Protein AF-0000000074162575 (afdb_homodimer)

Secondary structure (DSSP, 8-state):
----S-GGGHHHHTSHHHHTTHHHHTT-EEEEE--SHHHHHHHHHHHHHT-SEEEEE--PBP-GGGTTT-TTS-GGGTTSBHHHHHHHHHHHH-TTSEEEEE-S---TTTHHHHT-S--SEEEE--SSHHHHHHHHHHHHHTT--EEEEEEEBTEEEEEEE-TT-TTS--HHHHHHHS-HHHHH--HHHH-B-HHHHHHHHHHHHHHHHHHHHHTT-TTHHHHTTBTEEEEEETTTTEEEEEE----TT-TTTTS---THHHHHHHHH-/----S-GGGHHHHTSHHHHTTHHHHTT-EEEEE--SHHHHHHHHHHHHHT-SEEEEE--PBP-GGGTTT-TTS-GGGTTSBHHHHHHHHHHHH-TTSEEEEE-S---TTTHHHHT-S--SEEEE---SHHHHHHHHHHHHHTT--EEEEEEEBTEEEEEEE-TT-TTS--HHHHHHHS-HHHHH--HHHH-B-HHHHHHHHHHHHHHHHHHHHHTT-TTHHHHTTBTEEEEEETTTTEEEEEE----TT-TTTTS---THHHHHHHHH-

Radius of gyration: 22.54 Å; Cα contacts (8 Å, |Δi|>4): 1268; chains: 2; bounding box: 61×67×54 Å

Organism: Giardia intestinalis (strain ATCC 50803 / WB clone C6) (NCBI:txid184922)

Nearest PDB structures (foldseek):
  3h9g-assembly2_C  TM=8.075E-01  e=8.681E-20  Escherichia coli
  3h5r-assembly1_D  TM=8.176E-01  e=1.067E-18  Escherichia coli
  3h9q-assembly2_D  TM=8.072E-01  e=1.381E-18  Escherichia coli
  3h5a-assembly1_D  TM=8.239E-01  e=8.364E-18  Escherichia coli
  6cwz-assembly1_D  TM=9.276E-01  e=5.350E-13  Homo sapiens

Solvent-accessible surface area (backbone atoms only — not comparable to full-atom values): 26658 Å² total; per-residue (Å²): 132,85,76,66,81,64,62,39,47,47,39,43,48,52,28,77,92,34,44,88,35,48,65,37,33,48,66,28,27,36,36,32,42,32,51,41,32,30,25,20,37,18,51,50,42,38,40,30,63,37,31,29,31,41,37,30,30,18,60,51,54,35,46,66,58,44,37,27,35,19,66,48,47,39,61,86,44,49,68,34,43,26,19,57,43,39,44,58,49,42,43,45,42,29,73,80,35,43,74,43,69,36,80,37,67,87,40,87,82,43,39,62,68,75,58,55,71,81,56,62,29,36,36,42,36,50,73,44,60,70,55,48,50,50,53,47,51,54,27,44,76,66,57,23,31,33,34,41,27,37,49,39,34,41,33,22,39,38,33,31,31,51,49,83,48,72,87,47,24,48,65,68,32,45,58,71,71,43,60,51,69,70,57,63,60,31,32,87,78,52,2,38,37,32,34,19,18,30,31,24,6,13,52,41,31,35,49,48,51,48,46,43,52,27,68,89,40,89,57,34,58,78,50,38,41,49,33,28,39,38,37,33,34,52,64,71,70,47,72,51,73,44,78,50,60,58,46,87,81,29,45,72,80,55,71,54,60,58,78,75,53,53,59,52,54,58,70,69,85,133,85,74,66,80,64,61,40,47,46,40,43,47,52,28,76,93,32,43,85,34,47,65,38,34,48,66,28,27,35,37,32,40,33,52,40,32,30,26,20,38,18,51,49,42,38,40,29,64,36,31,29,30,41,36,31,29,17,60,50,54,36,45,68,58,43,38,27,34,20,65,50,47,37,60,88,46,48,69,35,43,25,19,57,44,39,44,59,48,44,45,44,42,27,74,80,33,43,74,44,71,36,81,38,67,87,40,86,82,44,39,64,68,74,58,55,71,82,54,62,30,35,37,42,35,51,71,42,60,70,54,48,50,50,53,47,50,53,26,44,78,67,56,23,31,33,34,43,28,37,49,38,34,42,34,21,38,38,34,30,31,52,49,82,47,72,86,48,24,47,67,67,30,46,59,73,70,45,60,50,70,69,59,62,61,29,35,89,79,50,3,37,37,32,33,20,18,31,33,25,6,14,53,43,30,35,48,48,50,49,44,46,52,27,68,88,41,89,56,34,58,76,50,39,40,48,31,28,40,38,38,33,32,52,64,73,69,45,72,51,74,44,76,48,59,58,47,87,80,28,43,72,81,54,70,54,60,61,77,76,53,54,59,53,52,58,70,70,82

Foldseek 3Di:
DPDPDDVLCVVVCVDPLCVVQLVLQQAAEEEEEDQAQLQQLQLQVSLSSRRAEYEYEFQDFDDPVRVQANVCADDVRGRPTSLVSNVVSSCVNHVNHHYHYHNDHDAPVCVCVSCPDDHQEYEYEDFALVSVVRVQLSCLVVQHKYWYWYFAAQKIKIAIEGNVPLQFATVLLVCVVDDPVVNGGGCVPRNGDNVSSNVRSNVSNVLSVLCSRQVPPPCNCVVGRGQKMWMARRVVGDIDIDGTGHDCPRLRSVVVPPVVCVVVVVVVD/DPDPDDVLCVVVCVDPLCVVQLVLQQAAEEEEEDQAQLQQLQLQVSLSSRHAEYEYEFQDFADPVRVQANVCADDVRGRPTSLVSNCVSSCVNHVNHHYHYHNDHDAPVCVCVSCPDDHQEYEYEDFALVSVVRVQLSCLVVQHKYWYWYFAAQKIKIAIEGNVPLQFATVLLVLVVDDPVVNGGGCVPRNGDNVSSNVRSNVSNVLSVLCSRQVPPPCNCVVGRGQKMWMARRVVGDIDIDGTGHDCPRLRSVVVPPVVCVVVSVVVD

pLDDT: mean 91.71, std 13.34, range [30.39, 99.0]

InterPro domains:
  IPR000594 THIF-type NAD/FAD binding fold [PF00899] (9-250)
  IPR035985 Ubiquitin-activating enzyme-like [SSF69572] (6-257)
  IPR045886 ThiF/MoeB/HesA family [PTHR10953] (8-182)

Sequence (538 aa):
MTEGPDPRYARHRALHEISSNDARIHASTVCVVGAGGVASSCLLYLAAAGVRKLIIVDNDKVDVTNLQRQVIHNEERVGINKAESAETVLRALNSNVKIVVRKEKFTRETAPKILEGRVDCIVDTTDTPEARFLVAEVAYRRSIPLVHAAAVRFTVTLTTVIPWLKKYPCLRCLYRAIPSRELRQVSDRDGIFGPAAGTAGTLAASECLKVCLYRDDKKLPDLALCGRLMIIHCFEMVSRTIPYTKKADCALCCEIYDSRNDHKLLKSLMTEGPDPRYARHRALHEISSNDARIHASTVCVVGAGGVASSCLLYLAAAGVRKLIIVDNDKVDVTNLQRQVIHNEERVGINKAESAETVLRALNSNVKIVVRKEKFTRETAPKILEGRVDCIVDTTDTPEARFLVAEVAYRRSIPLVHAAAVRFTVTLTTVIPWLKKYPCLRCLYRAIPSRELRQVSDRDGIFGPAAGTAGTLAASECLKVCLYRDDKKLPDLALCGRLMIIHCFEMVSRTIPYTKKADCALCCEIYDSRNDHKLLKSL

Structure (mmCIF, N/CA/C/O backbone):
data_AF-0000000074162575-model_v1
#
loop_
_entity.id
_entity.type
_entity.pdbx_description
1 polymer 'Molybdopterin biosynthesis MoeB protein'
#
loop_
_atom_site.group_PDB
_atom_site.id
_atom_site.type_symbol
_atom_site.label_atom_id
_atom_site.label_alt_id
_atom_site.label_comp_id
_atom_site.label_asym_id
_atom_site.label_entity_id
_atom_site.label_seq_id
_atom_site.pdbx_PDB_ins_code
_atom_site.Cartn_x
_atom_site.Cartn_y
_atom_site.Cartn_z
_atom_site.occupancy
_atom_site.B_iso_or_equiv
_atom_site.auth_seq_id
_atom_site.auth_comp_id
_atom_site.auth_asym_id
_atom_site.auth_atom_id
_atom_site.pdbx_PDB_model_num
ATOM 1 N N . MET A 1 1 ? -30.578 -21.719 10.219 1 30.39 1 MET A N 1
ATOM 2 C CA . MET A 1 1 ? -30.469 -20.266 10.211 1 30.39 1 MET A CA 1
ATOM 3 C C . MET A 1 1 ? -29.484 -19.797 9.141 1 30.39 1 MET A C 1
ATOM 5 O O . MET A 1 1 ? -28.312 -20.188 9.156 1 30.39 1 MET A O 1
ATOM 9 N N . THR A 1 2 ? -29.781 -19.641 7.875 1 41.97 2 THR A N 1
ATOM 10 C CA . THR A 1 2 ? -29.266 -19.484 6.52 1 41.97 2 THR A CA 1
ATOM 11 C C . THR A 1 2 ? -28.281 -18.312 6.457 1 41.97 2 THR A C 1
ATOM 13 O O . THR A 1 2 ? -28.688 -17.156 6.602 1 41.97 2 THR A O 1
ATOM 16 N N . GLU A 1 3 ? -27.094 -18.125 7.227 1 51.81 3 GLU A N 1
ATOM 17 C CA . GLU A 1 3 ? -26.234 -17.047 7.719 1 51.81 3 GLU A CA 1
ATOM 18 C C . GLU A 1 3 ? -25.906 -16.047 6.609 1 51.81 3 GLU A C 1
ATOM 20 O O . GLU A 1 3 ? -25.594 -16.453 5.484 1 51.81 3 GLU A O 1
ATOM 25 N N . GLY A 1 4 ? -26.703 -14.953 6.461 1 64.75 4 GLY A N 1
ATOM 26 C CA . GLY A 1 4 ? -26.5 -13.883 5.504 1 64.75 4 GLY A CA 1
ATOM 27 C C . GLY A 1 4 ? -25.047 -13.656 5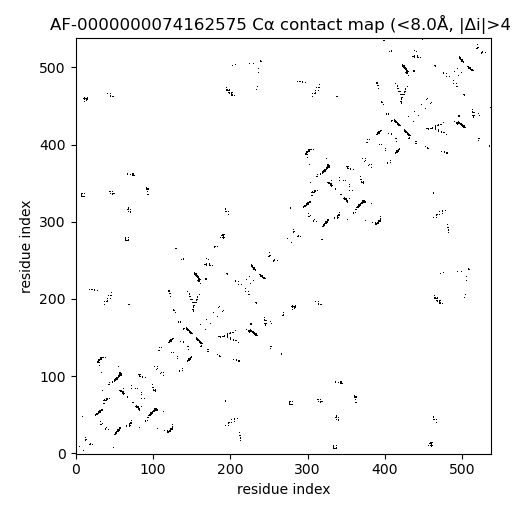.16 1 64.75 4 GLY A C 1
ATOM 28 O O . GLY A 1 4 ? -24.156 -14.281 5.746 1 64.75 4 GLY A O 1
ATOM 29 N N . PRO A 1 5 ? -24.875 -12.969 4.043 1 81.25 5 PRO A N 1
ATOM 30 C CA . PRO A 1 5 ? -23.5 -12.719 3.629 1 81.25 5 PRO A CA 1
ATOM 31 C C . PRO A 1 5 ? -22.641 -12.102 4.738 1 81.25 5 PRO A C 1
ATOM 33 O O . PRO A 1 5 ? -23.156 -11.336 5.555 1 81.25 5 PRO A O 1
ATOM 36 N N . ASP A 1 6 ? -21.562 -12.594 5.004 1 89.62 6 ASP A N 1
ATOM 37 C CA . ASP A 1 6 ? -20.625 -12.117 6.02 1 89.62 6 ASP A CA 1
ATOM 38 C C . ASP A 1 6 ? -20.469 -10.594 5.949 1 89.62 6 ASP A C 1
ATOM 40 O O . ASP A 1 6 ? -20 -10.062 4.934 1 89.62 6 ASP A O 1
ATOM 44 N N . PRO A 1 7 ? -20.891 -9.875 6.957 1 92.62 7 PRO A N 1
ATOM 45 C CA . PRO A 1 7 ? -20.828 -8.414 6.949 1 92.62 7 PRO A CA 1
ATOM 46 C C . PRO A 1 7 ? -19.406 -7.887 6.785 1 92.62 7 PRO A C 1
ATOM 48 O O . PRO A 1 7 ? -19.203 -6.727 6.406 1 92.62 7 PRO A O 1
ATOM 51 N N . ARG A 1 8 ? -18.469 -8.703 6.984 1 94.94 8 ARG A N 1
ATOM 52 C CA . ARG A 1 8 ? -17.062 -8.328 6.863 1 94.94 8 ARG A CA 1
ATOM 53 C C . ARG A 1 8 ? -16.734 -7.82 5.461 1 94.94 8 ARG A C 1
ATOM 55 O O . ARG A 1 8 ? -15.898 -6.938 5.289 1 94.94 8 ARG A O 1
ATOM 62 N N . TYR A 1 9 ? -17.469 -8.344 4.531 1 95.5 9 TYR A N 1
ATOM 63 C CA . TYR A 1 9 ? -17.094 -8.078 3.146 1 95.5 9 TYR A CA 1
ATOM 64 C C . TYR A 1 9 ? -18.125 -7.195 2.461 1 95.5 9 TYR A C 1
ATOM 66 O O . TYR A 1 9 ? -18.219 -7.168 1.231 1 95.5 9 TYR A O 1
ATOM 74 N N . ALA A 1 10 ? -18.906 -6.473 3.279 1 92.88 10 ALA A N 1
ATOM 75 C CA . ALA A 1 10 ? -20 -5.656 2.766 1 92.88 10 ALA A CA 1
ATOM 76 C C . ALA A 1 10 ? -19.484 -4.578 1.815 1 92.88 10 ALA A C 1
ATOM 78 O O . ALA A 1 10 ? -20.109 -4.297 0.789 1 92.88 10 ALA A O 1
ATOM 79 N N . ARG A 1 11 ? -18.344 -3.998 2.121 1 93.12 11 ARG A N 1
ATOM 80 C CA . ARG A 1 11 ? -17.828 -2.908 1.306 1 93.12 11 ARG A CA 1
ATOM 81 C C . ARG A 1 11 ? -17.297 -3.426 -0.026 1 93.12 11 ARG A C 1
ATOM 83 O O . ARG A 1 11 ? -17.359 -2.73 -1.041 1 93.12 11 ARG A O 1
ATOM 90 N N . HIS A 1 12 ? -16.719 -4.629 -0.058 1 93.25 12 HIS A N 1
ATOM 91 C CA . HIS A 1 12 ? -16.344 -5.266 -1.315 1 93.25 12 HIS A CA 1
ATOM 92 C C . HIS A 1 12 ? -17.578 -5.609 -2.145 1 93.25 12 HIS A C 1
ATOM 94 O O . HIS A 1 12 ? -17.594 -5.402 -3.359 1 93.25 12 HIS A O 1
ATOM 100 N N . ARG A 1 13 ? -18.578 -6.055 -1.498 1 92.88 13 ARG A N 1
ATOM 101 C CA . ARG A 1 13 ? -19.797 -6.469 -2.188 1 92.88 13 ARG A CA 1
ATOM 102 C C . ARG A 1 13 ? -20.531 -5.266 -2.775 1 92.88 13 ARG A C 1
ATOM 104 O O . ARG A 1 13 ? -21.328 -5.41 -3.709 1 92.88 13 ARG A O 1
ATOM 111 N N . ALA A 1 14 ? -20.266 -4.098 -2.197 1 93.44 14 ALA A N 1
ATOM 112 C CA . ALA A 1 14 ? -20.875 -2.875 -2.713 1 93.44 14 ALA A CA 1
ATOM 113 C C . ALA A 1 14 ? -20.266 -2.48 -4.055 1 93.44 14 ALA A C 1
ATOM 115 O O . ALA A 1 14 ? -20.812 -1.636 -4.766 1 93.44 14 ALA A O 1
ATOM 116 N N . LEU A 1 15 ? -19.172 -3.102 -4.434 1 95.25 15 LEU A N 1
ATOM 117 C CA . LEU A 1 15 ? -18.5 -2.842 -5.703 1 95.25 15 LEU A CA 1
ATOM 118 C C . LEU A 1 15 ? -19.031 -3.77 -6.793 1 95.25 15 LEU A C 1
ATOM 120 O O . LEU A 1 15 ? -18.938 -4.992 -6.668 1 95.25 15 LEU A O 1
ATOM 124 N N . HIS A 1 16 ? -19.438 -3.217 -7.832 1 92.81 16 HIS A N 1
ATOM 125 C CA . HIS A 1 16 ? -20.078 -3.973 -8.906 1 92.81 16 HIS A CA 1
ATOM 126 C C . HIS A 1 16 ? -19.141 -5.031 -9.469 1 92.81 16 HIS A C 1
ATOM 128 O O . HIS A 1 16 ? -19.562 -6.148 -9.773 1 92.81 16 HIS A O 1
ATOM 134 N N . GLU A 1 17 ? -17.875 -4.746 -9.609 1 92.06 17 GLU A N 1
ATOM 135 C CA . GLU A 1 17 ? -16.891 -5.641 -10.195 1 92.06 17 GLU A CA 1
ATOM 136 C C . GLU A 1 17 ? -16.641 -6.855 -9.305 1 92.06 17 GLU A C 1
ATOM 138 O O . GLU A 1 17 ? -16.109 -7.867 -9.758 1 92.06 17 GLU A O 1
ATOM 143 N N . ILE A 1 18 ? -17.094 -6.781 -8.008 1 93.88 18 ILE A N 1
ATOM 144 C CA . ILE A 1 18 ? -16.797 -7.828 -7.039 1 93.88 18 ILE A CA 1
ATOM 145 C C . ILE A 1 18 ? -18.078 -8.547 -6.633 1 93.88 18 ILE A C 1
ATOM 147 O O . ILE A 1 18 ? -18.062 -9.758 -6.395 1 93.88 18 ILE A O 1
ATOM 151 N N . SER A 1 19 ? -19.188 -7.859 -6.586 1 89.44 19 SER A N 1
ATOM 152 C CA . SER A 1 19 ? -20.438 -8.32 -5.996 1 89.44 19 SER A CA 1
ATOM 153 C C . SER A 1 19 ? -20.906 -9.633 -6.633 1 89.44 19 SER A C 1
ATOM 155 O O . SER A 1 19 ? -21.312 -10.555 -5.934 1 89.44 19 SER A O 1
ATOM 157 N N . SER A 1 20 ? -20.812 -9.727 -7.895 1 85.81 20 SER A N 1
ATOM 158 C CA . SER A 1 20 ? -21.359 -10.906 -8.57 1 85.81 20 SER A CA 1
ATOM 159 C C . SER A 1 20 ? -20.391 -12.078 -8.484 1 85.81 20 SER A C 1
ATOM 161 O O . SER A 1 20 ? -20.781 -13.227 -8.719 1 85.81 20 SER A O 1
ATOM 163 N N . ASN A 1 21 ? -19.156 -11.875 -8.047 1 87.56 21 ASN A N 1
ATOM 164 C CA . ASN A 1 21 ? -18.141 -12.914 -8.117 1 87.56 21 ASN A CA 1
ATOM 165 C C . ASN A 1 21 ? -17.375 -13.047 -6.801 1 87.56 21 ASN A C 1
ATOM 167 O O . ASN A 1 21 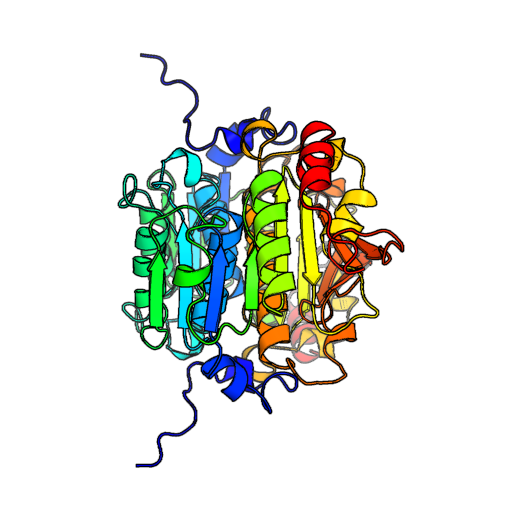? -16.297 -13.648 -6.758 1 87.56 21 ASN A O 1
ATOM 171 N N . ASP A 1 22 ? -17.906 -12.477 -5.75 1 90.19 22 ASP A N 1
ATOM 172 C CA . ASP A 1 22 ? -17.141 -12.43 -4.508 1 90.19 22 ASP A CA 1
ATOM 173 C C . ASP A 1 22 ? -16.875 -13.836 -3.971 1 90.19 22 ASP A C 1
ATOM 175 O O . ASP A 1 22 ? -15.875 -14.062 -3.297 1 90.19 22 ASP A O 1
ATOM 179 N N . ALA A 1 23 ? -17.734 -14.766 -4.277 1 93.31 23 ALA A N 1
ATOM 180 C CA . ALA A 1 23 ? -17.547 -16.156 -3.867 1 93.31 23 ALA A CA 1
ATOM 181 C C . ALA A 1 23 ? -16.25 -16.734 -4.426 1 93.31 23 ALA A C 1
ATOM 183 O O . ALA A 1 23 ? -15.633 -17.594 -3.805 1 93.31 23 ALA A O 1
ATOM 184 N N . ARG A 1 24 ? -15.828 -16.219 -5.559 1 95.56 24 ARG A N 1
ATOM 185 C CA . ARG A 1 24 ? -14.609 -16.703 -6.188 1 95.56 24 ARG A CA 1
ATOM 186 C C . ARG A 1 24 ? -13.383 -16.328 -5.359 1 95.56 24 ARG A C 1
ATOM 188 O O . ARG A 1 24 ? -12.414 -17.094 -5.293 1 95.56 24 ARG A O 1
ATOM 195 N N . ILE A 1 25 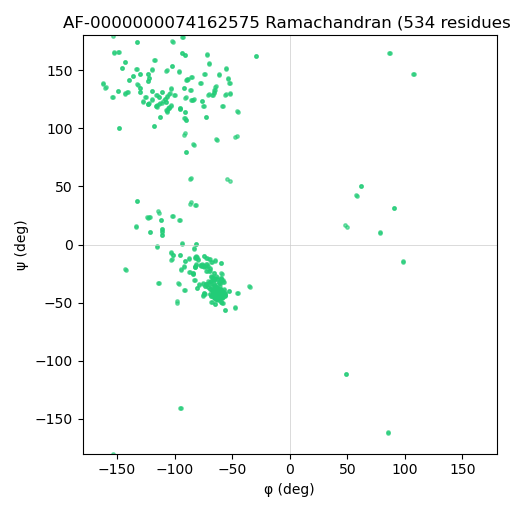? -13.414 -15.172 -4.742 1 96.94 25 ILE A N 1
ATOM 196 C CA . ILE A 1 25 ? -12.344 -14.781 -3.832 1 96.94 25 ILE A CA 1
ATOM 197 C C . ILE A 1 25 ? -12.281 -15.758 -2.656 1 96.94 25 ILE A C 1
ATOM 199 O O . ILE A 1 25 ? -11.219 -16.266 -2.318 1 96.94 25 ILE A O 1
ATOM 203 N N . HIS A 1 26 ? -13.445 -16.125 -2.166 1 97.31 26 HIS A N 1
ATOM 204 C CA . HIS A 1 26 ? -13.555 -16.906 -0.941 1 97.31 26 HIS A CA 1
ATOM 205 C C . HIS A 1 26 ? -13.32 -18.391 -1.215 1 97.31 26 HIS A C 1
ATOM 207 O O . HIS A 1 26 ? -13.32 -19.203 -0.289 1 97.31 26 HIS A O 1
ATOM 213 N N . ALA A 1 27 ? -13.055 -18.703 -2.439 1 97.5 27 ALA A N 1
ATOM 214 C CA . ALA A 1 27 ? -12.758 -20.078 -2.82 1 97.5 27 ALA A CA 1
ATOM 215 C C . ALA A 1 27 ? -11.328 -20.219 -3.334 1 97.5 27 ALA A C 1
ATOM 217 O O . ALA A 1 27 ? -10.867 -21.312 -3.631 1 97.5 27 ALA A O 1
ATOM 218 N N . SER A 1 28 ? -10.617 -19.125 -3.396 1 98.31 28 SER A N 1
ATOM 219 C CA . SER A 1 28 ? -9.336 -19.094 -4.098 1 98.31 28 SER A CA 1
ATOM 220 C C . SER A 1 28 ? -8.188 -19.484 -3.176 1 98.31 28 SER A C 1
ATOM 222 O O . SER A 1 28 ? -8.195 -19.141 -1.992 1 98.31 28 SER A O 1
ATOM 224 N N . THR A 1 29 ? -7.234 -20.219 -3.752 1 98.81 29 THR A N 1
ATOM 225 C CA . THR A 1 29 ? -5.949 -20.516 -3.133 1 98.81 29 THR A CA 1
ATOM 226 C C . THR A 1 29 ? -4.828 -19.734 -3.801 1 98.81 29 THR A C 1
ATOM 228 O O . THR A 1 29 ? -4.625 -19.828 -5.012 1 98.81 29 THR A O 1
ATOM 231 N N . VAL A 1 30 ? -4.117 -18.953 -3.025 1 98.94 30 VAL A N 1
ATOM 232 C CA . VAL A 1 30 ? -3.043 -18.109 -3.541 1 98.94 30 VAL A CA 1
ATOM 233 C C . VAL A 1 30 ? -1.722 -18.5 -2.875 1 98.94 30 VAL A C 1
ATOM 235 O O . VAL A 1 30 ? -1.666 -18.688 -1.658 1 98.94 30 VAL A O 1
ATOM 238 N N . CYS A 1 31 ? -0.699 -18.672 -3.666 1 98.94 31 CYS A N 1
ATOM 239 C CA . CYS A 1 31 ? 0.652 -18.875 -3.16 1 98.94 31 CYS A CA 1
ATOM 240 C C . CYS A 1 31 ? 1.49 -17.609 -3.289 1 98.94 31 CYS A C 1
ATOM 242 O O . CYS A 1 31 ? 1.671 -17.094 -4.395 1 98.94 31 CYS A O 1
ATOM 244 N N . VAL A 1 32 ? 1.963 -17.109 -2.166 1 98.94 32 VAL A N 1
ATOM 245 C CA . VAL A 1 32 ? 2.855 -15.961 -2.174 1 98.94 32 VAL A CA 1
ATOM 246 C C . VAL A 1 32 ? 4.289 -16.406 -1.895 1 98.94 32 VAL A C 1
ATOM 248 O O . VAL A 1 32 ? 4.578 -16.953 -0.823 1 98.94 32 VAL A O 1
ATOM 251 N N . VAL A 1 33 ? 5.172 -16.188 -2.879 1 98.94 33 VAL A N 1
ATOM 252 C CA . VAL A 1 33 ? 6.582 -16.547 -2.725 1 98.94 33 VAL A CA 1
ATOM 253 C C . VAL A 1 33 ? 7.355 -15.352 -2.172 1 98.94 33 VAL A C 1
ATOM 255 O O . VAL A 1 33 ? 7.602 -14.375 -2.887 1 98.94 33 VAL A O 1
ATOM 258 N N . GLY A 1 34 ? 7.742 -15.492 -0.948 1 98.5 34 GLY A N 1
ATOM 259 C CA . GLY A 1 34 ? 8.328 -14.406 -0.183 1 98.5 34 GLY A CA 1
ATOM 260 C C . GLY A 1 34 ? 7.402 -13.859 0.886 1 98.5 34 GLY A C 1
ATOM 261 O O . GLY A 1 34 ? 6.184 -13.844 0.709 1 98.5 34 GLY A O 1
ATOM 262 N N . ALA A 1 35 ? 7.984 -13.43 1.976 1 98.75 35 ALA A N 1
ATOM 263 C CA . ALA A 1 35 ? 7.281 -12.734 3.051 1 98.75 35 ALA A CA 1
ATOM 264 C C . ALA A 1 35 ? 8.047 -11.484 3.484 1 98.75 35 ALA A C 1
ATOM 266 O O . ALA A 1 35 ? 8.133 -11.188 4.68 1 98.75 35 ALA A O 1
ATOM 267 N N . GLY A 1 36 ? 8.633 -10.82 2.467 1 98.19 36 GLY A N 1
ATOM 268 C CA . GLY A 1 36 ? 9.43 -9.625 2.705 1 98.19 36 GLY A CA 1
ATOM 269 C C . GLY A 1 36 ? 8.641 -8.344 2.537 1 98.19 36 GLY A C 1
ATOM 270 O O . GLY A 1 36 ? 7.496 -8.242 2.996 1 98.19 36 GLY A O 1
ATOM 271 N N . GLY A 1 37 ? 9.289 -7.316 1.943 1 98.31 37 GLY A N 1
ATOM 272 C CA . GLY A 1 37 ? 8.719 -5.98 1.853 1 98.31 37 GLY A CA 1
ATOM 273 C C . GLY A 1 37 ? 7.473 -5.926 0.99 1 98.31 37 GLY A C 1
ATOM 274 O O . GLY A 1 37 ? 6.426 -5.449 1.433 1 98.31 37 GLY A O 1
ATOM 275 N N . VAL A 1 38 ? 7.551 -6.438 -0.169 1 98.69 38 VAL A N 1
ATOM 276 C CA . VAL A 1 38 ? 6.418 -6.422 -1.09 1 98.69 38 VAL A CA 1
ATOM 277 C C . VAL A 1 38 ? 5.324 -7.359 -0.58 1 98.69 38 VAL A C 1
ATOM 279 O O . VAL A 1 38 ? 4.145 -6.996 -0.567 1 98.69 38 VAL A O 1
ATOM 282 N N . ALA A 1 39 ? 5.688 -8.461 -0.034 1 98.88 39 ALA A N 1
ATOM 283 C CA . ALA A 1 39 ? 4.746 -9.469 0.44 1 98.88 39 ALA A CA 1
ATOM 284 C C . ALA A 1 39 ? 3.967 -8.961 1.651 1 98.88 39 ALA A C 1
ATOM 286 O O . ALA A 1 39 ? 2.828 -9.375 1.883 1 98.88 39 ALA A O 1
ATOM 287 N N . SER A 1 40 ? 4.582 -8.047 2.414 1 98.88 40 SER A N 1
ATOM 288 C CA . SER A 1 40 ? 3.963 -7.578 3.648 1 98.88 40 SER A CA 1
ATOM 289 C C . SER A 1 40 ? 2.568 -7.016 3.391 1 98.88 40 SER A C 1
ATOM 291 O O . SER A 1 40 ? 1.584 -7.504 3.947 1 98.88 40 SER A O 1
ATOM 293 N N . SER A 1 41 ? 2.477 -6.066 2.529 1 98.94 41 SER A N 1
ATOM 294 C CA . SER A 1 41 ? 1.172 -5.473 2.25 1 98.94 41 SER A CA 1
ATOM 295 C C . SER A 1 41 ? 0.32 -6.395 1.384 1 98.94 41 SER A C 1
ATOM 297 O O . SER A 1 41 ? -0.897 -6.477 1.564 1 98.94 41 SER A O 1
ATOM 299 N N . CYS A 1 42 ? 0.906 -7.141 0.49 1 98.94 42 CYS A N 1
ATOM 300 C CA . CYS A 1 42 ? 0.161 -8.062 -0.356 1 98.94 42 CYS A CA 1
ATOM 301 C C . CYS A 1 42 ? -0.608 -9.078 0.488 1 98.94 42 CYS A C 1
ATOM 303 O O . CYS A 1 42 ? -1.822 -9.219 0.337 1 98.94 42 CYS A O 1
ATOM 305 N N . LEU A 1 43 ? 0.095 -9.688 1.415 1 99 43 LEU A N 1
ATOM 306 C CA . LEU A 1 43 ? -0.491 -10.727 2.262 1 99 43 LEU A CA 1
ATOM 307 C C . LEU A 1 43 ? -1.607 -10.148 3.127 1 99 43 LEU A C 1
ATOM 309 O O . LEU A 1 43 ? -2.662 -10.766 3.279 1 99 43 LEU A O 1
ATOM 313 N N . LEU A 1 44 ? -1.376 -8.984 3.666 1 98.94 44 LEU A N 1
ATOM 314 C CA . LEU A 1 44 ? -2.375 -8.352 4.523 1 98.94 44 LEU A CA 1
ATOM 315 C C . LEU A 1 44 ? -3.676 -8.125 3.762 1 98.94 44 LEU A C 1
ATOM 317 O O . LEU A 1 44 ? -4.754 -8.469 4.25 1 98.94 44 LEU A O 1
ATOM 321 N N . TYR A 1 45 ? -3.588 -7.668 2.557 1 98.94 45 TYR A N 1
ATOM 322 C CA . TYR A 1 45 ? -4.797 -7.27 1.844 1 98.94 45 TYR A CA 1
ATOM 323 C C . TYR A 1 45 ? -5.461 -8.469 1.186 1 98.94 45 TYR A C 1
ATOM 325 O O . TYR A 1 45 ? -6.676 -8.477 0.97 1 98.94 45 TYR A O 1
ATOM 333 N N . LEU A 1 46 ? -4.715 -9.547 0.864 1 98.94 46 LEU A N 1
ATOM 334 C CA . LEU A 1 46 ? -5.328 -10.789 0.405 1 98.94 46 LEU A CA 1
ATOM 335 C C . LEU A 1 46 ? -6.105 -11.453 1.533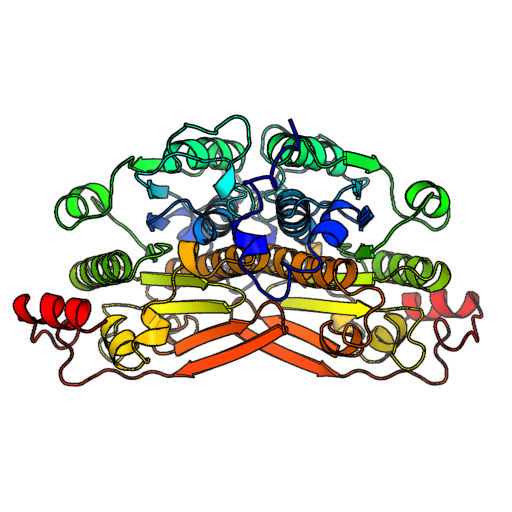 1 98.94 46 LEU A C 1
ATOM 337 O O . LEU A 1 46 ? -7.234 -11.914 1.33 1 98.94 46 LEU A O 1
ATOM 341 N N . ALA A 1 47 ? -5.477 -11.477 2.713 1 98.94 47 ALA A N 1
ATOM 342 C CA . ALA A 1 47 ? -6.168 -12.039 3.869 1 98.94 47 ALA A CA 1
ATOM 343 C C . ALA A 1 47 ? -7.414 -11.227 4.219 1 98.94 47 ALA A C 1
ATOM 345 O O . ALA A 1 47 ? -8.477 -11.797 4.484 1 98.94 47 ALA A O 1
ATOM 346 N N . ALA A 1 48 ? -7.258 -9.914 4.215 1 98.81 48 ALA A N 1
ATOM 347 C CA . ALA A 1 48 ? -8.375 -9.031 4.535 1 98.81 48 ALA A CA 1
ATOM 348 C C . ALA A 1 48 ? -9.531 -9.227 3.555 1 98.81 48 ALA A C 1
ATOM 350 O O . ALA A 1 48 ? -10.695 -9.109 3.932 1 98.81 48 ALA A O 1
ATOM 351 N N . ALA A 1 49 ? -9.164 -9.539 2.275 1 98.38 49 ALA A N 1
ATOM 352 C CA . ALA A 1 49 ? -10.164 -9.727 1.229 1 98.38 49 ALA A CA 1
ATOM 353 C C . ALA A 1 49 ? -10.875 -11.07 1.378 1 98.38 49 ALA A C 1
ATOM 355 O O . ALA A 1 49 ? -11.922 -11.297 0.765 1 98.38 49 ALA A O 1
ATOM 356 N N . GLY A 1 50 ? -10.281 -11.953 2.137 1 98.31 50 GLY A N 1
ATOM 357 C CA . GLY A 1 50 ? -10.961 -13.195 2.475 1 98.31 50 GLY A CA 1
ATOM 358 C C . GLY A 1 50 ? -10.68 -14.32 1.487 1 98.31 50 GLY A C 1
ATOM 359 O O . GLY A 1 50 ? -11.562 -15.125 1.192 1 98.31 50 GLY A O 1
ATOM 360 N N . VAL A 1 51 ? -9.5 -14.344 0.88 1 98.44 51 VAL A N 1
ATOM 361 C CA . VAL A 1 51 ? -9.141 -15.523 0.096 1 98.44 51 VAL A CA 1
ATOM 362 C C . VAL A 1 51 ? -9.25 -16.766 0.963 1 98.44 51 VAL A C 1
ATOM 364 O O . VAL A 1 51 ? -9.094 -16.703 2.184 1 98.44 51 VAL A O 1
ATOM 367 N N . ARG A 1 52 ? -9.539 -17.875 0.356 1 98 52 ARG A N 1
ATOM 368 C CA . ARG A 1 52 ? -9.773 -19.094 1.115 1 98 52 ARG A CA 1
ATOM 369 C C . ARG A 1 52 ? -8.492 -19.578 1.789 1 98 52 ARG A C 1
ATOM 371 O O . ARG A 1 52 ? -8.508 -19.938 2.967 1 98 52 ARG A O 1
ATOM 378 N N . LYS A 1 53 ? -7.434 -19.641 1.005 1 98.75 53 LYS A N 1
ATOM 379 C CA . LYS A 1 53 ? -6.18 -20.234 1.447 1 98.75 53 LYS A CA 1
ATOM 380 C C . LYS A 1 53 ? -4.98 -19.453 0.935 1 98.75 53 LYS A C 1
ATOM 382 O O . LYS A 1 53 ? -4.934 -19.062 -0.238 1 98.75 53 LYS A O 1
ATOM 387 N N . LEU A 1 54 ? -4.062 -19.156 1.866 1 98.88 54 LEU A N 1
ATOM 388 C CA . LEU A 1 54 ? -2.791 -18.531 1.534 1 98.88 54 LEU A CA 1
ATOM 389 C C . LEU A 1 54 ? -1.625 -19.469 1.845 1 98.88 54 LEU A C 1
ATOM 391 O O . LEU A 1 54 ? -1.469 -19.906 2.982 1 98.88 54 LEU A O 1
ATOM 395 N N . ILE A 1 55 ? -0.861 -19.797 0.833 1 98.94 55 ILE A N 1
ATOM 396 C CA . ILE A 1 55 ? 0.412 -20.484 1.006 1 98.94 55 ILE A CA 1
ATOM 397 C C . ILE A 1 55 ? 1.552 -19.469 1.021 1 98.94 55 ILE A C 1
ATOM 399 O O . ILE A 1 55 ? 1.763 -18.75 0.041 1 98.94 55 ILE A O 1
ATOM 403 N N . ILE A 1 56 ? 2.242 -19.391 2.135 1 98.94 56 ILE A N 1
ATOM 404 C CA . ILE A 1 56 ? 3.322 -18.422 2.291 1 98.94 56 ILE A CA 1
ATOM 405 C C . ILE A 1 56 ? 4.664 -19.156 2.322 1 98.94 56 ILE A C 1
ATOM 407 O O . ILE A 1 56 ? 4.902 -20 3.189 1 98.94 56 ILE A O 1
ATOM 411 N N . VAL A 1 57 ? 5.57 -18.766 1.386 1 98.94 57 VAL A N 1
ATOM 412 C CA . VAL A 1 57 ? 6.859 -19.438 1.255 1 98.94 57 VAL A CA 1
ATOM 413 C C . VAL A 1 57 ? 7.984 -18.453 1.57 1 98.94 57 VAL A C 1
ATOM 415 O O . VAL A 1 57 ? 8.141 -17.438 0.888 1 98.94 57 VAL A O 1
ATOM 418 N N . ASP A 1 58 ? 8.742 -18.719 2.537 1 98.75 58 ASP A N 1
ATOM 419 C CA . ASP A 1 58 ? 9.922 -17.938 2.871 1 98.75 58 ASP A CA 1
ATOM 420 C C . ASP A 1 58 ? 10.883 -18.734 3.752 1 98.75 58 ASP A C 1
ATOM 422 O O . ASP A 1 58 ? 10.453 -19.375 4.719 1 98.75 58 ASP A O 1
ATOM 426 N N . ASN A 1 59 ? 12.148 -18.688 3.436 1 98.12 59 ASN A N 1
ATOM 427 C CA . ASN A 1 59 ? 13.117 -19.484 4.191 1 98.12 59 ASN A CA 1
ATOM 428 C C . ASN A 1 59 ? 13.898 -18.609 5.172 1 98.12 59 ASN A C 1
ATOM 430 O O . ASN A 1 59 ? 14.641 -19.125 6.008 1 98.12 59 ASN A O 1
ATOM 434 N N . ASP A 1 60 ? 13.75 -17.281 5.16 1 98 60 ASP A N 1
ATOM 435 C CA . ASP A 1 60 ? 14.547 -16.359 5.977 1 98 60 ASP A CA 1
ATOM 436 C C . ASP A 1 60 ? 13.867 -16.109 7.32 1 98 60 ASP A C 1
ATOM 438 O O . ASP A 1 60 ? 12.672 -16.344 7.477 1 98 60 ASP A O 1
ATOM 442 N N . LYS A 1 61 ? 14.672 -15.602 8.203 1 98.69 61 LYS A N 1
ATOM 443 C CA . LYS A 1 61 ? 14.172 -15.141 9.492 1 98.69 61 LYS A CA 1
ATOM 444 C C . LYS A 1 61 ? 14.047 -13.617 9.523 1 98.69 61 LYS A C 1
ATOM 446 O O . LYS A 1 61 ? 14.773 -12.922 8.82 1 98.69 61 LYS A O 1
ATOM 451 N N . VAL A 1 62 ? 13.164 -13.133 10.344 1 98.69 62 VAL A N 1
ATOM 452 C CA . VAL A 1 62 ? 12.984 -11.695 10.508 1 98.69 62 VAL A CA 1
ATOM 453 C C . VAL A 1 62 ? 14.242 -11.086 11.133 1 98.69 62 VAL A C 1
ATOM 455 O O . VAL A 1 62 ? 14.789 -11.625 12.094 1 98.69 62 VAL A O 1
ATOM 458 N N . ASP A 1 63 ? 14.695 -10.062 10.539 1 98.06 63 ASP A N 1
ATOM 459 C CA . ASP A 1 63 ? 15.805 -9.258 11.031 1 98.06 63 ASP A CA 1
ATOM 460 C C . ASP A 1 63 ? 15.375 -7.82 11.289 1 98.06 63 ASP A C 1
ATOM 462 O O . ASP A 1 63 ? 14.477 -7.305 10.617 1 98.06 63 ASP A O 1
ATOM 466 N N . VAL A 1 64 ? 15.992 -7.176 12.227 1 97 64 VAL A N 1
ATOM 467 C CA . VAL A 1 64 ? 15.617 -5.809 12.578 1 97 64 VAL A CA 1
ATOM 468 C C . VAL A 1 64 ? 15.742 -4.906 11.344 1 97 64 VAL A C 1
ATOM 470 O O . VAL A 1 64 ? 14.961 -3.969 11.18 1 97 64 VAL A O 1
ATOM 473 N N . THR A 1 65 ? 16.703 -5.246 10.438 1 95.69 65 THR A N 1
ATOM 474 C CA . THR A 1 65 ? 16.938 -4.445 9.242 1 95.69 65 THR A CA 1
ATOM 475 C C . THR A 1 65 ? 15.758 -4.578 8.266 1 95.69 65 THR A C 1
ATOM 477 O O . THR A 1 65 ? 15.641 -3.793 7.324 1 95.69 65 THR A O 1
ATOM 480 N N . ASN A 1 66 ? 14.867 -5.586 8.555 1 97.06 66 ASN A N 1
ATOM 481 C CA . ASN A 1 66 ? 13.711 -5.805 7.695 1 97.06 66 ASN A CA 1
ATOM 482 C C . ASN A 1 66 ? 12.57 -4.855 8.047 1 97.06 66 ASN A C 1
ATOM 484 O O . ASN A 1 66 ? 11.719 -4.562 7.203 1 97.06 66 ASN A O 1
ATOM 488 N N . LEU A 1 67 ? 12.602 -4.289 9.258 1 98.31 67 LEU A N 1
ATOM 489 C CA . LEU A 1 67 ? 11.398 -3.73 9.859 1 98.31 67 LEU A CA 1
ATOM 490 C C . LEU A 1 67 ? 11.148 -2.311 9.359 1 98.31 67 LEU A C 1
ATOM 492 O O . LEU A 1 67 ? 10.094 -1.731 9.625 1 98.31 67 LEU A O 1
ATOM 496 N N . GLN A 1 68 ? 12.086 -1.793 8.539 1 97.31 68 GLN A N 1
ATOM 497 C CA . GLN A 1 68 ? 11.883 -0.49 7.914 1 97.31 68 GLN A CA 1
ATOM 498 C C . GLN A 1 68 ? 10.859 -0.574 6.785 1 97.31 68 GLN A C 1
ATOM 500 O O . GLN A 1 68 ? 10.273 0.438 6.391 1 97.31 68 GLN A O 1
ATOM 505 N N . ARG A 1 69 ? 10.625 -1.788 6.273 1 98.06 69 ARG A N 1
ATOM 506 C CA . ARG A 1 69 ? 9.719 -1.889 5.141 1 98.06 69 ARG A CA 1
ATOM 507 C C . ARG A 1 69 ? 8.859 -3.145 5.238 1 98.06 69 ARG A C 1
ATOM 509 O O . ARG A 1 69 ? 7.836 -3.262 4.555 1 98.06 69 ARG A O 1
ATOM 516 N N . GLN A 1 70 ? 9.227 -4.168 5.957 1 98.75 70 GLN A N 1
ATOM 517 C CA . GLN A 1 70 ? 8.461 -5.402 6.09 1 98.75 70 GLN A CA 1
ATOM 518 C C . GLN A 1 70 ? 7.492 -5.324 7.266 1 98.75 70 GLN A C 1
ATOM 520 O O . GLN A 1 70 ? 7.676 -6.008 8.273 1 98.75 70 GLN A O 1
ATOM 525 N N . VAL A 1 71 ? 6.363 -4.664 7.078 1 98.81 71 VAL A N 1
ATOM 526 C CA . VAL A 1 71 ? 5.52 -4.164 8.156 1 98.81 71 VAL A CA 1
ATOM 527 C C . VAL A 1 71 ? 4.633 -5.289 8.688 1 98.81 71 VAL A C 1
ATOM 529 O O . VAL A 1 71 ? 3.934 -5.121 9.688 1 98.81 71 VAL A O 1
ATOM 532 N N . ILE A 1 72 ? 4.598 -6.414 8.008 1 98.88 72 ILE A N 1
ATOM 533 C CA . ILE A 1 72 ? 3.824 -7.551 8.492 1 98.88 72 ILE A CA 1
ATOM 534 C C . ILE A 1 72 ? 4.523 -8.172 9.703 1 98.88 72 ILE A C 1
ATOM 536 O O . ILE A 1 72 ? 3.918 -8.938 10.453 1 98.88 72 ILE A O 1
ATOM 540 N N . HIS A 1 73 ? 5.812 -7.84 9.898 1 98.88 73 HIS A N 1
ATOM 541 C CA . HIS A 1 73 ? 6.598 -8.312 11.031 1 98.88 73 HIS A CA 1
ATOM 542 C C . HIS A 1 73 ? 6.73 -7.23 12.102 1 98.88 73 HIS A C 1
ATOM 544 O O . HIS A 1 73 ? 6.211 -6.125 11.938 1 98.88 73 HIS A O 1
ATOM 550 N N . ASN A 1 74 ? 7.344 -7.602 13.211 1 98.56 74 ASN A N 1
ATOM 551 C CA . ASN A 1 74 ? 7.566 -6.617 14.266 1 98.56 74 ASN A CA 1
ATOM 552 C C . ASN A 1 74 ? 8.773 -6.98 15.125 1 98.56 74 ASN A C 1
ATOM 554 O O . ASN A 1 74 ? 9.453 -7.973 14.859 1 98.56 74 ASN A O 1
ATOM 558 N N . GLU A 1 75 ? 9.078 -6.188 16.078 1 98.69 75 GLU A N 1
ATOM 559 C CA . GLU A 1 75 ? 10.289 -6.312 16.891 1 98.69 75 GLU A CA 1
ATOM 560 C C . GLU A 1 75 ? 10.266 -7.59 17.734 1 98.69 75 GLU A C 1
ATOM 562 O O . GLU A 1 75 ? 11.297 -8.227 17.922 1 98.69 75 GLU A O 1
ATOM 567 N N . GLU A 1 76 ? 9.125 -8.055 18.109 1 98.38 76 GLU A N 1
ATOM 568 C CA . GLU A 1 76 ? 8.992 -9.219 19 1 98.38 76 GLU A CA 1
ATOM 569 C C . GLU A 1 76 ? 9.25 -10.516 18.234 1 98.38 76 GLU A C 1
ATOM 571 O O . GLU A 1 76 ? 9.5 -11.555 18.844 1 98.38 76 GLU A O 1
ATOM 576 N N . ARG A 1 77 ? 9.172 -10.469 16.953 1 98.5 77 ARG A N 1
ATOM 577 C CA . ARG A 1 77 ? 9.289 -11.695 16.172 1 98.5 77 ARG A CA 1
ATOM 578 C C . ARG A 1 77 ? 10.586 -11.719 15.375 1 98.5 77 ARG A C 1
ATOM 580 O O . ARG A 1 77 ? 10.734 -12.516 14.445 1 98.5 77 ARG A O 1
ATOM 587 N N . VAL A 1 78 ? 11.469 -10.805 15.742 1 98.56 78 VAL A N 1
ATOM 588 C CA . VAL A 1 78 ? 12.82 -10.914 15.211 1 98.56 78 VAL A CA 1
ATOM 589 C C . VAL A 1 78 ? 13.406 -12.281 15.547 1 98.56 78 VAL A C 1
ATOM 591 O O . VAL A 1 78 ? 13.297 -12.742 16.688 1 98.56 78 VAL A O 1
ATOM 594 N N . GLY A 1 79 ? 13.938 -12.984 14.539 1 98.69 79 GLY A N 1
ATOM 595 C CA . GLY A 1 79 ? 14.5 -14.312 14.727 1 98.69 79 GLY A CA 1
ATOM 596 C C . GLY A 1 79 ? 13.539 -15.422 14.344 1 98.69 79 GLY A C 1
ATOM 597 O O . GLY A 1 79 ? 13.953 -16.578 14.172 1 98.69 79 GLY A O 1
ATOM 598 N N . ILE A 1 80 ? 12.312 -15.109 14.188 1 98.75 80 ILE A N 1
ATOM 599 C CA . ILE A 1 80 ? 11.297 -16.062 13.766 1 98.75 80 ILE A CA 1
ATOM 600 C C . ILE A 1 80 ? 11.273 -16.156 12.242 1 98.75 80 ILE A C 1
ATOM 602 O O . ILE A 1 80 ? 11.516 -15.156 11.555 1 98.75 80 ILE A O 1
ATOM 606 N N . ASN A 1 81 ? 11.031 -17.312 11.711 1 98.88 81 ASN A N 1
ATOM 607 C CA . ASN A 1 81 ? 10.875 -17.438 10.266 1 98.88 81 ASN A CA 1
ATOM 608 C C . ASN A 1 81 ? 9.844 -16.453 9.727 1 98.88 81 ASN A C 1
ATOM 610 O O . ASN A 1 81 ? 8.789 -16.266 10.336 1 98.88 81 ASN A O 1
ATOM 614 N N . LYS A 1 82 ? 10.133 -15.867 8.617 1 98.88 82 LYS A N 1
ATOM 615 C CA . LYS A 1 82 ? 9.281 -14.812 8.078 1 98.88 82 LYS A CA 1
ATOM 616 C C . LYS A 1 82 ? 7.895 -15.344 7.73 1 98.88 82 LYS A C 1
ATOM 618 O O . LYS A 1 82 ? 6.891 -14.656 7.938 1 98.88 82 LYS A O 1
ATOM 623 N N . ALA A 1 83 ? 7.805 -16.516 7.176 1 98.88 83 ALA A N 1
ATOM 624 C CA . ALA A 1 83 ? 6.5 -17.078 6.832 1 98.88 83 ALA A CA 1
ATOM 625 C C . ALA A 1 83 ? 5.668 -17.344 8.086 1 98.88 83 ALA A C 1
ATOM 627 O O . ALA A 1 83 ? 4.465 -17.078 8.102 1 98.88 83 ALA A O 1
ATOM 628 N N . GLU A 1 84 ? 6.289 -17.812 9.086 1 98.88 84 GLU A N 1
ATOM 629 C CA . GLU A 1 84 ? 5.621 -18.047 10.359 1 98.88 84 GLU A CA 1
ATOM 630 C C . GLU A 1 84 ? 5.176 -16.75 11.008 1 98.88 84 GLU A C 1
ATOM 632 O O . GLU A 1 84 ? 4.07 -16.656 11.539 1 98.88 84 GLU A O 1
ATOM 637 N N . SER A 1 85 ? 6.102 -15.812 10.977 1 98.88 85 SER A N 1
ATOM 638 C CA . SER A 1 85 ? 5.773 -14.484 11.5 1 98.88 85 SER A CA 1
ATOM 639 C C . SER A 1 85 ? 4.551 -13.906 10.797 1 98.88 85 SER A C 1
ATOM 641 O O . SER A 1 85 ? 3.658 -13.352 11.445 1 98.88 85 SER A O 1
ATOM 643 N N . ALA A 1 86 ? 4.477 -14.031 9.484 1 98.88 86 ALA A N 1
ATOM 644 C CA . ALA A 1 86 ? 3.352 -13.531 8.703 1 98.88 86 ALA A CA 1
ATOM 645 C C . ALA A 1 86 ? 2.059 -14.25 9.078 1 98.88 86 ALA A C 1
ATOM 647 O O . ALA A 1 86 ? 0.997 -13.625 9.164 1 98.88 86 ALA A O 1
ATOM 648 N N . GLU A 1 87 ? 2.164 -15.523 9.305 1 98.88 87 GLU A N 1
ATOM 649 C CA . GLU A 1 87 ? 0.991 -16.312 9.695 1 98.88 87 GLU A CA 1
ATOM 650 C C . GLU A 1 87 ? 0.346 -15.742 10.953 1 98.88 87 GLU A C 1
ATOM 652 O O . GLU A 1 87 ? -0.879 -15.633 11.039 1 98.88 87 GLU A O 1
ATOM 657 N N . THR A 1 88 ? 1.169 -15.398 11.93 1 98.56 88 THR A N 1
ATOM 658 C CA . THR A 1 88 ? 0.678 -14.891 13.211 1 98.56 88 THR A CA 1
ATOM 659 C C . THR A 1 88 ? -0.217 -13.672 13 1 98.56 88 THR A C 1
ATOM 661 O O . THR A 1 88 ? -1.313 -13.602 13.555 1 98.56 88 THR A O 1
ATOM 664 N N . VAL A 1 89 ? 0.179 -12.805 12.164 1 98.5 89 VAL A N 1
ATOM 665 C CA . VAL A 1 89 ? -0.527 -11.555 11.906 1 98.5 89 VAL A CA 1
ATOM 666 C C . VAL A 1 89 ? -1.788 -11.828 11.094 1 98.5 89 VAL A C 1
ATOM 668 O O . VAL A 1 89 ? -2.854 -11.273 11.383 1 98.5 89 VAL A O 1
ATOM 671 N N . LEU A 1 90 ? -1.671 -12.664 10.125 1 98.88 90 LEU A N 1
ATOM 672 C CA . LEU A 1 90 ? -2.771 -12.906 9.195 1 98.88 90 LEU A CA 1
ATOM 673 C C . LEU A 1 90 ? -3.898 -13.672 9.883 1 98.88 90 LEU A C 1
ATOM 675 O O . LEU A 1 90 ? -5.078 -13.414 9.617 1 98.88 90 LEU A O 1
ATOM 679 N N . ARG A 1 91 ? -3.564 -14.586 10.766 1 98.69 91 ARG A N 1
ATOM 680 C CA . ARG A 1 91 ? -4.578 -15.32 11.508 1 98.69 91 ARG A CA 1
ATOM 681 C C . ARG A 1 91 ? -5.363 -14.398 12.43 1 98.69 91 ARG A C 1
ATOM 683 O O . ARG A 1 91 ? -6.566 -14.578 12.625 1 98.69 91 ARG A O 1
ATOM 690 N N . ALA A 1 92 ? -4.664 -13.438 12.984 1 98.56 92 ALA A N 1
ATOM 691 C CA . ALA A 1 92 ? -5.32 -12.461 13.852 1 98.56 92 ALA A CA 1
ATOM 692 C C . ALA A 1 92 ? -6.219 -11.531 13.047 1 98.56 92 ALA A C 1
ATOM 694 O O . ALA A 1 92 ? -7.254 -11.07 13.539 1 98.56 92 ALA A O 1
ATOM 695 N N . LEU A 1 93 ? -5.848 -11.25 11.828 1 98.69 93 LEU A N 1
ATOM 696 C CA . LEU A 1 93 ? -6.582 -10.336 10.969 1 98.69 93 LEU A CA 1
ATOM 697 C C . LEU A 1 93 ? -7.855 -10.992 10.438 1 98.69 93 LEU A C 1
ATOM 699 O O . LEU A 1 93 ? -8.922 -10.375 10.445 1 98.69 93 LEU A O 1
ATOM 703 N N . ASN A 1 94 ? -7.766 -12.234 10.008 1 98.75 94 ASN A N 1
ATOM 704 C CA . ASN A 1 94 ? -8.891 -12.977 9.445 1 98.75 94 ASN A CA 1
ATOM 705 C C . ASN A 1 94 ? -8.781 -14.469 9.734 1 98.75 94 ASN A C 1
ATOM 707 O O . ASN A 1 94 ? -8.117 -15.203 9 1 98.75 94 ASN A O 1
ATOM 711 N N . SER A 1 95 ? -9.469 -14.914 10.68 1 98.38 95 SER A N 1
ATOM 712 C CA . SER A 1 95 ? -9.359 -16.297 11.156 1 98.38 95 SER A CA 1
ATOM 713 C C . SER A 1 95 ? -10.016 -17.266 10.188 1 98.38 95 SER A C 1
ATOM 715 O O . SER A 1 95 ? -9.82 -18.484 10.289 1 98.38 95 SER A O 1
ATOM 717 N N . ASN A 1 96 ? -10.742 -16.719 9.203 1 97.38 96 ASN A N 1
ATOM 718 C CA . ASN A 1 96 ? -11.398 -17.562 8.211 1 97.38 96 ASN A CA 1
ATOM 719 C C . ASN A 1 96 ? -10.43 -18 7.117 1 97.38 96 ASN A C 1
ATOM 721 O O . ASN A 1 96 ? -10.711 -18.922 6.355 1 97.38 96 ASN A O 1
ATOM 725 N N . VAL A 1 97 ? -9.312 -17.328 6.977 1 98.69 97 VAL A N 1
ATOM 726 C CA . VAL A 1 97 ? -8.344 -17.641 5.934 1 98.69 97 VAL A CA 1
ATOM 727 C C . VAL A 1 97 ? -7.418 -18.766 6.402 1 98.69 97 VAL A C 1
ATOM 729 O O . VAL A 1 97 ? -6.828 -18.672 7.48 1 98.69 97 VAL A O 1
ATOM 732 N N . LYS A 1 98 ? -7.352 -19.812 5.629 1 98.75 98 LYS A N 1
ATOM 733 C CA . LYS A 1 98 ? -6.398 -20.875 5.926 1 98.75 98 LYS A CA 1
ATOM 734 C C . LYS A 1 98 ? -4.98 -20.469 5.523 1 98.75 98 LYS A C 1
ATOM 736 O O . LYS A 1 98 ? -4.734 -20.125 4.363 1 98.75 98 LYS A O 1
ATOM 741 N N . ILE A 1 99 ? -4.078 -20.516 6.477 1 98.88 99 ILE A N 1
ATOM 742 C CA . ILE A 1 99 ? -2.691 -20.156 6.215 1 98.88 99 ILE A CA 1
ATOM 743 C C . ILE A 1 99 ? -1.812 -21.406 6.223 1 98.88 99 ILE A C 1
ATOM 745 O O . ILE A 1 99 ? -1.843 -22.188 7.176 1 98.88 99 ILE A O 1
ATOM 749 N N . VAL A 1 100 ? -1.094 -21.625 5.188 1 98.81 100 VAL A N 1
ATOM 750 C CA . VAL A 1 100 ? -0.112 -22.703 5.094 1 98.81 100 VAL A CA 1
ATOM 751 C C . VAL A 1 100 ? 1.294 -22.109 5.004 1 98.81 100 VAL A C 1
ATOM 753 O O . VAL A 1 100 ? 1.611 -21.391 4.055 1 98.81 100 VAL A O 1
ATOM 756 N N . VAL A 1 101 ? 2.107 -22.469 5.945 1 98.81 101 VAL A N 1
ATOM 757 C CA . VAL A 1 101 ? 3.459 -21.922 6.027 1 98.81 101 VAL A CA 1
ATOM 758 C C . VAL A 1 101 ? 4.457 -22.922 5.445 1 98.81 101 VAL A C 1
ATOM 760 O O . VAL A 1 101 ? 4.438 -24.094 5.797 1 98.81 101 VAL A O 1
ATOM 763 N N . ARG A 1 102 ? 5.258 -22.453 4.566 1 98.81 102 ARG A N 1
ATOM 764 C CA . ARG A 1 102 ? 6.375 -23.219 4.02 1 98.81 102 ARG A CA 1
ATOM 765 C C . ARG A 1 102 ? 7.707 -22.547 4.344 1 98.81 102 ARG A C 1
ATOM 767 O O . ARG A 1 102 ? 8.141 -21.641 3.621 1 98.81 102 ARG A O 1
ATOM 774 N N . LYS A 1 103 ? 8.422 -23.078 5.355 1 98.62 103 LYS A N 1
ATOM 775 C CA . LYS A 1 103 ? 9.688 -22.516 5.809 1 98.62 103 LYS A CA 1
ATOM 776 C C . LYS A 1 103 ? 10.859 -23.047 4.988 1 98.62 103 LYS A C 1
ATOM 778 O O . LYS A 1 103 ? 11.805 -23.609 5.543 1 98.62 103 LYS A O 1
ATOM 783 N N . GLU A 1 104 ? 10.789 -22.859 3.752 1 97.88 104 GLU A N 1
ATOM 784 C CA . GLU A 1 104 ? 11.781 -23.359 2.805 1 97.88 104 GLU A CA 1
ATOM 785 C C . GLU A 1 104 ? 11.914 -22.438 1.598 1 97.88 104 GLU A C 1
ATOM 787 O O . GLU A 1 104 ? 11.086 -21.547 1.403 1 97.88 104 GLU A O 1
ATOM 792 N N . LYS A 1 105 ? 12.953 -22.641 0.876 1 97.12 105 LYS A N 1
ATOM 793 C CA . LYS A 1 105 ? 13.164 -21.906 -0.364 1 97.12 105 LYS A CA 1
ATOM 794 C C . LYS A 1 105 ? 12.297 -22.469 -1.49 1 97.12 105 LYS A C 1
ATOM 796 O O . LYS A 1 105 ? 12.102 -23.672 -1.586 1 97.12 105 LYS A O 1
ATOM 801 N N . PHE A 1 106 ? 11.742 -21.625 -2.277 1 98 106 PHE A N 1
ATOM 802 C CA . PHE A 1 106 ? 11.055 -22.062 -3.486 1 98 106 PHE A CA 1
ATOM 803 C C . PHE A 1 106 ? 12.062 -22.516 -4.543 1 98 106 PHE A C 1
ATOM 805 O O . PHE A 1 106 ? 12.852 -21.719 -5.039 1 98 106 PHE A O 1
ATOM 812 N N . THR A 1 107 ? 12.141 -23.75 -4.832 1 96.75 107 THR A N 1
ATOM 813 C CA . THR A 1 107 ? 13.047 -24.344 -5.816 1 96.75 107 THR A CA 1
ATOM 814 C C . THR A 1 107 ? 12.297 -25.312 -6.719 1 96.75 107 THR A C 1
ATOM 816 O O . THR A 1 107 ? 11.117 -25.609 -6.496 1 96.75 107 THR A O 1
ATOM 819 N N . ARG A 1 108 ? 13.062 -25.766 -7.688 1 95.31 108 ARG A N 1
ATOM 820 C CA . ARG A 1 108 ? 12.477 -26.781 -8.562 1 95.31 108 ARG A CA 1
ATOM 821 C C . ARG A 1 108 ? 12.102 -28.031 -7.785 1 95.31 108 ARG A C 1
ATOM 823 O O . ARG A 1 108 ? 11.109 -28.703 -8.102 1 95.31 108 ARG A O 1
ATOM 830 N N . GLU A 1 109 ? 12.836 -28.328 -6.773 1 96.44 109 GLU A N 1
ATOM 831 C CA . GLU A 1 109 ? 12.633 -29.531 -5.973 1 96.44 109 GLU A CA 1
ATOM 832 C C . GLU A 1 109 ? 11.477 -29.359 -5 1 96.44 109 GLU A C 1
ATOM 834 O O . GLU A 1 109 ? 10.703 -30.297 -4.762 1 96.44 109 GLU A O 1
ATOM 839 N N . THR A 1 110 ? 11.273 -28.172 -4.469 1 97.88 110 THR A N 1
ATOM 840 C CA . THR A 1 110 ? 10.273 -27.969 -3.426 1 97.88 110 THR A CA 1
ATOM 841 C C . THR A 1 110 ? 8.945 -27.516 -4.031 1 97.88 110 THR A C 1
ATOM 843 O O . THR A 1 110 ? 7.887 -27.688 -3.416 1 97.88 110 THR A O 1
ATOM 846 N N . ALA A 1 111 ? 8.922 -26.969 -5.211 1 97.94 111 ALA A N 1
ATOM 847 C CA . ALA A 1 111 ? 7.762 -26.344 -5.848 1 97.94 111 ALA A CA 1
ATOM 848 C C . ALA A 1 111 ? 6.602 -27.328 -5.965 1 97.94 111 ALA A C 1
ATOM 850 O O . ALA A 1 111 ? 5.457 -27 -5.664 1 97.94 111 ALA A O 1
ATOM 851 N N . PRO A 1 112 ? 6.879 -28.641 -6.363 1 97.12 112 PRO A N 1
ATOM 852 C CA . PRO A 1 112 ? 5.766 -29.578 -6.508 1 97.12 112 PRO A CA 1
ATOM 853 C C . PRO A 1 112 ? 4.996 -29.797 -5.207 1 97.12 112 PRO A C 1
ATOM 855 O O . PRO A 1 112 ? 3.766 -29.859 -5.215 1 97.12 112 PRO A O 1
ATOM 858 N N . LYS A 1 113 ? 5.695 -29.844 -4.137 1 97.81 113 LYS A N 1
ATOM 859 C CA . LYS A 1 113 ? 5.043 -30.031 -2.844 1 97.81 113 LYS A CA 1
ATOM 860 C C . LYS A 1 113 ? 4.332 -28.75 -2.4 1 97.81 113 LYS A C 1
ATOM 862 O O . LYS A 1 113 ? 3.213 -28.797 -1.887 1 97.81 113 LYS A O 1
ATOM 867 N N . ILE A 1 114 ? 4.969 -27.609 -2.592 1 98.38 114 ILE A N 1
ATOM 868 C CA . ILE A 1 114 ? 4.438 -26.312 -2.193 1 98.38 114 ILE A CA 1
ATOM 869 C C . ILE A 1 114 ? 3.127 -26.047 -2.932 1 98.38 114 ILE A C 1
ATOM 871 O O . ILE A 1 114 ? 2.174 -25.516 -2.35 1 98.38 114 ILE A O 1
ATOM 875 N N . LEU A 1 115 ? 3.121 -26.438 -4.203 1 98.44 115 LEU A N 1
ATOM 876 C CA . LEU A 1 115 ? 1.993 -26.109 -5.074 1 98.44 115 LEU A CA 1
ATOM 877 C C . LEU A 1 115 ? 1.087 -27.328 -5.254 1 98.44 115 LEU A C 1
ATOM 879 O O . LEU A 1 115 ? 0.407 -27.453 -6.273 1 98.44 115 LEU A O 1
ATOM 883 N N . GLU A 1 116 ? 1.161 -28.188 -4.27 1 96.5 116 GLU A N 1
ATOM 884 C CA . GLU A 1 116 ? 0.288 -29.359 -4.332 1 96.5 116 GLU A CA 1
ATOM 885 C C . GLU A 1 116 ? -1.182 -28.953 -4.258 1 96.5 116 GLU A C 1
ATOM 887 O O . GLU A 1 116 ? -1.56 -28.125 -3.438 1 96.5 116 GLU A O 1
ATOM 892 N N . GLY A 1 117 ? -2.008 -29.531 -5.082 1 95.19 117 GLY A N 1
ATOM 893 C CA . GLY A 1 117 ? -3.418 -29.172 -5.145 1 95.19 117 GLY A CA 1
ATOM 894 C C . GLY A 1 117 ? -3.697 -27.984 -6.043 1 95.19 117 GLY A C 1
ATOM 895 O O . GLY A 1 117 ? -2.889 -27.656 -6.914 1 95.19 117 GLY A O 1
ATOM 896 N N . ARG A 1 118 ? -4.809 -27.422 -5.871 1 95.5 118 ARG A N 1
ATOM 897 C CA . ARG A 1 118 ? -5.219 -26.312 -6.715 1 95.5 118 ARG A CA 1
ATOM 898 C C . ARG A 1 118 ? -4.625 -25 -6.215 1 95.5 118 ARG A C 1
ATOM 900 O O . ARG A 1 118 ? -4.734 -24.672 -5.031 1 95.5 118 ARG A O 1
ATOM 907 N N . VAL A 1 119 ? -3.957 -24.328 -7.035 1 98.5 119 VAL A N 1
ATOM 908 C CA . VAL A 1 119 ? -3.465 -22.969 -6.809 1 98.5 119 VAL A CA 1
ATOM 909 C C . VAL A 1 119 ? -3.984 -22.047 -7.906 1 98.5 119 VAL A C 1
ATOM 911 O O . VAL A 1 119 ? -3.719 -22.266 -9.086 1 98.5 119 VAL A O 1
ATOM 914 N N . ASP A 1 120 ? -4.703 -21.031 -7.469 1 98.44 120 ASP A N 1
ATOM 915 C CA . ASP A 1 120 ? -5.391 -20.172 -8.43 1 98.44 120 ASP A CA 1
ATOM 916 C C . ASP A 1 120 ? -4.473 -19.047 -8.922 1 98.44 120 ASP A C 1
ATOM 918 O O . ASP A 1 120 ? -4.676 -18.516 -10.016 1 98.44 120 ASP A O 1
ATOM 922 N N . CYS A 1 121 ? -3.484 -18.719 -8.148 1 98.81 121 CYS A N 1
ATOM 923 C CA . CYS A 1 121 ? -2.559 -17.641 -8.492 1 98.81 121 CYS A CA 1
ATOM 924 C C . CYS A 1 121 ? -1.277 -17.734 -7.676 1 98.81 121 CYS A C 1
ATOM 926 O O . CYS A 1 121 ? -1.316 -18.078 -6.492 1 98.81 121 CYS A O 1
ATOM 928 N N . ILE A 1 122 ? -0.169 -17.5 -8.297 1 98.94 122 ILE A N 1
ATOM 929 C CA . ILE A 1 122 ? 1.104 -17.312 -7.613 1 98.94 122 ILE A CA 1
ATOM 930 C C . ILE A 1 122 ? 1.472 -15.82 -7.633 1 98.94 122 ILE A C 1
ATOM 932 O O . ILE A 1 122 ? 1.373 -15.164 -8.672 1 98.94 122 ILE A O 1
ATOM 936 N N . VAL A 1 123 ? 1.812 -15.273 -6.484 1 98.94 123 VAL A N 1
ATOM 937 C CA . VAL A 1 123 ? 2.371 -13.922 -6.398 1 98.94 123 VAL A CA 1
ATOM 938 C C . VAL A 1 123 ? 3.865 -14.008 -6.09 1 98.94 123 VAL A C 1
ATOM 940 O O . VAL A 1 123 ? 4.262 -14.477 -5.023 1 98.94 123 VAL A O 1
ATOM 943 N N . ASP A 1 124 ? 4.645 -13.555 -7.055 1 98.81 124 ASP A N 1
ATOM 944 C CA . ASP A 1 124 ? 6.098 -13.531 -6.91 1 98.81 124 ASP A CA 1
ATOM 945 C C . ASP A 1 124 ? 6.574 -12.203 -6.328 1 98.81 124 ASP A C 1
ATOM 947 O O . ASP A 1 124 ? 6.461 -11.164 -6.977 1 98.81 124 ASP A O 1
ATOM 951 N N . THR A 1 125 ? 7.121 -12.258 -5.125 1 98.44 125 THR A N 1
ATOM 952 C CA . THR A 1 125 ? 7.645 -11.062 -4.473 1 98.44 125 THR A CA 1
ATOM 953 C C . THR A 1 125 ? 9.125 -11.234 -4.133 1 98.44 125 THR A C 1
ATOM 955 O O . THR A 1 125 ? 9.633 -10.609 -3.201 1 98.44 125 THR A O 1
ATOM 958 N N . THR A 1 126 ? 9.781 -12.102 -4.84 1 95.75 126 THR A N 1
ATOM 959 C CA . THR A 1 126 ? 11.188 -12.391 -4.586 1 95.75 126 THR A CA 1
ATOM 960 C C . THR A 1 126 ? 12.07 -11.227 -5.027 1 95.75 126 THR A C 1
ATOM 962 O O . THR A 1 126 ? 11.617 -10.336 -5.758 1 95.75 126 THR A O 1
ATOM 965 N N . ASP A 1 127 ? 13.297 -11.172 -4.578 1 89.62 127 ASP A N 1
ATOM 966 C CA . ASP A 1 127 ? 14.086 -9.969 -4.805 1 89.62 127 ASP A CA 1
ATOM 967 C C . ASP A 1 127 ? 15.359 -10.281 -5.59 1 89.62 127 ASP A C 1
ATOM 969 O O . ASP A 1 127 ? 16.281 -9.469 -5.625 1 89.62 127 ASP A O 1
ATOM 973 N N . THR A 1 128 ? 15.453 -11.562 -6.156 1 87.62 128 THR A N 1
ATOM 974 C CA . THR A 1 128 ? 16.594 -11.891 -7 1 87.62 128 THR A CA 1
ATOM 975 C C . THR A 1 128 ? 16.141 -12.359 -8.375 1 87.62 128 THR A C 1
ATOM 977 O O . THR A 1 128 ? 15.102 -13.008 -8.5 1 87.62 128 THR A O 1
ATOM 980 N N . PRO A 1 129 ? 16.938 -12.039 -9.305 1 87.31 129 PRO A N 1
ATOM 981 C CA . PRO A 1 129 ? 16.578 -12.453 -10.664 1 87.31 129 PRO A CA 1
ATOM 982 C C . PRO A 1 129 ? 16.422 -13.961 -10.797 1 87.31 129 PRO A C 1
ATOM 984 O O . PRO A 1 129 ? 15.516 -14.438 -11.492 1 87.31 129 PRO A O 1
ATOM 987 N N . GLU A 1 130 ? 17.297 -14.711 -10.172 1 87.88 130 GLU A N 1
ATOM 988 C CA . GLU A 1 130 ? 17.25 -16.172 -10.25 1 87.88 130 GLU A CA 1
ATOM 989 C C . GLU A 1 130 ? 15.93 -16.719 -9.703 1 87.88 130 GLU A C 1
ATOM 991 O O . GLU A 1 130 ? 15.32 -17.594 -10.312 1 87.88 130 GLU A O 1
ATOM 996 N N . ALA A 1 131 ? 15.516 -16.203 -8.586 1 92.5 131 ALA A N 1
ATOM 997 C CA . ALA A 1 131 ? 14.258 -16.641 -7.977 1 92.5 131 ALA A CA 1
ATOM 998 C C . ALA A 1 131 ? 13.062 -16.25 -8.844 1 92.5 131 ALA A C 1
ATOM 1000 O O . ALA A 1 131 ? 12.133 -17.047 -9.023 1 92.5 131 ALA A O 1
ATOM 1001 N N . ARG A 1 132 ? 13.102 -15.078 -9.406 1 93.56 132 ARG A N 1
ATOM 1002 C CA . ARG A 1 132 ? 12.016 -14.586 -10.25 1 93.56 132 ARG A CA 1
ATOM 1003 C C . ARG A 1 132 ? 11.836 -15.477 -11.477 1 93.56 132 ARG A C 1
ATOM 1005 O O . ARG A 1 132 ? 10.703 -15.82 -11.828 1 93.56 132 ARG A O 1
ATOM 1012 N N . PHE A 1 133 ? 12.93 -15.844 -12.031 1 91 133 PHE A N 1
ATOM 1013 C CA . PHE A 1 133 ? 12.883 -16.688 -13.219 1 91 133 PHE A CA 1
ATOM 1014 C C . PHE A 1 133 ? 12.336 -18.078 -12.875 1 91 133 PHE A C 1
ATOM 1016 O O . PHE A 1 133 ? 11.547 -18.641 -13.633 1 91 133 PHE A O 1
ATOM 1023 N N . LEU A 1 134 ? 12.805 -18.547 -11.828 1 94.75 134 LEU A N 1
ATOM 1024 C CA . LEU A 1 134 ? 12.375 -19.875 -11.398 1 94.75 134 LEU A CA 1
ATOM 1025 C C . LEU A 1 134 ? 10.875 -19.906 -11.133 1 94.75 134 LEU A C 1
ATOM 1027 O O . LEU A 1 134 ? 10.172 -20.812 -11.578 1 94.75 134 LEU A O 1
ATOM 1031 N N . VAL A 1 135 ? 10.375 -18.922 -10.398 1 97.69 135 VAL A N 1
ATOM 1032 C CA . VAL A 1 135 ? 8.953 -18.859 -10.078 1 97.69 135 VAL A CA 1
ATOM 1033 C C . 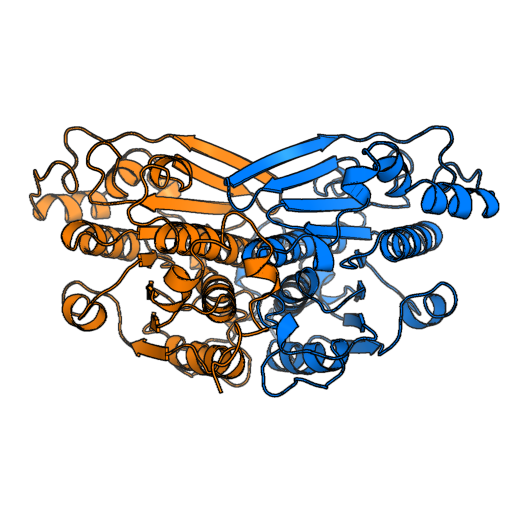VAL A 1 135 ? 8.133 -18.734 -11.359 1 97.69 135 VAL A C 1
ATOM 1035 O O . VAL A 1 135 ? 7.102 -19.391 -11.508 1 97.69 135 VAL A O 1
ATOM 1038 N N . ALA A 1 136 ? 8.648 -17.938 -12.258 1 96.5 136 ALA A N 1
ATOM 1039 C CA . ALA A 1 136 ? 7.961 -17.719 -13.531 1 96.5 136 ALA A CA 1
ATOM 1040 C C . ALA A 1 136 ? 7.883 -19.016 -14.336 1 96.5 136 ALA A C 1
ATOM 1042 O O . ALA A 1 136 ? 6.844 -19.328 -14.914 1 96.5 136 ALA A O 1
ATOM 1043 N N . GLU A 1 137 ? 8.961 -19.703 -14.359 1 95.44 137 GLU A N 1
ATOM 1044 C CA . GLU A 1 137 ? 9.016 -20.953 -15.102 1 95.44 137 GLU A CA 1
ATOM 1045 C C . GLU A 1 137 ? 8.055 -21.984 -14.523 1 95.44 137 GLU A C 1
ATOM 1047 O O . GLU A 1 137 ? 7.297 -22.609 -15.258 1 95.44 137 GLU A O 1
ATOM 1052 N N . VAL A 1 138 ? 8.086 -22.125 -13.234 1 97.19 138 VAL A N 1
ATOM 1053 C CA . VAL A 1 138 ? 7.234 -23.094 -12.562 1 97.19 138 VAL A CA 1
ATOM 1054 C C . VAL A 1 138 ? 5.766 -22.734 -12.773 1 97.19 138 VAL A C 1
ATOM 1056 O O . VAL A 1 138 ? 4.945 -23.594 -13.102 1 97.19 138 VAL A O 1
ATOM 1059 N N . ALA A 1 139 ? 5.426 -21.469 -12.609 1 98 139 ALA A N 1
ATOM 1060 C CA . ALA A 1 139 ? 4.055 -21 -12.805 1 98 139 ALA A CA 1
ATOM 1061 C C . ALA A 1 139 ? 3.566 -21.297 -14.219 1 98 139 ALA A C 1
ATOM 1063 O O . ALA A 1 139 ? 2.455 -21.797 -14.406 1 98 139 ALA A O 1
ATOM 1064 N N . TYR A 1 140 ? 4.391 -21 -15.172 1 96.12 140 TYR A N 1
ATOM 1065 C CA . TYR A 1 140 ? 4.016 -21.203 -16.562 1 96.12 140 TYR A CA 1
ATOM 1066 C C . TYR A 1 140 ? 3.805 -22.672 -16.875 1 96.12 140 TYR A C 1
ATOM 1068 O O . TYR A 1 140 ? 2.793 -23.047 -17.469 1 96.12 140 TYR A O 1
ATOM 1076 N N . ARG A 1 141 ? 4.715 -23.516 -16.453 1 94.12 141 ARG A N 1
ATOM 1077 C CA . ARG A 1 141 ? 4.664 -24.938 -16.75 1 94.12 141 ARG A CA 1
ATOM 1078 C C . ARG A 1 141 ? 3.467 -25.594 -16.062 1 94.12 141 ARG A C 1
ATOM 1080 O O . ARG A 1 141 ? 2.881 -26.547 -16.609 1 94.12 141 ARG A O 1
ATOM 1087 N N . ARG A 1 142 ? 3.072 -25.062 -14.961 1 96.31 142 ARG A N 1
ATOM 1088 C CA . ARG A 1 142 ? 1.946 -25.625 -14.227 1 96.31 142 ARG A CA 1
ATOM 1089 C C . ARG A 1 142 ? 0.64 -24.938 -14.609 1 96.31 142 ARG A C 1
ATOM 1091 O O . ARG A 1 142 ? -0.416 -25.25 -14.055 1 96.31 142 ARG A O 1
ATOM 1098 N N . SER A 1 143 ? 0.724 -24.031 -15.5 1 96.38 143 SER A N 1
ATOM 1099 C CA . SER A 1 143 ? -0.429 -23.281 -15.984 1 96.38 143 SER A CA 1
ATOM 1100 C C . SER A 1 143 ? -1.136 -22.562 -14.844 1 96.38 143 SER A C 1
ATOM 1102 O O . SER A 1 143 ? -2.357 -22.641 -14.711 1 96.38 143 SER A O 1
ATOM 1104 N N . ILE A 1 144 ? -0.356 -21.969 -13.953 1 98.06 144 ILE A N 1
ATOM 1105 C CA . ILE A 1 144 ? -0.873 -21.141 -12.867 1 98.06 144 ILE A CA 1
ATOM 1106 C C . ILE A 1 144 ? -0.598 -19.672 -13.156 1 98.06 144 ILE A C 1
ATOM 1108 O O . ILE A 1 144 ? 0.535 -19.297 -13.461 1 98.06 144 ILE A O 1
ATOM 1112 N N . PRO A 1 145 ? -1.627 -18.812 -13.109 1 98.5 145 PRO A N 1
ATOM 1113 C CA . PRO A 1 145 ? -1.383 -17.375 -13.273 1 98.5 145 PRO A CA 1
ATOM 1114 C C . PRO A 1 145 ? -0.33 -16.844 -12.305 1 98.5 145 PRO A C 1
ATOM 1116 O O . PRO A 1 145 ? -0.282 -17.25 -11.148 1 98.5 145 PRO A O 1
ATOM 1119 N N . LEU A 1 146 ? 0.495 -15.875 -12.836 1 98.75 146 LEU A N 1
ATOM 1120 C CA . LEU A 1 146 ? 1.576 -15.289 -12.055 1 98.75 146 LEU A CA 1
ATOM 1121 C C . LEU A 1 146 ? 1.431 -13.773 -11.977 1 98.75 146 LEU A C 1
ATOM 1123 O O . LEU A 1 146 ? 1.353 -13.102 -13.008 1 98.75 146 LEU A O 1
ATOM 1127 N N . VAL A 1 147 ? 1.318 -13.242 -10.766 1 98.88 147 VAL A N 1
ATOM 1128 C CA . VAL A 1 147 ? 1.511 -11.82 -10.516 1 98.88 147 VAL A CA 1
ATOM 1129 C C . VAL A 1 147 ? 2.945 -11.562 -10.062 1 98.88 147 VAL A C 1
ATOM 1131 O O . VAL A 1 147 ? 3.387 -12.094 -9.039 1 98.88 147 VAL A O 1
ATOM 1134 N N . HIS A 1 148 ? 3.646 -10.82 -10.828 1 98.56 148 HIS A N 1
ATOM 1135 C CA . HIS A 1 148 ? 5.023 -10.461 -10.508 1 98.56 148 HIS A CA 1
ATOM 1136 C C . HIS A 1 148 ? 5.117 -9.016 -10.039 1 98.56 148 HIS A C 1
ATOM 1138 O O . HIS A 1 148 ? 4.781 -8.094 -10.789 1 98.56 148 HIS A O 1
ATOM 1144 N N . ALA A 1 149 ? 5.543 -8.82 -8.805 1 98.38 149 ALA A N 1
ATOM 1145 C CA . ALA A 1 149 ? 5.676 -7.496 -8.211 1 98.38 149 ALA A CA 1
ATOM 1146 C C . ALA A 1 149 ? 7.055 -7.316 -7.574 1 98.38 149 ALA A C 1
ATOM 1148 O O . ALA A 1 149 ? 7.543 -8.203 -6.875 1 98.38 149 ALA A O 1
ATOM 1149 N N . ALA A 1 150 ? 7.629 -6.203 -7.836 1 96.69 150 ALA A N 1
ATOM 1150 C CA . ALA A 1 150 ? 8.945 -5.887 -7.277 1 96.69 150 ALA A CA 1
ATOM 1151 C C . ALA A 1 150 ? 9.047 -4.402 -6.926 1 96.69 150 ALA A C 1
ATOM 1153 O O . ALA A 1 150 ? 8.266 -3.586 -7.422 1 96.69 150 ALA A O 1
ATOM 1154 N N . ALA A 1 151 ? 9.938 -4.125 -6.027 1 96.75 151 ALA A N 1
ATOM 1155 C CA . ALA A 1 151 ? 10.273 -2.752 -5.66 1 96.75 151 ALA A CA 1
ATOM 1156 C C . ALA A 1 151 ? 11.766 -2.613 -5.371 1 96.75 151 ALA A C 1
ATOM 1158 O O . ALA A 1 151 ? 12.352 -3.434 -4.66 1 96.75 151 ALA A O 1
ATOM 1159 N N . VAL A 1 152 ? 12.367 -1.674 -5.949 1 95.31 152 VAL A N 1
ATOM 1160 C CA . VAL A 1 152 ? 13.758 -1.307 -5.699 1 95.31 152 VAL A CA 1
ATOM 1161 C C . VAL A 1 152 ? 13.898 0.214 -5.688 1 95.31 152 VAL A C 1
ATOM 1163 O O . VAL A 1 152 ? 13.273 0.907 -6.492 1 95.31 152 VAL A O 1
ATOM 1166 N N . ARG A 1 153 ? 14.734 0.712 -4.785 1 96.56 153 ARG A N 1
ATOM 1167 C CA . ARG A 1 153 ? 14.82 2.154 -4.574 1 96.56 153 ARG A CA 1
ATOM 1168 C C . ARG A 1 153 ? 13.43 2.762 -4.41 1 96.56 153 ARG A C 1
ATOM 1170 O O . ARG A 1 153 ? 12.664 2.352 -3.531 1 96.56 153 ARG A O 1
ATOM 1177 N N . PHE A 1 154 ? 13.039 3.541 -5.406 1 97.31 154 PHE A N 1
ATOM 1178 C CA . PHE A 1 154 ? 11.734 4.184 -5.305 1 97.31 154 PHE A CA 1
ATOM 1179 C C . PHE A 1 154 ? 10.766 3.602 -6.324 1 97.31 154 PHE A C 1
ATOM 1181 O O . PHE A 1 154 ? 9.625 4.051 -6.43 1 97.31 154 PHE A O 1
ATOM 1188 N N . THR A 1 155 ? 11.133 2.545 -7.02 1 96.94 155 THR A N 1
ATOM 1189 C CA . THR A 1 155 ? 10.398 2.123 -8.211 1 96.94 155 THR A CA 1
ATOM 1190 C C . THR A 1 155 ? 9.672 0.809 -7.957 1 96.94 155 THR A C 1
ATOM 1192 O O . THR A 1 155 ? 10.258 -0.146 -7.445 1 96.94 155 THR A O 1
ATOM 1195 N N . VAL A 1 156 ? 8.445 0.827 -8.32 1 97.62 156 VAL A N 1
ATOM 1196 C CA . VAL A 1 156 ? 7.594 -0.357 -8.297 1 97.62 156 VAL A CA 1
ATOM 1197 C C . VAL A 1 156 ? 7.434 -0.904 -9.719 1 97.62 156 VAL A C 1
ATOM 1199 O O . VAL A 1 156 ? 7.242 -0.141 -10.664 1 97.62 156 VAL A O 1
ATOM 1202 N N . THR A 1 157 ? 7.566 -2.197 -9.906 1 96.88 157 THR A N 1
ATOM 1203 C CA . THR A 1 157 ? 7.215 -2.861 -11.156 1 96.88 157 THR A CA 1
ATOM 1204 C C . THR A 1 157 ? 6.188 -3.963 -10.906 1 96.88 157 THR A C 1
ATOM 1206 O O . THR A 1 157 ? 6.25 -4.664 -9.898 1 96.88 157 THR A O 1
ATOM 1209 N N . LEU A 1 158 ? 5.242 -4.102 -11.789 1 98.12 158 LEU A N 1
ATOM 1210 C CA . LEU A 1 158 ? 4.125 -5.023 -11.633 1 98.12 158 LEU A CA 1
ATOM 1211 C C . LEU A 1 158 ? 3.648 -5.535 -12.992 1 98.12 158 LEU A C 1
ATOM 1213 O O . LEU A 1 158 ? 3.506 -4.758 -13.938 1 98.12 158 LEU A O 1
ATOM 1217 N N . THR A 1 159 ? 3.469 -6.84 -13.117 1 98 159 THR A N 1
ATOM 1218 C CA . THR A 1 159 ? 2.863 -7.434 -14.297 1 98 159 THR A CA 1
ATOM 1219 C C . THR A 1 159 ? 2.168 -8.75 -13.953 1 98 159 THR A C 1
ATOM 1221 O O . THR A 1 159 ? 2.309 -9.25 -12.836 1 98 159 THR A O 1
ATOM 1224 N N . THR A 1 160 ? 1.334 -9.203 -14.875 1 98.5 160 THR A N 1
ATOM 1225 C CA . THR A 1 160 ? 0.595 -10.445 -14.695 1 98.5 160 THR A CA 1
ATOM 1226 C C . THR A 1 160 ? 0.751 -11.344 -15.922 1 98.5 160 THR A C 1
ATOM 1228 O O . THR A 1 160 ? 0.633 -10.883 -17.062 1 98.5 160 THR A O 1
ATOM 1231 N N . VAL A 1 161 ? 1.076 -12.562 -15.68 1 97.88 161 VAL A N 1
ATOM 1232 C CA . VAL A 1 161 ? 1.202 -13.562 -16.734 1 97.88 161 VAL A CA 1
ATOM 1233 C C . VAL A 1 161 ? 0.115 -14.625 -16.578 1 97.88 161 VAL A C 1
ATOM 1235 O O . VAL A 1 161 ? -0.037 -15.211 -15.508 1 97.88 161 VAL A O 1
ATOM 1238 N N . ILE A 1 162 ? -0.61 -14.852 -17.609 1 97.06 162 ILE A N 1
ATOM 1239 C CA . ILE A 1 162 ? -1.607 -15.914 -17.672 1 97.06 162 ILE A CA 1
ATOM 1240 C C . ILE A 1 162 ? -1.165 -16.969 -18.672 1 97.06 162 ILE A C 1
ATOM 1242 O O . ILE A 1 162 ? -1.328 -16.797 -19.891 1 97.06 162 ILE A O 1
ATOM 1246 N N . PRO A 1 163 ? -0.788 -18.141 -18.203 1 95.31 163 PRO A N 1
ATOM 1247 C CA . PRO A 1 163 ? -0.056 -19.094 -19.031 1 95.31 163 PRO A CA 1
ATOM 1248 C C . PRO A 1 163 ? -0.914 -19.672 -20.156 1 95.31 163 PRO A C 1
ATOM 1250 O O . PRO A 1 163 ? -0.391 -20.031 -21.219 1 95.31 163 PRO A O 1
ATOM 1253 N N . TRP A 1 164 ? -2.203 -19.812 -19.922 1 93.56 164 TRP A N 1
ATOM 1254 C CA . TRP A 1 164 ? -3.021 -20.453 -20.953 1 93.56 164 TRP A CA 1
ATOM 1255 C C . TRP A 1 164 ? -3.406 -19.453 -22.047 1 93.56 164 TRP A C 1
ATOM 1257 O O . TRP A 1 164 ? -3.982 -19.844 -23.062 1 93.56 164 TRP A O 1
ATOM 1267 N N . LEU A 1 165 ? -3.176 -18.188 -21.812 1 92.88 165 LEU A N 1
ATOM 1268 C CA . LEU A 1 165 ? -3.373 -17.203 -22.859 1 92.88 165 LEU A CA 1
ATOM 1269 C C . LEU A 1 165 ? -2.141 -17.109 -23.75 1 92.88 165 LEU A C 1
ATOM 1271 O O . LEU A 1 165 ? -1.355 -16.156 -23.641 1 92.88 165 LEU A O 1
ATOM 1275 N N . LYS A 1 166 ? -2.055 -17.891 -24.688 1 90.06 166 LYS A N 1
ATOM 1276 C CA . LYS A 1 166 ? -0.852 -18.141 -25.469 1 90.06 166 LYS A CA 1
ATOM 1277 C C . LYS A 1 166 ? -0.485 -16.922 -26.328 1 90.06 166 LYS A C 1
ATOM 1279 O O . LYS A 1 166 ? 0.665 -16.781 -26.75 1 90.06 166 LYS A O 1
ATOM 1284 N N . LYS A 1 167 ? -1.358 -16.078 -26.594 1 91.25 167 LYS A N 1
ATOM 1285 C CA . LYS A 1 167 ? -1.097 -14.875 -27.391 1 91.25 167 LYS A CA 1
ATOM 1286 C C . LYS A 1 167 ? -0.271 -13.859 -26.609 1 91.25 167 LYS A C 1
ATOM 1288 O O . LYS A 1 167 ? 0.425 -13.031 -27.203 1 91.25 167 LYS A O 1
ATOM 1293 N N . TYR A 1 168 ? -0.305 -13.945 -25.312 1 94.69 168 TYR A N 1
ATOM 1294 C CA . TYR A 1 168 ? 0.375 -12.969 -24.469 1 94.69 168 TYR A CA 1
ATOM 1295 C C . TYR A 1 168 ? 1.75 -13.477 -24.047 1 94.69 168 TYR A C 1
ATOM 1297 O O . TYR A 1 168 ? 1.969 -14.688 -23.953 1 94.69 168 TYR A O 1
ATOM 1305 N N . PRO A 1 169 ? 2.68 -12.539 -23.859 1 95.88 169 PRO A N 1
ATOM 1306 C CA . PRO A 1 169 ? 4.047 -12.914 -23.484 1 95.88 169 PRO A CA 1
ATOM 1307 C C . PRO A 1 169 ? 4.141 -13.445 -22.062 1 95.88 169 PRO A C 1
ATOM 1309 O O . PRO A 1 169 ? 3.273 -13.148 -21.219 1 95.88 169 PRO A O 1
ATOM 1312 N N . CYS A 1 170 ? 5.191 -14.234 -21.828 1 96 170 CYS A N 1
ATOM 1313 C CA . CYS A 1 170 ? 5.512 -14.688 -20.484 1 96 170 CYS A CA 1
ATOM 1314 C C . CYS A 1 170 ? 6.527 -13.758 -19.828 1 96 170 CYS A C 1
ATOM 1316 O O . CYS A 1 170 ? 6.93 -12.758 -20.422 1 96 170 CYS A O 1
ATOM 1318 N N . LEU A 1 171 ? 6.895 -14.016 -18.594 1 95 171 LEU A N 1
ATOM 1319 C CA . LEU A 1 171 ? 7.824 -13.148 -17.875 1 95 171 LEU A CA 1
ATOM 1320 C C . LEU A 1 171 ? 9.203 -13.172 -18.531 1 95 171 LEU A C 1
ATOM 1322 O O . LEU A 1 171 ? 9.914 -12.164 -18.516 1 95 171 LEU A O 1
ATOM 1326 N N . ARG A 1 172 ? 9.633 -14.312 -19.062 1 92.31 172 ARG A N 1
ATOM 1327 C CA . ARG A 1 172 ? 10.914 -14.414 -19.75 1 92.31 172 ARG A CA 1
ATOM 1328 C C . ARG A 1 172 ? 10.961 -13.477 -20.953 1 92.31 172 ARG A C 1
ATOM 1330 O O . ARG A 1 172 ? 12.016 -12.906 -21.25 1 92.31 172 ARG A O 1
ATOM 1337 N N . CYS A 1 173 ? 9.852 -13.367 -21.672 1 94.12 173 CYS A N 1
ATOM 1338 C CA . CYS A 1 173 ? 9.766 -12.422 -22.781 1 94.12 173 CYS A CA 1
ATOM 1339 C C . CYS A 1 173 ? 10.055 -11.008 -22.312 1 94.12 173 CYS A C 1
ATOM 1341 O O . CYS A 1 173 ? 10.719 -10.242 -23 1 94.12 173 CYS A O 1
ATOM 1343 N N . LEU A 1 174 ? 9.555 -10.633 -21.078 1 92.81 174 LEU A N 1
ATOM 1344 C CA . LEU A 1 174 ? 9.789 -9.312 -20.5 1 92.81 174 LEU A CA 1
ATOM 1345 C C . LEU A 1 174 ? 11.273 -9.102 -20.203 1 92.81 174 LEU A C 1
ATOM 1347 O O . LEU A 1 174 ? 11.828 -8.047 -20.531 1 92.81 174 LEU A O 1
ATOM 1351 N N . TYR A 1 175 ? 11.867 -10.094 -19.609 1 87.12 175 TYR A N 1
ATOM 1352 C CA . TYR A 1 175 ? 13.258 -9.969 -19.172 1 87.12 175 TYR A CA 1
ATOM 1353 C C . TYR A 1 175 ? 14.195 -9.852 -20.375 1 87.12 175 TYR A C 1
ATOM 1355 O O . TYR A 1 175 ? 15.281 -9.273 -20.266 1 87.12 175 TYR A O 1
ATOM 1363 N N . ARG A 1 176 ? 13.812 -10.375 -21.391 1 84.06 176 ARG A N 1
ATOM 1364 C CA . ARG A 1 176 ? 14.609 -10.25 -22.609 1 84.06 176 ARG A CA 1
ATOM 1365 C C . ARG A 1 176 ? 14.422 -8.875 -23.25 1 84.06 176 ARG A C 1
ATOM 1367 O O . ARG A 1 176 ? 15.219 -8.453 -24.078 1 84.06 176 ARG A O 1
ATOM 1374 N N . ALA A 1 177 ? 13.383 -8.266 -22.844 1 80.69 177 ALA A N 1
ATOM 1375 C CA . ALA A 1 177 ? 13.031 -6.98 -23.453 1 80.69 177 ALA A CA 1
ATOM 1376 C C . ALA A 1 177 ? 13.648 -5.824 -22.672 1 80.69 177 ALA A C 1
ATOM 1378 O O . ALA A 1 177 ? 13.766 -4.711 -23.172 1 80.69 177 ALA A O 1
ATOM 1379 N N . ILE A 1 178 ? 14.055 -6.09 -21.406 1 78.44 178 ILE A N 1
ATOM 1380 C CA . ILE A 1 178 ? 14.539 -5.008 -20.547 1 78.44 178 ILE A CA 1
ATOM 1381 C C . ILE A 1 178 ? 16.047 -5.113 -20.375 1 78.44 178 ILE A C 1
ATOM 1383 O O . ILE A 1 178 ? 16.609 -6.215 -20.375 1 78.44 178 ILE A O 1
ATOM 1387 N N . PRO A 1 179 ? 16.656 -4.004 -20.203 1 72 179 PRO A N 1
ATOM 1388 C CA . PRO A 1 179 ? 18.109 -4.02 -20.016 1 72 179 PRO A CA 1
ATOM 1389 C C . PRO A 1 179 ? 18.531 -4.801 -18.781 1 72 179 PRO A C 1
ATOM 1391 O O . PRO A 1 179 ? 17.859 -4.758 -17.75 1 72 179 PRO A O 1
ATOM 1394 N N . SER A 1 180 ? 19.656 -5.414 -18.875 1 69.38 180 SER A N 1
ATOM 1395 C CA . SER A 1 180 ? 20.172 -6.273 -17.828 1 69.38 180 SER A CA 1
ATOM 1396 C C . SER A 1 180 ? 20.422 -5.488 -16.547 1 69.38 180 SER A C 1
ATOM 1398 O O . SER A 1 180 ? 20.234 -6.016 -15.445 1 69.38 180 SER A O 1
ATOM 1400 N N . ARG A 1 181 ? 20.797 -4.312 -16.688 1 68.44 181 ARG A N 1
ATOM 1401 C CA . ARG A 1 181 ? 21.094 -3.479 -15.531 1 68.44 181 ARG A CA 1
ATOM 1402 C C . ARG A 1 181 ? 19.859 -3.307 -14.656 1 68.44 181 ARG A C 1
ATOM 1404 O O . ARG A 1 181 ? 19.953 -3.324 -13.422 1 68.44 181 ARG A O 1
ATOM 1411 N N . GLU A 1 182 ? 18.812 -3.148 -15.289 1 70.38 182 GLU A N 1
ATOM 1412 C CA . GLU A 1 182 ? 17.547 -2.988 -14.562 1 70.38 182 GLU A CA 1
ATOM 1413 C C . GLU A 1 182 ? 17.141 -4.285 -13.875 1 70.38 182 GLU A C 1
ATOM 1415 O O . GLU A 1 182 ? 16.641 -4.266 -12.75 1 70.38 182 GLU A O 1
ATOM 1420 N N . LEU A 1 183 ? 17.5 -5.266 -14.5 1 71.44 183 LEU A N 1
ATOM 1421 C CA . LEU A 1 183 ? 17.141 -6.586 -13.984 1 71.44 183 LEU A CA 1
ATOM 1422 C C . LEU A 1 183 ? 18 -6.938 -12.766 1 71.44 183 LEU A C 1
ATOM 1424 O O . LEU A 1 183 ? 17.578 -7.73 -11.922 1 71.44 183 LEU A O 1
ATOM 1428 N N . ARG A 1 184 ? 19.094 -6.234 -12.656 1 67.62 184 ARG A N 1
ATOM 1429 C CA . ARG A 1 184 ? 20.062 -6.621 -11.641 1 67.62 184 ARG A CA 1
ATOM 1430 C C . ARG A 1 184 ? 19.859 -5.805 -10.367 1 67.62 184 ARG A C 1
ATOM 1432 O O . ARG A 1 184 ? 20.5 -6.082 -9.344 1 67.62 184 ARG A O 1
ATOM 1439 N N . GLN A 1 185 ? 19.094 -4.902 -10.461 1 74.44 185 GLN A N 1
ATOM 1440 C CA . GLN A 1 185 ? 18.875 -4.102 -9.258 1 74.44 185 GLN A CA 1
ATOM 1441 C C . GLN A 1 185 ? 18.188 -4.914 -8.172 1 74.44 185 GLN A C 1
ATOM 1443 O O . GLN A 1 185 ? 17.203 -5.613 -8.438 1 74.44 185 GLN A O 1
ATOM 1448 N N . VAL A 1 186 ? 18.922 -4.789 -6.996 1 79.44 186 VAL A N 1
ATOM 1449 C CA . VAL A 1 186 ? 18.375 -5.52 -5.855 1 79.44 186 VAL A CA 1
ATOM 1450 C C . VAL A 1 186 ? 18.281 -4.594 -4.645 1 79.44 186 VAL A C 1
ATOM 1452 O O . VAL A 1 186 ? 19.141 -3.727 -4.445 1 79.44 186 VAL A O 1
ATOM 1455 N N . SER A 1 187 ? 17.359 -4.773 -3.863 1 80.31 187 SER A N 1
ATOM 1456 C CA . SER A 1 187 ? 17.062 -3.875 -2.758 1 80.31 187 SER A CA 1
ATOM 1457 C C . SER A 1 187 ? 18.172 -3.871 -1.72 1 80.31 187 SER A C 1
ATOM 1459 O O . SER A 1 187 ? 18.422 -2.857 -1.062 1 80.31 187 SER A O 1
ATOM 1461 N N . ASP A 1 188 ? 18.766 -4.961 -1.562 1 75.31 188 ASP A N 1
ATOM 1462 C CA . ASP A 1 188 ? 19.797 -5.07 -0.532 1 75.31 188 ASP A CA 1
ATOM 1463 C C . ASP A 1 188 ? 20.969 -4.133 -0.819 1 75.31 188 ASP A C 1
ATOM 1465 O O . ASP A 1 188 ? 21.453 -3.451 0.083 1 75.31 188 ASP A O 1
ATOM 1469 N N . ARG A 1 189 ? 21.234 -4.023 -2.027 1 76.44 189 ARG A N 1
ATOM 1470 C CA . ARG A 1 189 ? 22.391 -3.213 -2.416 1 76.44 189 ARG A CA 1
ATOM 1471 C C . ARG A 1 189 ? 21.953 -1.805 -2.816 1 76.44 189 ARG A C 1
ATOM 1473 O O . ARG A 1 189 ? 22.609 -0.824 -2.461 1 76.44 189 ARG A O 1
ATOM 1480 N N . ASP A 1 190 ? 20.812 -1.693 -3.389 1 87 190 ASP A N 1
ATOM 1481 C CA . ASP A 1 190 ? 20.422 -0.438 -4.023 1 87 190 ASP A CA 1
ATOM 1482 C C . ASP A 1 190 ? 19.469 0.358 -3.131 1 87 190 ASP A C 1
ATOM 1484 O O . ASP A 1 190 ? 19.203 1.528 -3.398 1 87 190 ASP A O 1
ATOM 1488 N N . GLY A 1 191 ? 19.016 -0.254 -2.072 1 92.94 191 GLY A N 1
ATOM 1489 C CA . GLY A 1 191 ? 18.078 0.398 -1.168 1 92.94 191 GLY A CA 1
ATOM 1490 C C . GLY A 1 191 ? 16.641 0.24 -1.59 1 92.94 191 GLY A C 1
ATOM 1491 O O . GLY A 1 191 ? 16.359 -0.166 -2.719 1 92.94 191 GLY A O 1
ATOM 1492 N N . ILE A 1 192 ? 15.797 0.525 -0.678 1 96.25 192 ILE A N 1
ATOM 1493 C CA . ILE A 1 192 ? 14.367 0.422 -0.967 1 96.25 192 ILE A CA 1
ATOM 1494 C C . ILE A 1 192 ? 13.594 1.376 -0.065 1 96.25 192 ILE A C 1
ATOM 1496 O O . ILE A 1 192 ? 13.828 1.434 1.144 1 96.25 192 ILE A O 1
ATOM 1500 N N . PHE A 1 193 ? 12.828 2.146 -0.729 1 98 193 PHE A N 1
ATOM 1501 C CA . PHE A 1 193 ? 11.898 3.051 -0.069 1 98 193 PHE A CA 1
ATOM 1502 C C . PHE A 1 193 ? 10.703 2.285 0.482 1 98 193 PHE A C 1
ATOM 1504 O O . PHE A 1 193 ? 10.016 1.573 -0.258 1 98 193 PHE A O 1
ATOM 1511 N N . GLY A 1 194 ? 10.422 2.285 1.824 1 98.5 194 GLY A N 1
ATOM 1512 C CA . GLY A 1 194 ? 9.367 1.518 2.467 1 98.5 194 GLY A CA 1
ATOM 1513 C C . GLY A 1 194 ? 8.023 1.632 1.759 1 98.5 194 GLY A C 1
ATOM 1514 O O . GLY A 1 194 ? 7.438 0.623 1.37 1 98.5 194 GLY A O 1
ATOM 1515 N N . PRO A 1 195 ? 7.562 2.854 1.554 1 98.81 195 PRO A N 1
ATOM 1516 C CA . PRO A 1 195 ? 6.281 3.059 0.877 1 98.81 195 PRO A CA 1
ATOM 1517 C C . PRO A 1 195 ? 6.238 2.428 -0.513 1 98.81 195 PRO A C 1
ATOM 1519 O O . PRO A 1 195 ? 5.176 2.002 -0.97 1 98.81 195 PRO A O 1
ATOM 1522 N N . ALA A 1 196 ? 7.375 2.389 -1.212 1 98.69 196 ALA A N 1
ATOM 1523 C CA . ALA A 1 196 ? 7.41 1.729 -2.516 1 98.69 196 ALA A CA 1
ATOM 1524 C C . ALA A 1 196 ? 7.145 0.233 -2.379 1 98.69 196 ALA A C 1
ATOM 1526 O O . ALA A 1 196 ? 6.355 -0.333 -3.139 1 98.69 196 ALA A O 1
ATOM 1527 N N . ALA A 1 197 ? 7.797 -0.389 -1.388 1 98.62 197 ALA A N 1
ATOM 1528 C CA . ALA A 1 197 ? 7.539 -1.803 -1.127 1 98.62 197 ALA A CA 1
ATOM 1529 C C . ALA A 1 197 ? 6.066 -2.039 -0.807 1 98.62 197 ALA A C 1
ATOM 1531 O O . ALA A 1 197 ? 5.449 -2.963 -1.343 1 98.62 197 ALA A O 1
ATOM 1532 N N . GLY A 1 198 ? 5.516 -1.181 0.048 1 98.88 198 GLY A N 1
ATOM 1533 C CA . GLY A 1 198 ? 4.109 -1.287 0.405 1 98.88 198 GLY A CA 1
ATOM 1534 C C . GLY A 1 198 ? 3.178 -1.14 -0.785 1 98.88 198 GLY A C 1
ATOM 1535 O O . GLY A 1 198 ? 2.215 -1.897 -0.923 1 98.88 198 GLY A O 1
ATOM 1536 N N . THR A 1 199 ? 3.475 -0.151 -1.63 1 98.94 199 THR A N 1
ATOM 1537 C CA . THR A 1 199 ? 2.656 0.105 -2.809 1 98.94 199 THR A CA 1
ATOM 1538 C C . THR A 1 199 ? 2.697 -1.083 -3.766 1 98.94 199 THR A C 1
ATOM 1540 O O . THR A 1 199 ? 1.664 -1.499 -4.293 1 98.94 199 THR A O 1
ATOM 1543 N N . ALA A 1 200 ? 3.889 -1.638 -3.973 1 98.81 200 ALA A N 1
ATOM 1544 C CA . ALA A 1 200 ? 4.012 -2.82 -4.82 1 98.81 200 ALA A CA 1
ATOM 1545 C C . ALA A 1 200 ? 3.119 -3.951 -4.316 1 98.81 200 ALA A C 1
ATOM 1547 O O . ALA A 1 200 ? 2.443 -4.617 -5.109 1 98.81 200 ALA A O 1
ATOM 1548 N N . GLY A 1 201 ? 3.094 -4.117 -3.018 1 98.94 201 GLY A N 1
ATOM 1549 C CA . GLY A 1 201 ? 2.32 -5.195 -2.426 1 98.94 201 GLY A CA 1
ATOM 1550 C C . GLY A 1 201 ? 0.821 -5 -2.559 1 98.94 201 GLY A C 1
ATOM 1551 O O . GLY A 1 201 ? 0.091 -5.941 -2.869 1 98.94 201 GLY A O 1
ATOM 1552 N N . THR A 1 202 ? 0.353 -3.775 -2.326 1 98.94 202 THR A N 1
ATOM 1553 C CA . THR A 1 202 ? -1.079 -3.518 -2.434 1 98.94 202 THR A CA 1
ATOM 1554 C C . THR A 1 202 ? -1.554 -3.691 -3.873 1 98.94 202 THR A C 1
ATOM 1556 O O . THR A 1 202 ? -2.621 -4.258 -4.117 1 98.94 202 THR A O 1
ATOM 1559 N N . LEU A 1 203 ? -0.732 -3.262 -4.793 1 98.88 203 LEU A N 1
ATOM 1560 C CA . LEU A 1 203 ? -1.104 -3.402 -6.195 1 98.88 203 LEU A CA 1
ATOM 1561 C C . LEU A 1 203 ? -1.013 -4.859 -6.641 1 98.88 203 LEU A C 1
ATOM 1563 O O . LEU A 1 203 ? -1.798 -5.305 -7.477 1 98.88 203 LEU A O 1
ATOM 1567 N N . ALA A 1 204 ? -0.046 -5.598 -6.09 1 98.94 204 ALA A N 1
ATOM 1568 C CA . ALA A 1 204 ? 0.019 -7.035 -6.355 1 98.94 204 ALA A CA 1
ATOM 1569 C C . ALA A 1 204 ? -1.249 -7.738 -5.879 1 98.94 204 ALA A C 1
ATOM 1571 O O . ALA A 1 204 ? -1.779 -8.609 -6.57 1 98.94 204 ALA A O 1
ATOM 1572 N N . ALA A 1 205 ? -1.716 -7.348 -4.688 1 98.94 205 ALA A N 1
ATOM 1573 C CA . ALA A 1 205 ? -2.965 -7.906 -4.176 1 98.94 205 ALA A CA 1
ATOM 1574 C C . ALA A 1 205 ? -4.125 -7.605 -5.117 1 98.94 205 ALA A C 1
ATOM 1576 O O . ALA A 1 205 ? -4.98 -8.461 -5.352 1 98.94 205 ALA A O 1
ATOM 1577 N N . SER A 1 206 ? -4.152 -6.414 -5.68 1 98.81 206 SER A N 1
ATOM 1578 C CA . SER A 1 206 ? -5.188 -6.043 -6.641 1 98.81 206 SER A CA 1
ATOM 1579 C C . SER A 1 206 ? -5.172 -6.965 -7.852 1 98.81 206 SER A C 1
ATOM 1581 O O . SER A 1 206 ? -6.215 -7.496 -8.242 1 98.81 206 SER A O 1
ATOM 1583 N N . GLU A 1 207 ? -4 -7.16 -8.414 1 98.75 207 GLU A N 1
ATOM 1584 C CA . GLU A 1 207 ? -3.873 -8.031 -9.57 1 98.75 207 GLU A CA 1
ATOM 1585 C C . GLU A 1 207 ? -4.309 -9.461 -9.242 1 98.75 207 GLU A C 1
ATOM 1587 O O . GLU A 1 207 ? -5.027 -10.094 -10.016 1 98.75 207 GLU A O 1
ATOM 1592 N N . CYS A 1 208 ? -3.857 -9.93 -8.109 1 98.88 208 CYS A N 1
ATOM 1593 C CA . CYS A 1 208 ? -4.188 -11.289 -7.688 1 98.88 208 CYS A CA 1
ATOM 1594 C C . CYS A 1 208 ? -5.691 -11.461 -7.539 1 98.88 208 CYS A C 1
ATOM 1596 O O . CYS A 1 208 ? -6.258 -12.453 -8 1 98.88 208 CYS A O 1
ATOM 1598 N N . LEU A 1 209 ? -6.336 -10.508 -6.918 1 98.56 209 LEU A N 1
ATOM 1599 C CA . LEU A 1 209 ? -7.777 -10.578 -6.715 1 98.56 209 LEU A CA 1
ATOM 1600 C C . LEU A 1 209 ? -8.516 -10.555 -8.055 1 98.56 209 LEU A C 1
ATOM 1602 O O . LEU A 1 209 ? -9.516 -11.25 -8.227 1 98.56 209 LEU A O 1
ATOM 1606 N N . LYS A 1 210 ? -8.023 -9.766 -9.023 1 97.81 210 LYS A N 1
ATOM 1607 C CA . LYS A 1 210 ? -8.617 -9.758 -10.359 1 97.81 210 LYS A CA 1
ATOM 1608 C C . LYS A 1 210 ? -8.516 -11.133 -11.016 1 97.81 210 LYS A C 1
ATOM 1610 O O . LYS A 1 210 ? -9.477 -11.602 -11.633 1 97.81 210 LYS A O 1
ATOM 1615 N N . VAL A 1 211 ? -7.359 -11.734 -10.844 1 98 211 VAL A N 1
ATOM 1616 C CA . VAL A 1 211 ? -7.148 -13.07 -11.398 1 98 211 VAL A CA 1
ATOM 1617 C C . VAL A 1 211 ? -8.133 -14.055 -10.781 1 98 211 VAL A C 1
ATOM 1619 O O . VAL A 1 211 ? -8.734 -14.867 -11.484 1 98 211 VAL A O 1
ATOM 1622 N N . CYS A 1 212 ? -8.359 -13.969 -9.469 1 97.38 212 CYS A N 1
ATOM 1623 C CA . CYS A 1 212 ? -9.281 -14.852 -8.766 1 97.38 212 CYS A CA 1
ATOM 1624 C C . CYS A 1 212 ? -10.719 -14.586 -9.203 1 97.38 212 CYS A C 1
ATOM 1626 O O . CYS A 1 212 ? -11.492 -15.531 -9.414 1 97.38 212 CYS A O 1
ATOM 1628 N N . LEU A 1 213 ? -11.031 -13.359 -9.398 1 96.62 213 LEU A N 1
ATOM 1629 C CA . LEU A 1 213 ? -12.398 -12.945 -9.703 1 96.62 213 LEU A CA 1
ATOM 1630 C C . LEU A 1 213 ? -12.781 -13.32 -11.133 1 96.62 213 LEU A C 1
ATOM 1632 O O . LEU A 1 213 ? -13.906 -13.75 -11.383 1 96.62 213 LEU A O 1
ATOM 1636 N N . TYR A 1 214 ? -11.773 -13.219 -12.023 1 94.75 214 TYR A N 1
ATOM 1637 C CA . TYR A 1 214 ? -12.109 -13.281 -13.438 1 94.75 214 TYR A CA 1
ATOM 1638 C C . TYR A 1 214 ? -11.344 -14.406 -14.133 1 94.75 214 TYR A C 1
ATOM 1640 O O . TYR A 1 214 ? -11.156 -14.383 -15.352 1 94.75 214 TYR A O 1
ATOM 1648 N N . ARG A 1 215 ? -10.922 -15.336 -13.461 1 90.69 215 ARG A N 1
ATOM 1649 C CA . ARG A 1 215 ? -10.016 -16.391 -13.922 1 90.69 215 ARG A CA 1
ATOM 1650 C C . ARG A 1 215 ? -10.438 -16.922 -15.281 1 90.69 215 ARG A C 1
ATOM 1652 O O . ARG A 1 215 ? -9.609 -17.078 -16.172 1 90.69 215 ARG A O 1
ATOM 1659 N N . ASP A 1 216 ? -11.68 -17.125 -15.508 1 87.44 216 ASP A N 1
ATOM 1660 C CA . ASP A 1 216 ? -12.156 -17.75 -16.734 1 87.44 216 ASP A CA 1
ATOM 1661 C C . ASP A 1 216 ? -12.914 -16.75 -17.609 1 87.44 216 ASP A C 1
ATOM 1663 O O . ASP A 1 216 ? -13.562 -17.141 -18.594 1 87.44 216 ASP A O 1
ATOM 1667 N N . ASP A 1 217 ? -12.781 -15.547 -17.219 1 91.25 217 ASP A N 1
ATOM 1668 C CA . ASP A 1 217 ? -13.508 -14.508 -17.938 1 91.25 217 ASP A CA 1
ATOM 1669 C C . ASP A 1 217 ? -12.68 -13.953 -19.094 1 91.25 217 ASP A C 1
ATOM 1671 O O . ASP A 1 217 ? -11.469 -13.773 -18.953 1 91.25 217 ASP A O 1
ATOM 1675 N N . LYS A 1 218 ? -13.328 -13.688 -20.172 1 91.25 218 LYS A N 1
ATOM 1676 C CA . LYS A 1 218 ? -12.672 -13.172 -21.359 1 91.25 218 LYS A CA 1
ATOM 1677 C C . LYS A 1 218 ? -12.094 -11.781 -21.125 1 91.25 218 LYS A C 1
ATOM 1679 O O . LYS A 1 218 ? -11.219 -11.328 -21.859 1 91.25 218 LYS A O 1
ATOM 1684 N N . LYS A 1 219 ? -12.5 -11.156 -20.047 1 91 219 LYS A N 1
ATOM 1685 C CA . LYS A 1 219 ? -12.086 -9.789 -19.75 1 91 219 LYS A CA 1
ATOM 1686 C C . LYS A 1 219 ? -10.766 -9.773 -18.984 1 91 219 LYS A C 1
ATOM 1688 O O . LYS A 1 219 ? -10.125 -8.727 -18.859 1 91 219 LYS A O 1
ATOM 1693 N N . LEU A 1 220 ? -10.32 -10.953 -18.484 1 92.19 220 LEU A N 1
ATOM 1694 C CA . LEU A 1 220 ? -9.188 -11.016 -17.562 1 92.19 220 LEU A CA 1
ATOM 1695 C C . LEU A 1 220 ? -7.938 -10.414 -18.203 1 92.19 220 LEU A C 1
ATOM 1697 O O . LEU A 1 220 ? -7.25 -9.602 -17.578 1 92.19 220 LEU A O 1
ATOM 1701 N N . PRO A 1 221 ? -7.676 -10.664 -19.547 1 88.5 221 PRO A N 1
ATOM 1702 C CA . PRO A 1 221 ? -6.438 -10.125 -20.109 1 88.5 221 PRO A CA 1
ATOM 1703 C C . PRO A 1 221 ? -6.422 -8.602 -20.172 1 88.5 221 PRO A C 1
ATOM 1705 O O . PRO A 1 221 ? -5.367 -7.98 -20 1 88.5 221 PRO A O 1
ATOM 1708 N N . ASP A 1 222 ? -7.605 -7.996 -20.297 1 88.88 222 ASP A N 1
ATOM 1709 C CA . ASP A 1 222 ? -7.707 -6.543 -20.359 1 88.88 222 ASP A CA 1
ATOM 1710 C C . ASP A 1 222 ? -7.688 -5.934 -18.953 1 88.88 222 ASP A C 1
ATOM 1712 O O . ASP A 1 222 ? -7.215 -4.812 -18.766 1 88.88 222 ASP A O 1
ATOM 1716 N N . LEU A 1 223 ? -8.195 -6.676 -18.031 1 91.88 223 LEU A N 1
ATOM 1717 C CA . LEU A 1 223 ? -8.289 -6.191 -16.672 1 91.88 223 LEU A CA 1
ATOM 1718 C C . LEU A 1 223 ? -6.949 -6.328 -15.945 1 91.88 223 LEU A C 1
ATOM 1720 O O . LEU A 1 223 ? -6.582 -5.473 -15.141 1 91.88 223 LEU A O 1
ATOM 1724 N N . ALA A 1 224 ? -6.277 -7.406 -16.25 1 95.94 224 ALA A N 1
ATOM 1725 C CA . ALA A 1 224 ? -4.973 -7.648 -15.641 1 95.94 224 ALA A CA 1
ATOM 1726 C C . ALA A 1 224 ? -3.848 -7.129 -16.531 1 95.94 224 ALA A C 1
ATOM 1728 O O . ALA A 1 224 ? -4.074 -6.809 -17.703 1 95.94 224 ALA A O 1
ATOM 1729 N N . LEU A 1 225 ? -2.715 -6.973 -16.109 1 97.69 225 LEU A N 1
ATOM 1730 C CA . LEU A 1 225 ? -1.583 -6.355 -16.797 1 97.69 225 LEU A CA 1
ATOM 1731 C C . LEU A 1 225 ? -0.913 -7.344 -17.75 1 97.69 225 LEU A C 1
ATOM 1733 O O . LEU A 1 225 ? 0.315 -7.375 -17.859 1 97.69 225 LEU A O 1
ATOM 1737 N N . CYS A 1 226 ? -1.701 -8.25 -18.375 1 96.5 226 CYS A N 1
ATOM 1738 C CA . CYS A 1 226 ? -1.139 -9.195 -19.344 1 96.5 226 CYS A CA 1
ATOM 1739 C C . CYS A 1 226 ? -0.457 -8.461 -20.484 1 96.5 226 CYS A C 1
ATOM 1741 O O . CYS A 1 226 ? -1.091 -7.668 -21.188 1 96.5 226 CYS A O 1
ATOM 1743 N N . GLY A 1 227 ? 0.836 -8.695 -20.641 1 96.38 227 GLY A N 1
ATOM 1744 C CA . GLY A 1 227 ? 1.592 -8.094 -21.719 1 96.38 227 GLY A CA 1
ATOM 1745 C C . GLY A 1 227 ? 1.954 -6.641 -21.453 1 96.38 227 GLY A C 1
ATOM 1746 O O . GLY A 1 227 ? 2.393 -5.93 -22.359 1 96.38 227 GLY A O 1
ATOM 1747 N N . ARG A 1 228 ? 1.766 -6.172 -20.281 1 96.94 228 ARG A N 1
ATOM 1748 C CA . ARG A 1 228 ? 2.076 -4.801 -19.891 1 96.94 228 ARG A CA 1
ATOM 1749 C C . ARG A 1 228 ? 2.846 -4.77 -18.578 1 96.94 228 ARG A C 1
ATOM 1751 O O . ARG A 1 228 ? 2.572 -5.562 -17.672 1 96.94 228 ARG A O 1
ATOM 1758 N N . LEU A 1 229 ? 3.807 -3.949 -18.516 1 97.06 229 LEU A N 1
ATOM 1759 C CA . LEU A 1 229 ? 4.57 -3.693 -17.297 1 97.06 229 LEU A CA 1
ATOM 1760 C C . LEU A 1 229 ? 4.23 -2.322 -16.719 1 97.06 229 LEU A C 1
ATOM 1762 O O . LEU A 1 229 ? 4.465 -1.297 -17.375 1 97.06 229 LEU A O 1
ATOM 1766 N N . MET A 1 230 ? 3.664 -2.332 -15.555 1 97.62 230 MET A N 1
ATOM 1767 C CA . MET A 1 230 ? 3.428 -1.074 -14.852 1 97.62 230 MET A CA 1
ATOM 1768 C C . MET A 1 230 ? 4.652 -0.664 -14.047 1 97.62 230 MET A C 1
ATOM 1770 O O . MET A 1 230 ? 5.25 -1.489 -13.352 1 97.62 230 MET A O 1
ATOM 1774 N N . ILE A 1 231 ? 5.035 0.561 -14.164 1 97.19 231 ILE A N 1
ATOM 1775 C CA . ILE A 1 231 ? 6.152 1.143 -13.422 1 97.19 231 ILE A CA 1
ATOM 1776 C C . ILE A 1 231 ? 5.68 2.387 -12.672 1 97.19 231 ILE A C 1
ATOM 1778 O O . ILE A 1 231 ? 5.047 3.27 -13.258 1 97.19 231 ILE A O 1
ATOM 1782 N N . ILE A 1 232 ? 5.934 2.434 -11.398 1 97.38 232 ILE A N 1
ATOM 1783 C CA . ILE A 1 232 ? 5.59 3.6 -10.594 1 97.38 232 ILE A CA 1
ATOM 1784 C C . ILE A 1 232 ? 6.816 4.07 -9.812 1 97.38 232 ILE A C 1
ATOM 1786 O O . ILE A 1 232 ? 7.469 3.277 -9.133 1 97.38 232 ILE A O 1
ATOM 1790 N N . HIS A 1 233 ? 7.184 5.293 -9.992 1 97.12 233 HIS A N 1
ATOM 1791 C CA . HIS A 1 233 ? 8.164 5.93 -9.125 1 97.12 233 HIS A CA 1
ATOM 1792 C C . HIS A 1 233 ? 7.492 6.609 -7.941 1 97.12 233 HIS A C 1
ATOM 1794 O O . HIS A 1 233 ? 6.98 7.723 -8.07 1 97.12 233 HIS A O 1
ATOM 1800 N N . CYS A 1 234 ? 7.602 6.066 -6.762 1 97.38 234 CYS A N 1
ATOM 1801 C CA . CYS A 1 234 ? 6.773 6.422 -5.613 1 97.38 234 CYS A CA 1
ATOM 1802 C C . CYS A 1 234 ? 7.27 7.707 -4.961 1 97.38 234 CYS A C 1
ATOM 1804 O O . CYS A 1 234 ? 6.57 8.297 -4.137 1 97.38 234 CYS A O 1
ATOM 1806 N N . PHE A 1 235 ? 8.477 8.164 -5.328 1 96.38 235 PHE A N 1
ATOM 1807 C CA . PHE A 1 235 ? 9 9.414 -4.793 1 96.38 235 PHE A CA 1
ATOM 1808 C C . PHE A 1 235 ? 8.633 10.586 -5.695 1 96.38 235 PHE A C 1
ATOM 1810 O O . PHE A 1 235 ? 8.203 11.641 -5.211 1 96.38 235 PHE A O 1
ATOM 1817 N N . GLU A 1 236 ? 8.672 10.391 -6.992 1 95 236 GLU A N 1
ATOM 1818 C CA . GLU A 1 236 ? 8.344 11.438 -7.961 1 95 236 GLU A CA 1
ATOM 1819 C C . GLU A 1 236 ? 6.859 11.398 -8.328 1 95 236 GLU A C 1
ATOM 1821 O O . GLU A 1 236 ? 6.344 12.344 -8.938 1 95 236 GLU A O 1
ATOM 1826 N N . MET A 1 237 ? 6.219 10.344 -7.984 1 96.12 237 MET A N 1
ATOM 1827 C CA . MET A 1 237 ? 4.785 10.164 -8.203 1 96.12 237 MET A CA 1
ATOM 1828 C C . MET A 1 237 ? 4.453 10.188 -9.688 1 96.12 237 MET A C 1
ATOM 1830 O O . MET A 1 237 ? 3.551 10.906 -10.117 1 96.12 237 MET A O 1
ATOM 1834 N N . VAL A 1 238 ? 5.195 9.406 -10.391 1 94.5 238 VAL A N 1
ATOM 1835 C CA . VAL A 1 238 ? 4.965 9.211 -11.82 1 94.5 238 VAL A CA 1
ATOM 1836 C C . VAL A 1 238 ? 4.73 7.727 -12.102 1 94.5 238 VAL A C 1
ATOM 1838 O O . VAL A 1 238 ? 5.305 6.863 -11.438 1 94.5 238 VAL A O 1
ATOM 1841 N N . SER A 1 239 ? 3.885 7.449 -12.984 1 95.5 239 SER A N 1
ATOM 1842 C CA . SER A 1 239 ? 3.574 6.078 -13.375 1 95.5 239 SER A CA 1
ATOM 1843 C C . SER A 1 239 ? 3.48 5.941 -14.891 1 95.5 239 SER A C 1
ATOM 1845 O O . SER A 1 239 ? 3.082 6.879 -15.578 1 95.5 239 SER A O 1
ATOM 1847 N N . ARG A 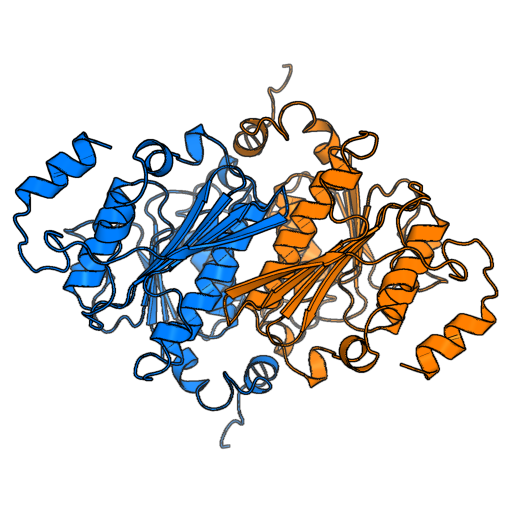1 240 ? 3.906 4.82 -15.344 1 94.44 240 ARG A N 1
ATOM 1848 C CA . ARG A 1 240 ? 3.756 4.477 -16.75 1 94.44 240 ARG A CA 1
ATOM 1849 C C . ARG A 1 240 ? 3.521 2.979 -16.922 1 94.44 240 ARG A C 1
ATOM 1851 O O . ARG A 1 240 ? 3.879 2.182 -16.062 1 94.44 240 ARG A O 1
ATOM 1858 N N . THR A 1 241 ? 2.861 2.68 -17.953 1 95.5 241 THR A N 1
ATOM 1859 C CA . THR A 1 241 ? 2.66 1.292 -18.359 1 95.5 241 THR A CA 1
ATOM 1860 C C . THR A 1 241 ? 3.246 1.038 -19.75 1 95.5 241 THR A C 1
ATOM 1862 O O . THR A 1 241 ? 2.887 1.716 -20.703 1 95.5 241 THR A O 1
ATOM 1865 N N . ILE A 1 242 ? 4.117 0.055 -19.812 1 95.56 242 ILE A N 1
ATOM 1866 C CA . ILE A 1 242 ? 4.824 -0.223 -21.062 1 95.56 242 ILE A CA 1
ATOM 1867 C C . ILE A 1 242 ? 4.43 -1.604 -21.578 1 95.56 242 ILE A C 1
ATOM 1869 O O . ILE A 1 242 ? 4.512 -2.594 -20.844 1 95.56 242 ILE A O 1
ATOM 1873 N N . PRO A 1 243 ? 4.047 -1.614 -22.812 1 95.81 243 PRO A N 1
ATOM 1874 C CA . PRO A 1 243 ? 3.777 -2.938 -23.375 1 95.81 243 PRO A CA 1
ATOM 1875 C C . PRO A 1 243 ? 5.055 -3.727 -23.672 1 95.81 243 PRO A C 1
ATOM 1877 O O . PRO A 1 243 ? 6.102 -3.135 -23.953 1 95.81 243 PRO A O 1
ATOM 1880 N N . TYR A 1 244 ? 5.02 -4.965 -23.531 1 94.88 244 TYR A N 1
ATOM 1881 C CA . TYR A 1 244 ? 6.055 -5.879 -24 1 94.88 244 TYR A CA 1
ATOM 1882 C C . TYR A 1 244 ? 5.445 -7.059 -24.734 1 94.88 244 TYR A C 1
ATOM 1884 O O . TYR A 1 244 ? 4.316 -7.461 -24.453 1 94.88 244 TYR A O 1
ATOM 1892 N N . THR A 1 245 ? 6.191 -7.617 -25.688 1 94.31 245 THR A N 1
ATOM 1893 C CA . THR A 1 245 ? 5.594 -8.57 -26.625 1 94.31 245 THR A CA 1
ATOM 1894 C C . THR A 1 245 ? 6.246 -9.938 -26.484 1 94.31 245 THR A C 1
ATOM 1896 O O . THR A 1 245 ? 7.359 -10.055 -25.969 1 94.31 245 THR A O 1
ATOM 1899 N N . LYS A 1 246 ? 5.453 -10.836 -26.953 1 94.56 246 LYS A N 1
ATOM 1900 C CA . LYS A 1 246 ? 5.941 -12.203 -27 1 94.56 246 LYS A CA 1
ATOM 1901 C C . LYS A 1 246 ? 7.113 -12.336 -27.969 1 94.56 246 LYS A C 1
ATOM 1903 O O . LYS A 1 246 ? 7.062 -11.82 -29.094 1 94.56 246 LYS A O 1
ATOM 1908 N N . LYS A 1 247 ? 8.141 -13.008 -27.469 1 91.94 247 LYS A N 1
ATOM 1909 C CA . LYS A 1 247 ? 9.297 -13.266 -28.328 1 91.94 247 LYS A CA 1
ATOM 1910 C C . LYS A 1 247 ? 9.156 -14.602 -29.047 1 91.94 247 LYS A C 1
ATOM 1912 O O . LYS A 1 247 ? 8.805 -15.617 -28.438 1 91.94 247 LYS A O 1
ATOM 1917 N N . ALA A 1 248 ? 9.438 -14.648 -30.312 1 89.12 248 ALA A N 1
ATOM 1918 C CA . ALA A 1 248 ? 9.227 -15.812 -31.156 1 89.12 248 ALA A CA 1
ATOM 1919 C C . ALA A 1 248 ? 10.125 -16.969 -30.75 1 89.12 248 ALA A C 1
ATOM 1921 O O . ALA A 1 248 ? 9.789 -18.141 -30.953 1 89.12 248 ALA A O 1
ATOM 1922 N N . ASP A 1 249 ? 11.188 -16.688 -30.141 1 88.5 249 ASP A N 1
ATOM 1923 C CA . ASP A 1 249 ? 12.156 -17.719 -29.781 1 88.5 249 ASP A CA 1
ATOM 1924 C C . ASP A 1 249 ? 12.242 -17.875 -28.266 1 88.5 249 ASP A C 1
ATOM 1926 O O . ASP A 1 249 ? 13.281 -18.266 -27.734 1 88.5 249 ASP A O 1
ATOM 1930 N N . CYS A 1 250 ? 11.156 -17.547 -27.641 1 91.44 250 CYS A N 1
ATOM 1931 C CA . CYS A 1 250 ? 11.195 -17.641 -26.172 1 91.44 250 CYS A CA 1
ATOM 1932 C C . CYS A 1 250 ? 11.234 -19.109 -25.734 1 91.44 250 CYS A C 1
ATOM 1934 O O . CYS A 1 250 ? 10.375 -19.906 -26.109 1 91.44 250 CYS A O 1
ATOM 1936 N N . ALA A 1 251 ? 12.141 -19.406 -24.906 1 86.62 251 ALA A N 1
ATOM 1937 C CA . ALA A 1 251 ? 12.375 -20.781 -24.469 1 86.62 251 ALA A CA 1
ATOM 1938 C C . ALA A 1 251 ? 11.258 -21.266 -23.547 1 86.62 251 ALA A C 1
ATOM 1940 O O . ALA A 1 251 ? 11.078 -22.469 -23.359 1 86.62 251 ALA A O 1
ATOM 1941 N N . LEU A 1 252 ? 10.492 -20.359 -22.984 1 90.12 252 LEU A N 1
ATOM 1942 C CA . LEU A 1 252 ? 9.477 -20.75 -22.016 1 90.12 252 LEU A CA 1
ATOM 1943 C C . LEU A 1 252 ? 8.102 -20.844 -22.688 1 90.12 252 LEU A C 1
ATOM 1945 O O . LEU A 1 252 ? 7.473 -21.906 -22.672 1 90.12 252 LEU A O 1
ATOM 1949 N N . CYS A 1 253 ? 7.738 -19.844 -23.422 1 89.75 253 CYS A N 1
ATOM 1950 C CA . CYS A 1 253 ? 6.348 -19.844 -23.844 1 89.75 253 CYS A CA 1
ATOM 1951 C C . CYS A 1 253 ? 6.227 -20.281 -25.297 1 89.75 253 CYS A C 1
ATOM 1953 O O . CYS A 1 253 ? 5.121 -20.516 -25.797 1 89.75 253 CYS A O 1
ATOM 1955 N N . CYS A 1 254 ? 7.359 -20.344 -26.078 1 82.94 254 CYS A N 1
ATOM 1956 C CA . CYS A 1 254 ? 7.312 -20.906 -27.422 1 82.94 254 CYS A CA 1
ATOM 1957 C C . CYS A 1 254 ? 7.719 -22.375 -27.406 1 82.94 254 CYS A C 1
ATOM 1959 O O . CYS A 1 254 ? 7.762 -23.031 -28.453 1 82.94 254 CYS A O 1
ATOM 1961 N N . GLU A 1 255 ? 7.648 -23.094 -26.266 1 66 255 GLU A N 1
ATOM 1962 C CA . GLU A 1 255 ? 7.852 -24.516 -26.062 1 66 255 GLU A CA 1
ATOM 1963 C C . GLU A 1 255 ? 9.141 -25 -26.734 1 66 255 GLU A C 1
ATOM 1965 O O . GLU A 1 255 ? 9.258 -26.156 -27.109 1 66 255 GLU A O 1
ATOM 1970 N N . ILE A 1 256 ? 10.016 -24.047 -27.078 1 56.31 256 ILE A N 1
ATOM 1971 C CA . ILE A 1 256 ? 11.305 -24.516 -27.578 1 56.31 256 ILE A CA 1
ATOM 1972 C C . ILE A 1 256 ? 12.25 -24.781 -26.406 1 56.31 256 ILE A C 1
ATOM 1974 O O . ILE A 1 256 ? 12.914 -23.859 -25.922 1 56.31 256 ILE A O 1
ATOM 1978 N N . TYR A 1 257 ? 11.781 -25.266 -25.344 1 50.25 257 TYR A N 1
ATOM 1979 C CA . TYR A 1 257 ? 12.469 -25.266 -24.047 1 50.25 257 TYR A CA 1
ATOM 1980 C C . TYR A 1 257 ? 13.75 -26.094 -24.125 1 50.25 257 TYR A C 1
ATOM 1982 O O . TYR A 1 257 ? 13.711 -27.281 -24.422 1 50.25 257 TYR A O 1
ATOM 1990 N N . ASP A 1 258 ? 14.922 -25.594 -24.469 1 49.19 258 ASP A N 1
ATOM 1991 C CA . ASP A 1 258 ? 16.188 -26.25 -24.109 1 49.19 258 ASP A CA 1
ATOM 1992 C C . ASP A 1 258 ? 16.719 -25.719 -22.781 1 49.19 258 ASP A C 1
ATOM 1994 O O . ASP A 1 258 ? 17.016 -24.531 -22.656 1 49.19 258 ASP A O 1
ATOM 1998 N N . SER A 1 259 ? 16.5 -26.281 -21.594 1 46.56 259 SER A N 1
ATOM 1999 C CA . SER A 1 259 ? 16.922 -25.938 -20.234 1 46.56 259 SER A CA 1
ATOM 2000 C C . SER A 1 259 ? 18.328 -25.328 -20.234 1 46.56 259 SER A C 1
ATOM 2002 O O . SER A 1 259 ? 18.703 -24.641 -19.281 1 46.56 259 SER A O 1
ATOM 2004 N N . ARG A 1 260 ? 19.234 -25.703 -21 1 49.38 260 ARG A N 1
ATOM 2005 C CA . ARG A 1 260 ? 20.641 -25.328 -21.078 1 49.38 260 ARG A CA 1
ATOM 2006 C C . ARG A 1 260 ? 20.797 -23.828 -21.312 1 49.38 260 ARG A C 1
ATOM 2008 O O . ARG A 1 260 ? 21.797 -23.219 -20.891 1 49.38 260 ARG A O 1
ATOM 2015 N N . ASN A 1 261 ? 19.812 -23.188 -21.891 1 47.91 261 ASN A N 1
ATOM 2016 C CA . ASN A 1 261 ? 19.891 -21.797 -22.297 1 47.91 261 ASN A CA 1
ATOM 2017 C C . ASN A 1 261 ? 19.562 -20.859 -21.125 1 47.91 261 ASN A C 1
ATOM 2019 O O . ASN A 1 261 ? 19.812 -19.656 -21.203 1 47.91 261 ASN A O 1
ATOM 2023 N N . ASP A 1 262 ? 18.844 -21.25 -20.141 1 49.19 262 ASP A N 1
ATOM 2024 C CA . ASP A 1 262 ? 18.531 -20.438 -18.969 1 49.19 262 ASP A CA 1
ATOM 2025 C C . ASP A 1 262 ? 19.812 -20.047 -18.219 1 49.19 262 ASP A C 1
ATOM 2027 O O . ASP A 1 262 ? 19.938 -18.906 -17.75 1 49.19 262 ASP A O 1
ATOM 2031 N N . HIS A 1 263 ? 20.641 -21.016 -18.031 1 47.09 263 HIS A N 1
ATOM 2032 C CA . HIS A 1 263 ? 21.922 -20.719 -17.406 1 47.09 263 HIS A CA 1
ATOM 2033 C C . HIS A 1 263 ? 22.641 -19.594 -18.125 1 47.09 263 HIS A C 1
ATOM 2035 O O . HIS A 1 263 ? 23.281 -18.75 -17.5 1 47.09 263 HIS A O 1
ATOM 2041 N N . LYS A 1 264 ? 22.562 -19.609 -19.422 1 47.53 264 LYS A N 1
ATOM 2042 C CA . LYS A 1 264 ? 23.25 -18.578 -20.188 1 47.53 264 LYS A CA 1
ATOM 2043 C C . LYS A 1 264 ? 22.625 -17.219 -19.969 1 47.53 264 LYS A C 1
ATOM 2045 O O . LYS A 1 264 ? 23.328 -16.219 -19.828 1 47.53 264 LYS A O 1
ATOM 2050 N N . LEU A 1 265 ? 21.328 -17.156 -19.891 1 47 265 LEU A N 1
ATOM 2051 C CA . LEU A 1 265 ? 20.625 -15.914 -19.656 1 47 265 LEU A CA 1
ATOM 2052 C C . LEU A 1 265 ? 20.953 -15.352 -18.266 1 47 265 LEU A C 1
ATOM 2054 O O . LEU A 1 265 ? 21.188 -14.148 -18.125 1 47 265 LEU A O 1
ATOM 2058 N N . LEU A 1 266 ? 20.953 -16.203 -17.281 1 47.78 266 LEU A N 1
ATOM 2059 C CA . LEU A 1 266 ? 21.297 -15.773 -15.93 1 47.78 266 LEU A CA 1
ATOM 2060 C C . LEU A 1 266 ? 22.75 -15.312 -15.852 1 47.78 266 LEU A C 1
ATOM 2062 O O . LEU A 1 266 ? 23.062 -14.359 -15.133 1 47.78 266 LEU A O 1
ATOM 2066 N N . LYS A 1 267 ? 23.672 -16.094 -16.531 1 50.5 267 LYS A N 1
ATOM 2067 C CA . LYS A 1 267 ? 25.094 -15.719 -16.562 1 50.5 267 LYS A CA 1
ATOM 2068 C C . LYS A 1 267 ? 25.281 -14.391 -17.281 1 50.5 267 LYS A C 1
ATOM 2070 O O . LYS A 1 267 ? 26.219 -13.648 -17 1 50.5 267 LYS A O 1
ATOM 2075 N N . SER A 1 268 ? 24.422 -14.125 -18.188 1 43.66 268 SER A N 1
ATOM 2076 C CA . SER A 1 268 ? 24.516 -12.867 -18.938 1 43.66 268 SER A CA 1
ATOM 2077 C C . SER A 1 268 ? 23.891 -11.719 -18.156 1 43.66 268 SER A C 1
ATOM 2079 O O . SER A 1 268 ? 24.031 -10.555 -18.531 1 43.66 268 SER A O 1
ATOM 2081 N N . LEU A 1 269 ? 23.078 -11.906 -17.203 1 41.09 269 LEU A N 1
ATOM 2082 C CA . LEU A 1 269 ? 22.5 -10.875 -16.359 1 41.09 269 LEU A CA 1
ATOM 2083 C C . LEU A 1 269 ? 23.484 -10.43 -15.281 1 41.09 269 LEU A C 1
ATOM 2085 O O . LEU A 1 269 ? 24.141 -11.266 -14.656 1 41.09 269 LEU A O 1
ATOM 2089 N N . MET B 1 1 ? 30.453 4.973 23.938 1 30.39 1 MET B N 1
ATOM 2090 C CA . MET B 1 1 ? 30.391 4.078 22.781 1 30.39 1 MET B CA 1
ATOM 2091 C C . MET B 1 1 ? 29.422 4.613 21.734 1 30.39 1 MET B C 1
ATOM 2093 O O . MET B 1 1 ? 28.234 4.805 22.031 1 30.39 1 MET B O 1
ATOM 2097 N N . THR B 1 2 ? 29.703 5.535 20.828 1 42 2 THR B N 1
ATOM 2098 C CA . THR B 1 2 ? 29.219 6.496 19.844 1 42 2 THR B CA 1
ATOM 2099 C C . THR B 1 2 ? 28.25 5.828 18.859 1 42 2 THR B C 1
ATOM 2101 O O . THR B 1 2 ? 28.672 5.012 18.031 1 42 2 THR B O 1
ATOM 2104 N N . GLU B 1 3 ? 27.062 5.078 19.172 1 51.91 3 GLU B N 1
ATOM 2105 C CA . GLU B 1 3 ? 26.219 4.023 18.594 1 51.91 3 GLU B CA 1
ATOM 2106 C C . GLU B 1 3 ? 25.922 4.297 17.125 1 51.91 3 GLU B C 1
ATOM 2108 O O . GLU B 1 3 ? 25.609 5.43 16.75 1 51.91 3 GLU B O 1
ATOM 2113 N N . GLY B 1 4 ? 26.734 3.734 16.188 1 64.81 4 GLY B N 1
ATOM 2114 C CA . GLY B 1 4 ? 26.562 3.836 14.742 1 64.81 4 GLY B CA 1
ATOM 2115 C C . GLY B 1 4 ? 25.109 3.982 14.328 1 64.81 4 GLY B C 1
ATOM 2116 O O . GLY B 1 4 ? 24.203 3.906 15.172 1 64.81 4 GLY B O 1
ATOM 2117 N N . PRO B 1 5 ? 24.969 4.441 13.117 1 81.31 5 PRO B N 1
ATOM 2118 C CA . PRO B 1 5 ? 23.594 4.629 12.641 1 81.31 5 PRO B CA 1
ATOM 2119 C C . PRO B 1 5 ? 22.734 3.381 12.82 1 81.31 5 PRO B C 1
ATOM 2121 O O . PRO B 1 5 ? 23.234 2.258 12.719 1 81.31 5 PRO B O 1
ATOM 2124 N N . ASP B 1 6 ? 21.656 3.486 13.352 1 89.69 6 ASP B N 1
ATOM 2125 C CA . ASP B 1 6 ? 20.719 2.395 13.578 1 89.69 6 ASP B CA 1
ATOM 2126 C C . ASP B 1 6 ? 20.562 1.527 12.328 1 89.69 6 ASP B C 1
ATOM 2128 O O . ASP B 1 6 ? 20.125 2.008 11.281 1 89.69 6 ASP B O 1
ATOM 2132 N N . PRO B 1 7 ? 20.969 0.279 12.391 1 92.62 7 PRO B N 1
ATOM 2133 C CA . PRO B 1 7 ? 20.922 -0.611 11.227 1 92.62 7 PRO B CA 1
ATOM 2134 C C . PRO B 1 7 ? 19.5 -0.791 10.688 1 92.62 7 PRO B C 1
ATOM 2136 O O . PRO B 1 7 ? 19.328 -1.197 9.539 1 92.62 7 PRO B O 1
ATOM 2139 N N . ARG B 1 8 ? 18.562 -0.44 11.43 1 94.94 8 ARG B N 1
ATOM 2140 C CA . ARG B 1 8 ? 17.156 -0.566 11.039 1 94.94 8 ARG B CA 1
ATOM 2141 C C . ARG B 1 8 ? 16.875 0.237 9.773 1 94.94 8 ARG B C 1
ATOM 2143 O O . ARG B 1 8 ? 16.047 -0.159 8.953 1 94.94 8 ARG B O 1
ATOM 2150 N N . TYR B 1 9 ? 17.609 1.288 9.625 1 95.5 9 TYR B N 1
ATOM 2151 C CA . TYR B 1 9 ? 17.266 2.225 8.562 1 95.5 9 TYR B CA 1
ATOM 2152 C C . TYR B 1 9 ? 18.328 2.215 7.465 1 95.5 9 TYR B C 1
ATOM 2154 O O . TYR B 1 9 ? 18.438 3.172 6.695 1 95.5 9 TYR B O 1
ATOM 2162 N N . ALA B 1 10 ? 19.094 1.113 7.414 1 92.88 10 ALA B N 1
ATOM 2163 C CA . ALA B 1 10 ? 20.203 1.007 6.473 1 92.88 10 ALA B CA 1
ATOM 2164 C C . ALA B 1 10 ? 19.703 1.101 5.031 1 92.88 10 ALA B C 1
ATOM 2166 O O . ALA B 1 10 ? 20.344 1.735 4.191 1 92.88 10 ALA B O 1
ATOM 2167 N N . ARG B 1 11 ? 18.578 0.513 4.738 1 93.31 11 ARG B N 1
ATOM 2168 C CA . ARG B 1 11 ? 18.078 0.494 3.367 1 93.31 11 ARG B CA 1
ATOM 2169 C C . ARG B 1 11 ? 17.578 1.871 2.949 1 93.31 11 ARG B C 1
ATOM 2171 O O . ARG B 1 11 ? 17.672 2.246 1.778 1 93.31 11 ARG B O 1
ATOM 2178 N N . HIS B 1 12 ? 16.984 2.639 3.869 1 93.44 12 HIS B N 1
ATOM 2179 C CA . HIS B 1 12 ? 16.625 4.027 3.598 1 93.44 12 HIS B CA 1
ATOM 2180 C C . HIS B 1 12 ? 17.875 4.883 3.389 1 93.44 12 HIS B C 1
ATOM 2182 O O . HIS B 1 12 ? 17.906 5.719 2.482 1 93.44 12 HIS B O 1
ATOM 2188 N N . ARG B 1 13 ? 18.875 4.637 4.152 1 92.88 13 ARG B N 1
ATOM 2189 C CA . ARG B 1 13 ? 20.094 5.418 4.078 1 92.88 13 ARG B CA 1
ATOM 2190 C C . ARG B 1 13 ? 20.844 5.137 2.781 1 92.88 13 ARG B C 1
ATOM 2192 O O . ARG B 1 13 ? 21.656 5.953 2.338 1 92.88 13 ARG B O 1
ATOM 2199 N N . ALA B 1 14 ? 20.578 3.971 2.203 1 93.56 14 ALA B N 1
ATOM 2200 C CA . ALA B 1 14 ? 21.219 3.619 0.933 1 93.56 14 ALA B CA 1
ATOM 2201 C C . ALA B 1 14 ? 20.625 4.441 -0.215 1 93.56 14 ALA B C 1
ATOM 2203 O O . ALA B 1 14 ? 21.203 4.48 -1.308 1 93.56 14 ALA B O 1
ATOM 2204 N N . LEU B 1 15 ? 19.531 5.129 0.025 1 95.31 15 LEU B N 1
ATOM 2205 C CA . LEU B 1 15 ? 18.891 5.98 -0.973 1 95.31 15 LEU B CA 1
ATOM 2206 C C . LEU B 1 15 ? 19.438 7.406 -0.896 1 95.31 15 LEU B C 1
ATOM 2208 O O . LEU B 1 15 ? 19.328 8.055 0.144 1 95.31 15 LEU B O 1
ATOM 2212 N N . HIS B 1 16 ? 19.859 7.879 -1.959 1 92.94 16 HIS B N 1
ATOM 2213 C CA . HIS B 1 16 ? 20.516 9.188 -2.004 1 92.94 16 HIS B CA 1
ATOM 2214 C C . HIS B 1 16 ? 19.562 10.281 -1.534 1 92.94 16 HIS B C 1
ATOM 2216 O O . HIS B 1 16 ? 19.984 11.211 -0.835 1 92.94 16 HIS B O 1
ATOM 2222 N N . GLU B 1 17 ? 18.312 10.234 -1.872 1 92.25 17 GLU B N 1
ATOM 2223 C CA . GLU B 1 17 ? 17.328 11.25 -1.545 1 92.25 17 GLU B CA 1
ATOM 2224 C C . GLU B 1 17 ? 17.047 11.297 -0.044 1 92.25 17 GLU B C 1
ATOM 2226 O O . GLU B 1 17 ? 16.5 12.273 0.464 1 92.25 17 GLU B O 1
ATOM 2231 N N . ILE B 1 18 ? 17.484 10.219 0.703 1 94.06 18 ILE B N 1
ATOM 2232 C CA . ILE B 1 18 ? 17.141 10.094 2.117 1 94.06 18 ILE B CA 1
ATOM 2233 C C . ILE B 1 18 ? 18.422 10.203 2.959 1 94.06 18 ILE B C 1
ATOM 2235 O O . ILE B 1 18 ? 18.391 10.758 4.062 1 94.06 18 ILE B O 1
ATOM 2239 N N . SER B 1 19 ? 19.531 9.742 2.471 1 89.56 19 SER B N 1
ATOM 2240 C CA . SER B 1 1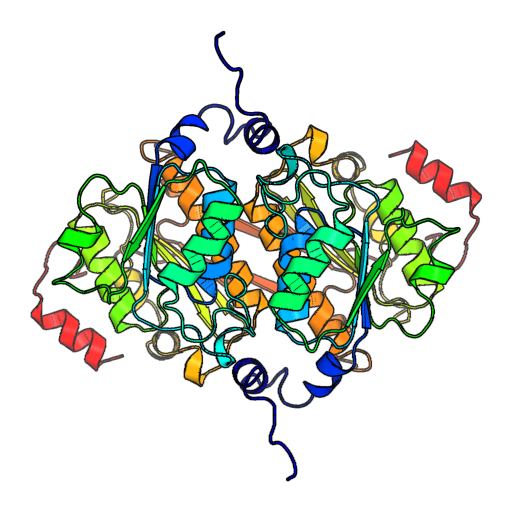9 ? 20.766 9.547 3.223 1 89.56 19 SER B CA 1
ATOM 2241 C C . SER B 1 19 ? 21.219 10.852 3.871 1 89.56 19 SER B C 1
ATOM 2243 O O . SER B 1 19 ? 21.609 10.859 5.039 1 89.56 19 SER B O 1
ATOM 2245 N N . SER B 1 20 ? 21.156 11.906 3.16 1 85.94 20 SER B N 1
ATOM 2246 C CA . SER B 1 20 ? 21.703 13.148 3.682 1 85.94 20 SER B CA 1
ATOM 2247 C C . SER B 1 20 ? 20.734 13.82 4.645 1 85.94 20 SER B C 1
ATOM 2249 O O . SER B 1 20 ? 21.125 14.703 5.418 1 85.94 20 SER B O 1
ATOM 2251 N N . ASN B 1 21 ? 19.484 13.352 4.734 1 87.62 21 ASN B N 1
ATOM 2252 C CA . ASN B 1 21 ? 18.469 14.062 5.496 1 87.62 21 ASN B CA 1
ATOM 2253 C C . ASN B 1 21 ? 17.672 13.109 6.395 1 87.62 21 ASN B C 1
ATOM 2255 O O . ASN B 1 21 ? 16.594 13.453 6.879 1 87.62 21 ASN B O 1
ATOM 2259 N N . ASP B 1 22 ? 18.188 11.922 6.598 1 90.31 22 ASP B N 1
ATOM 2260 C CA . ASP B 1 22 ? 17.406 10.922 7.305 1 90.31 22 ASP B CA 1
ATOM 2261 C C . ASP B 1 22 ? 17.125 11.359 8.742 1 90.31 22 ASP B C 1
ATOM 2263 O O . ASP B 1 22 ? 16.109 10.977 9.32 1 90.31 22 ASP B O 1
ATOM 2267 N N . ALA B 1 23 ? 17.984 12.164 9.305 1 93.31 23 ALA B N 1
ATOM 2268 C CA . ALA B 1 23 ? 17.781 12.695 10.648 1 93.31 23 ALA B CA 1
ATOM 2269 C C . ALA B 1 23 ? 16.484 13.5 10.734 1 93.31 23 ALA B C 1
ATOM 2271 O O . ALA B 1 23 ? 15.844 13.539 11.789 1 93.31 23 ALA B O 1
ATOM 2272 N N . ARG B 1 24 ? 16.094 14.086 9.633 1 95.56 24 ARG B N 1
ATOM 2273 C CA . ARG B 1 24 ? 14.875 14.891 9.609 1 95.56 24 ARG B CA 1
ATOM 2274 C C . ARG B 1 24 ? 13.633 14.016 9.797 1 95.56 24 ARG B C 1
ATOM 2276 O O . ARG B 1 24 ? 12.656 14.438 10.414 1 95.56 24 ARG B O 1
ATOM 2283 N N . ILE B 1 25 ? 13.672 12.82 9.258 1 97 25 ILE B N 1
ATOM 2284 C CA . ILE B 1 25 ? 12.586 11.875 9.492 1 97 25 ILE B CA 1
ATOM 2285 C C . ILE B 1 25 ? 12.5 11.539 10.984 1 97 25 ILE B C 1
ATOM 2287 O O . ILE B 1 25 ? 11.422 11.602 11.578 1 97 25 ILE B O 1
ATOM 2291 N N . HIS B 1 26 ? 13.648 11.367 11.594 1 97.31 26 HIS B N 1
ATOM 2292 C CA . HIS B 1 26 ? 13.727 10.883 12.961 1 97.31 26 HIS B CA 1
ATOM 2293 C C . HIS B 1 26 ? 13.484 12.008 13.961 1 97.31 26 HIS B C 1
ATOM 2295 O O . HIS B 1 26 ? 13.453 11.781 15.172 1 97.31 26 HIS B O 1
ATOM 2301 N N . ALA B 1 27 ? 13.242 13.172 13.453 1 97.44 27 ALA B N 1
ATOM 2302 C CA . ALA B 1 27 ? 12.938 14.32 14.297 1 97.44 27 ALA B CA 1
ATOM 2303 C C . ALA B 1 27 ? 11.516 14.82 14.062 1 97.44 27 ALA B C 1
ATOM 2305 O O . ALA B 1 27 ? 11.055 15.742 14.742 1 97.44 27 ALA B O 1
ATOM 2306 N N . SER B 1 28 ? 10.805 14.203 13.156 1 98.31 28 SER B N 1
ATOM 2307 C CA . SER B 1 28 ? 9.539 14.758 12.68 1 98.31 28 SER B CA 1
ATOM 2308 C C . SER B 1 28 ? 8.375 14.281 13.539 1 98.31 28 SER B C 1
ATOM 2310 O O . SER B 1 28 ? 8.359 13.133 13.992 1 98.31 28 SER B O 1
ATOM 2312 N N . THR B 1 29 ? 7.426 15.195 13.75 1 98.81 29 THR B N 1
ATOM 2313 C CA . THR B 1 29 ? 6.129 14.898 14.344 1 98.81 29 THR B CA 1
ATOM 2314 C C . THR B 1 29 ? 5.027 14.953 13.281 1 98.81 29 THR B C 1
ATOM 2316 O O . THR B 1 29 ? 4.844 15.977 12.625 1 98.81 29 THR B O 1
ATOM 2319 N N . VAL B 1 30 ? 4.316 13.867 13.133 1 98.94 30 VAL B N 1
ATOM 2320 C CA . VAL B 1 30 ? 3.258 13.766 12.133 1 98.94 30 VAL B CA 1
ATOM 2321 C C . VAL B 1 30 ? 1.923 13.484 12.82 1 98.94 30 VAL B C 1
ATOM 2323 O O . VAL B 1 30 ? 1.844 12.641 13.711 1 98.94 30 VAL B O 1
ATOM 2326 N N . CYS B 1 31 ? 0.915 14.227 12.453 1 98.94 31 CYS B N 1
ATOM 2327 C CA . CYS B 1 31 ? -0.447 13.969 12.906 1 98.94 31 CYS B CA 1
ATOM 2328 C C . CYS B 1 31 ? -1.271 13.305 11.812 1 98.94 31 CYS B C 1
ATOM 2330 O O . CYS B 1 31 ? -1.425 13.859 10.719 1 98.94 31 CYS B O 1
ATOM 2332 N N . VAL B 1 32 ? -1.752 12.109 12.102 1 98.94 32 VAL B N 1
ATOM 2333 C CA . VAL B 1 32 ? -2.635 11.422 11.164 1 98.94 32 VAL B CA 1
ATOM 2334 C C . VAL B 1 32 ? -4.074 11.484 11.672 1 98.94 32 VAL B C 1
ATOM 2336 O O . VAL B 1 32 ? -4.387 10.969 12.742 1 98.94 32 VAL B O 1
ATOM 2339 N N . VAL B 1 33 ? -4.941 12.148 10.875 1 98.94 33 VAL B N 1
ATOM 2340 C CA . VAL B 1 33 ? -6.355 12.25 11.219 1 98.94 33 VAL B CA 1
ATOM 2341 C C . VAL B 1 33 ? -7.133 11.094 10.602 1 98.94 33 VAL B C 1
ATOM 2343 O O . VAL B 1 33 ? -7.352 11.055 9.391 1 98.94 33 VAL B O 1
ATOM 2346 N N . GLY B 1 34 ? -7.543 10.219 11.461 1 98.5 34 GLY B N 1
ATOM 2347 C CA . GLY B 1 34 ? -8.133 8.945 11.062 1 98.5 34 GLY B CA 1
ATOM 2348 C C . GLY B 1 34 ? -7.219 7.762 11.305 1 98.5 34 GLY B C 1
ATOM 2349 O O . GLY B 1 34 ? -5.992 7.887 11.219 1 98.5 34 GLY B O 1
ATOM 2350 N N . ALA B 1 35 ? -7.82 6.645 11.625 1 98.75 35 ALA B N 1
ATOM 2351 C CA . ALA B 1 35 ? -7.133 5.363 11.75 1 98.75 35 ALA B CA 1
ATOM 2352 C C . ALA B 1 35 ? -7.891 4.262 11.016 1 98.75 35 ALA B C 1
ATOM 2354 O O . ALA B 1 35 ? -8 3.137 11.508 1 98.75 35 ALA B O 1
ATOM 2355 N N . GLY B 1 36 ? -8.461 4.66 9.859 1 98.19 36 GLY B N 1
ATOM 2356 C CA . GLY B 1 36 ? -9.25 3.744 9.047 1 98.19 36 GLY B CA 1
ATOM 2357 C C . GLY B 1 36 ? -8.445 3.082 7.945 1 98.19 36 GLY B C 1
ATOM 2358 O O . GLY B 1 36 ? -7.312 2.65 8.164 1 98.19 36 GLY B O 1
ATOM 2359 N N . GLY B 1 37 ? -9.078 2.924 6.754 1 98.31 37 GLY B N 1
ATOM 2360 C CA . GLY B 1 37 ? -8.492 2.172 5.656 1 98.31 37 GLY B CA 1
ATOM 2361 C C . GLY B 1 37 ? -7.23 2.807 5.105 1 98.31 37 GLY B C 1
ATOM 2362 O O . GLY B 1 37 ? -6.188 2.154 5.012 1 98.31 37 GLY B O 1
ATOM 2363 N N . VAL B 1 38 ? -7.289 4.035 4.793 1 98.69 38 VAL B N 1
ATOM 2364 C CA . VAL B 1 38 ? -6.141 4.742 4.238 1 98.69 38 VAL B CA 1
ATOM 2365 C C . VAL B 1 38 ? -5.066 4.902 5.309 1 98.69 38 VAL B C 1
ATOM 2367 O O . VAL B 1 38 ? -3.883 4.664 5.051 1 98.69 38 VAL B O 1
ATOM 2370 N N . ALA B 1 39 ? -5.449 5.152 6.508 1 98.88 39 ALA B N 1
ATOM 2371 C CA . ALA B 1 39 ? -4.523 5.387 7.613 1 98.88 39 ALA B CA 1
ATOM 2372 C C . ALA B 1 39 ? -3.764 4.117 7.973 1 98.88 39 ALA B C 1
ATOM 2374 O O . ALA B 1 39 ? -2.635 4.18 8.469 1 98.88 39 ALA B O 1
ATOM 2375 N N . SER B 1 40 ? -4.383 2.961 7.703 1 98.88 40 SER B N 1
ATOM 2376 C CA . SER B 1 40 ? -3.781 1.692 8.102 1 98.88 40 SER B CA 1
ATOM 2377 C C . SER B 1 40 ? -2.377 1.54 7.527 1 98.88 40 SER B C 1
ATOM 2379 O O . SER B 1 40 ? -1.409 1.38 8.273 1 98.88 40 SER B O 1
ATOM 2381 N N . SER B 1 41 ? -2.256 1.633 6.242 1 98.94 41 SER B N 1
ATOM 2382 C CA . SER B 1 41 ? -0.941 1.479 5.625 1 98.94 41 SER B CA 1
ATOM 2383 C C . SER B 1 41 ? -0.083 2.723 5.836 1 98.94 41 SER B C 1
ATOM 2385 O O . SER B 1 41 ? 1.13 2.619 6.027 1 98.94 41 SER B O 1
ATOM 2387 N N . CYS B 1 42 ? -0.66 3.891 5.871 1 98.94 42 CYS B N 1
ATOM 2388 C CA . CYS B 1 42 ? 0.091 5.121 6.098 1 98.94 42 CYS B CA 1
ATOM 2389 C C . CYS B 1 42 ? 0.834 5.066 7.426 1 98.94 42 CYS B C 1
ATOM 2391 O O . CYS B 1 42 ? 2.051 5.266 7.469 1 98.94 42 CYS B O 1
ATOM 2393 N N . LEU B 1 43 ? 0.112 4.719 8.469 1 99 43 LEU B N 1
ATOM 2394 C CA . LEU B 1 43 ? 0.673 4.68 9.812 1 99 43 LEU B CA 1
ATOM 2395 C C . LEU B 1 43 ? 1.778 3.635 9.914 1 99 43 LEU B C 1
ATOM 2397 O O . LEU B 1 43 ? 2.824 3.887 10.516 1 99 43 LEU B O 1
ATOM 2401 N N . LEU B 1 44 ? 1.549 2.498 9.312 1 98.94 44 LEU B N 1
ATOM 2402 C CA . LEU B 1 44 ? 2.537 1.425 9.359 1 98.94 44 LEU B CA 1
ATOM 2403 C C . LEU B 1 44 ? 3.855 1.875 8.742 1 98.94 44 LEU B C 1
ATOM 2405 O O . LEU B 1 44 ? 4.922 1.692 9.336 1 98.94 44 LEU B O 1
ATOM 2409 N N . TYR B 1 45 ? 3.791 2.545 7.637 1 98.94 45 TYR B N 1
ATOM 2410 C CA . TYR B 1 45 ? 5.016 2.854 6.91 1 98.94 45 TYR B CA 1
ATOM 2411 C C . TYR B 1 45 ? 5.684 4.105 7.469 1 98.94 45 TYR B C 1
ATOM 2413 O O . TYR B 1 45 ? 6.902 4.266 7.371 1 98.94 45 TYR B O 1
ATOM 2421 N N . LEU B 1 46 ? 4.938 5.02 8.109 1 98.94 46 LEU B N 1
ATOM 2422 C CA . LEU B 1 46 ? 5.547 6.137 8.82 1 98.94 46 LEU B CA 1
ATOM 2423 C C . LEU B 1 46 ? 6.297 5.648 10.055 1 98.94 46 LEU B C 1
ATOM 2425 O O . LEU B 1 46 ? 7.426 6.078 10.312 1 98.94 46 LEU B O 1
ATOM 2429 N N . ALA B 1 47 ? 5.645 4.734 10.781 1 98.94 47 ALA B N 1
ATOM 2430 C CA . ALA B 1 47 ? 6.309 4.164 11.945 1 98.94 47 ALA B CA 1
ATOM 2431 C C . ALA B 1 47 ? 7.551 3.377 11.539 1 98.94 47 ALA B C 1
ATOM 2433 O O . ALA B 1 47 ? 8.602 3.502 12.172 1 98.94 47 ALA B O 1
ATOM 2434 N N . ALA B 1 48 ? 7.41 2.578 10.492 1 98.81 48 ALA B N 1
ATOM 2435 C CA . ALA B 1 48 ? 8.531 1.772 10.016 1 98.81 48 ALA B CA 1
ATOM 2436 C C . ALA B 1 48 ? 9.695 2.658 9.586 1 98.81 48 ALA B C 1
ATOM 2438 O O . ALA B 1 48 ? 10.859 2.281 9.75 1 98.81 48 ALA B O 1
ATOM 2439 N N . ALA B 1 49 ? 9.352 3.859 9.047 1 98.44 49 ALA B N 1
ATOM 2440 C CA . ALA B 1 49 ? 10.375 4.789 8.562 1 98.44 49 ALA B CA 1
ATOM 2441 C C . ALA B 1 49 ? 11.062 5.492 9.727 1 98.44 49 ALA B C 1
ATOM 2443 O O . ALA B 1 49 ? 12.117 6.113 9.555 1 98.44 49 ALA B O 1
ATOM 2444 N N . GLY B 1 50 ? 10.453 5.441 10.883 1 98.31 50 GLY B N 1
ATOM 2445 C CA . GLY B 1 50 ? 11.117 5.93 12.078 1 98.31 50 GLY B CA 1
ATOM 2446 C C . GLY B 1 50 ? 10.844 7.398 12.352 1 98.31 50 GLY B C 1
ATOM 2447 O O . GLY B 1 50 ? 11.727 8.117 12.828 1 98.31 50 GLY B O 1
ATOM 2448 N N . VAL B 1 51 ? 9.672 7.906 11.984 1 98.44 51 VAL B N 1
ATOM 2449 C CA . VAL B 1 51 ? 9.328 9.25 12.43 1 98.44 51 VAL B CA 1
ATOM 2450 C C . VAL B 1 51 ? 9.414 9.336 13.953 1 98.44 51 VAL B C 1
ATOM 2452 O O . VAL B 1 51 ? 9.242 8.328 14.648 1 98.44 51 VAL B O 1
ATOM 2455 N N . ARG B 1 52 ? 9.688 10.492 14.453 1 98.06 52 ARG B N 1
ATOM 2456 C CA . ARG B 1 52 ? 9.898 10.641 15.891 1 98.06 52 ARG B CA 1
ATOM 2457 C C . ARG B 1 52 ? 8.602 10.414 16.656 1 98.06 52 ARG B C 1
ATOM 2459 O O . ARG B 1 52 ? 8.586 9.711 17.672 1 98.06 52 ARG B O 1
ATOM 2466 N N . LYS B 1 53 ? 7.555 11.078 16.219 1 98.75 53 LYS B N 1
ATOM 2467 C CA . LYS B 1 53 ? 6.285 11.109 16.938 1 98.75 53 LYS B CA 1
ATOM 2468 C C . LYS B 1 53 ? 5.105 11.039 15.969 1 98.75 53 LYS B C 1
ATOM 2470 O O . LYS B 1 53 ? 5.086 11.734 14.953 1 98.75 53 LYS B O 1
ATOM 2475 N N . LEU B 1 54 ? 4.172 10.133 16.297 1 98.88 54 LEU B N 1
ATOM 2476 C CA . LEU B 1 54 ? 2.91 10.016 15.57 1 98.88 54 LEU B CA 1
ATOM 2477 C C . LEU B 1 54 ? 1.73 10.352 16.469 1 98.88 54 LEU B C 1
ATOM 2479 O O . LEU B 1 54 ? 1.55 9.734 17.531 1 98.88 54 LEU B O 1
ATOM 2483 N N . ILE B 1 55 ? 0.992 11.367 16.094 1 98.94 55 ILE B N 1
ATOM 2484 C CA . ILE B 1 55 ? -0.292 11.664 16.734 1 98.94 55 ILE B CA 1
ATOM 2485 C C . ILE B 1 55 ? -1.422 11.039 15.914 1 98.94 55 ILE B C 1
ATOM 2487 O O . ILE B 1 55 ? -1.605 11.375 14.742 1 98.94 55 ILE B O 1
ATOM 2491 N N . ILE B 1 56 ? -2.137 10.125 16.531 1 98.94 56 ILE B N 1
ATOM 2492 C CA . ILE B 1 56 ? -3.211 9.414 15.844 1 98.94 56 ILE B CA 1
ATOM 2493 C C . ILE B 1 56 ? -4.559 9.844 16.406 1 98.94 56 ILE B C 1
ATOM 2495 O O . ILE B 1 56 ? -4.82 9.68 17.609 1 98.94 56 ILE B O 1
ATOM 2499 N N . VAL B 1 57 ? -5.438 10.367 15.516 1 98.94 57 VAL B N 1
ATOM 2500 C CA . VAL B 1 57 ? -6.73 10.891 15.938 1 98.94 57 VAL B CA 1
ATOM 2501 C C . VAL B 1 57 ? -7.852 10.047 15.336 1 98.94 57 VAL B C 1
ATOM 2503 O O . VAL B 1 57 ? -7.984 9.969 14.117 1 98.94 57 VAL B O 1
ATOM 2506 N N . ASP B 1 58 ? -8.625 9.445 16.109 1 98.75 58 ASP B N 1
ATOM 2507 C CA . ASP B 1 58 ? -9.812 8.711 15.68 1 98.75 58 ASP B CA 1
ATOM 2508 C C . ASP B 1 58 ? -10.789 8.523 16.844 1 98.75 58 ASP B C 1
ATOM 2510 O O . ASP B 1 58 ? -10.391 8.148 17.953 1 98.75 58 ASP B O 1
ATOM 2514 N N . ASN B 1 59 ? -12.047 8.75 16.594 1 98.12 59 ASN B N 1
ATOM 2515 C CA . ASN B 1 59 ? -13.039 8.648 17.656 1 98.12 59 ASN B CA 1
ATOM 2516 C C . ASN B 1 59 ? -13.828 7.348 17.562 1 98.12 59 ASN B C 1
ATOM 2518 O O . ASN B 1 59 ? -14.586 7.012 18.484 1 98.12 59 ASN B O 1
ATOM 2522 N N . ASP B 1 60 ? -13.672 6.539 16.5 1 98 60 ASP B N 1
ATOM 2523 C CA . ASP B 1 60 ? -14.477 5.34 16.281 1 98 60 ASP B CA 1
ATOM 2524 C C . ASP B 1 60 ? -13.82 4.113 16.906 1 98 60 ASP B C 1
ATOM 2526 O O . ASP B 1 60 ? -12.625 4.129 17.219 1 98 60 ASP B O 1
ATOM 2530 N N . LYS B 1 61 ? -14.648 3.123 17.031 1 98.75 61 LYS B N 1
ATOM 2531 C CA . LYS B 1 61 ? -14.164 1.816 17.469 1 98.75 61 LYS B CA 1
ATOM 2532 C C . LYS B 1 61 ? -14.031 0.855 16.297 1 98.75 61 LYS B C 1
ATOM 2534 O O . LYS B 1 61 ? -14.734 0.99 15.297 1 98.75 61 LYS B O 1
ATOM 2539 N N . VAL B 1 62 ? -13.156 -0.102 16.438 1 98.69 62 VAL B N 1
ATOM 2540 C CA . VAL B 1 62 ? -12.969 -1.117 15.406 1 98.69 62 VAL B CA 1
ATOM 2541 C C . VAL B 1 62 ? -14.227 -1.97 15.281 1 98.69 62 VAL B C 1
ATOM 2543 O O . VAL B 1 62 ? -14.797 -2.393 16.297 1 98.69 62 VAL B O 1
ATOM 2546 N N . ASP B 1 63 ? -14.656 -2.129 14.102 1 98.12 63 ASP B N 1
ATOM 2547 C CA . ASP B 1 63 ? -15.773 -3 13.75 1 98.12 63 ASP B CA 1
ATOM 2548 C C . ASP B 1 63 ? -15.328 -4.094 12.781 1 98.12 63 ASP B C 1
ATOM 2550 O O . ASP B 1 63 ? -14.414 -3.887 11.977 1 98.12 63 ASP B O 1
ATOM 2554 N N . VAL B 1 64 ? -15.969 -5.23 12.82 1 97.06 64 VAL B N 1
ATOM 2555 C CA . VAL B 1 64 ? -15.594 -6.348 11.961 1 97.06 64 VAL B CA 1
ATOM 2556 C C . VAL B 1 64 ? -15.688 -5.926 10.5 1 97.06 64 VAL B C 1
ATOM 2558 O O . VAL B 1 64 ? -14.891 -6.371 9.664 1 97.06 64 VAL B O 1
ATOM 2561 N N . THR B 1 65 ? -16.625 -4.984 10.195 1 95.75 65 THR B N 1
ATOM 2562 C CA . THR B 1 65 ? -16.828 -4.523 8.82 1 95.75 65 THR B CA 1
ATOM 2563 C C . THR B 1 65 ? -15.633 -3.688 8.352 1 95.75 65 THR B C 1
ATOM 2565 O O . THR B 1 65 ? -15.484 -3.418 7.16 1 95.75 65 THR B O 1
ATOM 2568 N N . ASN B 1 66 ? -14.75 -3.301 9.336 1 97.12 66 ASN B N 1
ATOM 2569 C CA . ASN B 1 66 ? -13.578 -2.502 9.008 1 97.12 66 ASN B CA 1
ATOM 2570 C C . ASN B 1 66 ? -12.438 -3.375 8.492 1 97.12 66 ASN B C 1
ATOM 2572 O O . ASN B 1 66 ? -11.562 -2.896 7.762 1 97.12 66 ASN B O 1
ATOM 2576 N N . LEU B 1 67 ? -12.5 -4.68 8.789 1 98.31 67 LEU B N 1
ATOM 2577 C CA . LEU B 1 67 ? -11.305 -5.512 8.734 1 98.31 67 LEU B CA 1
ATOM 2578 C C . LEU B 1 67 ? -11.039 -5.992 7.312 1 98.31 67 LEU B C 1
ATOM 2580 O O . LEU B 1 67 ? -9.984 -6.57 7.035 1 98.31 67 LEU B O 1
ATOM 2584 N N . GLN B 1 68 ? -11.945 -5.633 6.391 1 97.31 68 GLN B N 1
ATOM 2585 C CA . GLN B 1 68 ? -11.719 -5.945 4.98 1 97.31 68 GLN B CA 1
ATOM 2586 C C . GLN B 1 68 ? -10.68 -5.012 4.371 1 97.31 68 GLN B C 1
ATOM 2588 O O . GLN B 1 68 ? -10.094 -5.324 3.33 1 97.31 68 GLN B O 1
ATOM 2593 N N . ARG B 1 69 ? -10.438 -3.873 5.023 1 98.06 69 ARG B N 1
ATOM 2594 C CA . ARG B 1 69 ? -9.5 -2.93 4.426 1 98.06 69 ARG B CA 1
ATOM 2595 C C . ARG B 1 69 ? -8.656 -2.242 5.492 1 98.06 69 ARG B C 1
ATOM 2597 O O . ARG B 1 69 ? -7.629 -1.639 5.184 1 98.06 69 ARG B O 1
ATOM 2604 N N . GLN B 1 70 ? -9.047 -2.186 6.73 1 98.69 70 GLN B N 1
ATOM 2605 C CA . GLN B 1 70 ? -8.297 -1.536 7.801 1 98.69 70 GLN B CA 1
ATOM 2606 C C . GLN B 1 70 ? -7.348 -2.52 8.477 1 98.69 70 GLN B C 1
ATOM 2608 O O . GLN B 1 70 ? -7.555 -2.893 9.633 1 98.69 70 GLN B O 1
ATOM 2613 N N . VAL B 1 71 ? -6.211 -2.785 7.867 1 98.81 71 VAL B N 1
ATOM 2614 C CA . VAL B 1 71 ? -5.383 -3.953 8.148 1 98.81 71 VAL B CA 1
ATOM 2615 C C . VAL B 1 71 ? -4.516 -3.686 9.383 1 98.81 71 VAL B C 1
ATOM 2617 O O . VAL B 1 71 ? -3.84 -4.59 9.875 1 98.81 71 VAL B O 1
ATOM 2620 N N . ILE B 1 72 ? -4.477 -2.455 9.844 1 98.88 72 ILE B N 1
ATOM 2621 C CA . ILE B 1 72 ? -3.723 -2.152 11.055 1 98.88 72 ILE B CA 1
ATOM 2622 C C . ILE B 1 72 ? -4.453 -2.719 12.273 1 98.88 72 ILE B C 1
ATOM 2624 O O . ILE B 1 72 ? -3.867 -2.848 13.352 1 98.88 72 ILE B O 1
ATOM 2628 N N . HIS B 1 73 ? -5.742 -3.062 12.109 1 98.88 73 HIS B N 1
ATOM 2629 C CA . HIS B 1 73 ? -6.555 -3.66 13.156 1 98.88 73 HIS B CA 1
ATOM 2630 C C . HIS B 1 73 ? -6.699 -5.164 12.953 1 98.88 73 HIS B C 1
ATOM 2632 O O . HIS B 1 73 ? -6.18 -5.715 11.984 1 98.88 73 HIS B O 1
ATOM 2638 N N . ASN B 1 74 ? -7.328 -5.812 13.922 1 98.56 74 ASN B N 1
ATOM 2639 C CA . ASN B 1 74 ? -7.57 -7.246 13.781 1 98.56 74 ASN B CA 1
ATOM 2640 C C . ASN B 1 74 ? -8.797 -7.688 14.578 1 98.56 74 ASN B C 1
ATOM 2642 O O . ASN B 1 74 ? -9.477 -6.863 15.18 1 98.56 74 ASN B O 1
ATOM 2646 N N . GLU B 1 75 ? -9.117 -8.938 14.539 1 98.69 75 GLU B N 1
ATOM 2647 C CA . GLU B 1 75 ? -10.336 -9.492 15.117 1 98.69 75 GLU B CA 1
ATOM 2648 C C . GLU B 1 75 ? -10.336 -9.359 16.641 1 98.69 75 GLU B C 1
ATOM 2650 O O . GLU B 1 75 ? -11.383 -9.125 17.25 1 98.69 75 GLU B O 1
ATOM 2655 N N . GLU B 1 76 ? -9.203 -9.383 17.25 1 98.38 76 GLU B N 1
ATOM 2656 C CA . GLU B 1 76 ? -9.102 -9.367 18.719 1 98.38 76 GLU B CA 1
ATOM 2657 C C . GLU B 1 76 ? -9.359 -7.969 19.266 1 98.38 76 GLU B C 1
ATOM 2659 O O . GLU B 1 76 ? -9.625 -7.809 20.453 1 98.38 76 GLU B O 1
ATOM 2664 N N . ARG B 1 77 ? -9.25 -6.996 18.438 1 98.5 77 ARG B N 1
ATOM 2665 C CA . ARG B 1 77 ? -9.367 -5.629 18.938 1 98.5 77 ARG B CA 1
ATOM 2666 C C . ARG B 1 77 ? -10.648 -4.969 18.453 1 98.5 77 ARG B C 1
ATOM 2668 O O . ARG B 1 77 ? -10.789 -3.746 18.5 1 98.5 77 ARG B O 1
ATOM 2675 N N . VAL B 1 78 ? -11.531 -5.809 17.922 1 98.56 78 VAL B N 1
ATOM 2676 C CA . VAL B 1 78 ? -12.875 -5.309 17.656 1 98.56 78 VAL B CA 1
ATOM 2677 C C . VAL B 1 78 ? -13.477 -4.734 18.938 1 98.56 78 VAL B C 1
ATOM 2679 O O . VAL B 1 78 ? -13.398 -5.359 20 1 98.56 78 VAL B O 1
ATOM 2682 N N . GLY B 1 79 ? -14.008 -3.5 18.875 1 98.75 79 GLY B N 1
ATOM 2683 C CA . GLY B 1 79 ? -14.578 -2.834 20.031 1 98.75 79 GLY B CA 1
ATOM 2684 C C . GLY B 1 79 ? -13.625 -1.853 20.688 1 98.75 79 GLY B C 1
ATOM 2685 O O . GLY B 1 79 ? -14.039 -1.012 21.484 1 98.75 79 GLY B O 1
ATOM 2686 N N . ILE B 1 80 ? -12.391 -1.938 20.359 1 98.75 80 ILE B N 1
ATOM 2687 C CA . ILE B 1 80 ? -11.375 -1.027 20.875 1 98.75 80 ILE B CA 1
ATOM 2688 C C . ILE B 1 80 ? -11.32 0.228 20 1 98.75 80 ILE B C 1
ATOM 2690 O O . ILE B 1 80 ? -11.539 0.163 18.797 1 98.75 80 ILE B O 1
ATOM 2694 N N . ASN B 1 81 ? -11.086 1.357 20.609 1 98.88 81 ASN B N 1
ATOM 2695 C CA . ASN B 1 81 ? -10.906 2.574 19.828 1 98.88 81 ASN B CA 1
ATOM 2696 C C . ASN B 1 81 ? -9.852 2.387 18.734 1 98.88 81 ASN B C 1
ATOM 2698 O O . ASN B 1 81 ? -8.805 1.782 18.969 1 98.88 81 ASN B O 1
ATOM 2702 N N . LYS B 1 82 ? -10.109 2.906 17.578 1 98.88 82 LYS B N 1
ATOM 2703 C CA . LYS B 1 82 ? -9.242 2.676 16.422 1 98.88 82 LYS B CA 1
ATOM 2704 C C . LYS B 1 82 ? -7.855 3.264 16.656 1 98.88 82 LYS B C 1
ATOM 2706 O O . LYS B 1 82 ? -6.848 2.672 16.266 1 98.88 82 LYS B O 1
ATOM 2711 N N . ALA B 1 83 ? -7.773 4.43 17.25 1 98.88 83 ALA B N 1
ATOM 2712 C CA . ALA B 1 83 ? -6.469 5.035 17.5 1 98.88 83 ALA B CA 1
ATOM 2713 C C . ALA B 1 83 ? -5.66 4.195 18.5 1 98.88 83 ALA B C 1
ATOM 2715 O O . ALA B 1 83 ? -4.453 4.016 18.328 1 98.88 83 ALA B O 1
ATOM 2716 N N . GLU B 1 84 ? -6.289 3.705 19.469 1 98.88 84 GLU B N 1
ATOM 2717 C CA . GLU B 1 84 ? -5.648 2.836 20.453 1 98.88 84 GLU B CA 1
ATOM 2718 C C . GLU B 1 84 ? -5.203 1.521 19.828 1 98.88 84 GLU B C 1
ATOM 2720 O O . GLU B 1 84 ? -4.109 1.03 20.109 1 98.88 84 GLU B O 1
ATOM 2725 N N . SER B 1 85 ? -6.121 0.979 19.047 1 98.88 85 SER B N 1
ATOM 2726 C CA . SER B 1 85 ? -5.793 -0.246 18.328 1 98.88 85 SER B CA 1
ATOM 2727 C C . SER B 1 85 ? -4.551 -0.061 17.469 1 98.88 85 SER B C 1
ATOM 2729 O O . SER B 1 85 ? -3.666 -0.919 17.438 1 98.88 85 SER B O 1
ATOM 2731 N N . ALA B 1 86 ? -4.461 1.045 16.766 1 98.88 86 ALA B N 1
ATOM 2732 C CA . ALA B 1 86 ? -3.314 1.345 15.906 1 98.88 86 ALA B CA 1
ATOM 2733 C C . ALA B 1 86 ? -2.035 1.472 16.719 1 98.88 86 ALA B C 1
ATOM 2735 O O . ALA B 1 86 ? -0.971 1.013 16.312 1 98.88 86 ALA B O 1
ATOM 2736 N N . GLU B 1 87 ? -2.15 2.078 17.875 1 98.88 87 GLU B N 1
ATOM 2737 C CA . GLU B 1 87 ? -0.992 2.242 18.75 1 98.88 87 GLU B CA 1
ATOM 2738 C C . GLU B 1 87 ? -0.364 0.894 19.094 1 98.88 87 GLU B C 1
ATOM 2740 O O . GLU B 1 87 ? 0.861 0.752 19.078 1 98.88 87 GLU B O 1
ATOM 2745 N N . THR B 1 88 ? -1.201 -0.078 19.406 1 98.56 88 THR B N 1
ATOM 2746 C CA . THR B 1 88 ? -0.729 -1.401 19.797 1 98.56 88 THR B CA 1
ATOM 2747 C C . THR B 1 88 ? 0.18 -1.991 18.719 1 98.56 88 THR B C 1
ATOM 2749 O O . THR B 1 88 ? 1.265 -2.492 19.016 1 98.56 88 THR B O 1
ATOM 2752 N N . VAL B 1 89 ? -0.189 -1.856 17.516 1 98.5 89 VAL B N 1
ATOM 2753 C CA . VAL B 1 89 ? 0.533 -2.43 16.391 1 98.5 89 VAL B CA 1
ATOM 2754 C C . VAL B 1 89 ? 1.806 -1.627 16.125 1 98.5 89 VAL B C 1
ATOM 2756 O O . VAL B 1 89 ? 2.871 -2.201 15.891 1 98.5 89 VAL B O 1
ATOM 2759 N N . LEU B 1 90 ? 1.694 -0.356 16.188 1 98.88 90 LEU B N 1
ATOM 2760 C CA . LEU B 1 90 ? 2.809 0.516 15.828 1 98.88 90 LEU B CA 1
ATOM 2761 C C . LEU B 1 90 ? 3.918 0.432 16.875 1 98.88 90 LEU B C 1
ATOM 2763 O O . LEU B 1 90 ? 5.102 0.474 16.531 1 98.88 90 LEU B O 1
ATOM 2767 N N . ARG B 1 91 ? 3.559 0.301 18.125 1 98.69 91 ARG B N 1
ATOM 2768 C CA . ARG B 1 91 ? 4.551 0.154 19.188 1 98.69 91 ARG B CA 1
ATOM 2769 C C . ARG B 1 91 ? 5.332 -1.147 19.031 1 98.69 91 ARG B C 1
ATOM 2771 O O . ARG B 1 91 ? 6.531 -1.197 19.312 1 98.69 91 ARG B O 1
ATOM 2778 N N . ALA B 1 92 ? 4.629 -2.168 18.594 1 98.56 92 ALA B N 1
ATOM 2779 C CA . ALA B 1 92 ? 5.281 -3.455 18.375 1 98.56 92 ALA B CA 1
ATOM 2780 C C . ALA B 1 92 ? 6.195 -3.398 17.156 1 98.56 92 ALA B C 1
ATOM 2782 O O . ALA B 1 92 ? 7.227 -4.078 17.109 1 98.56 92 ALA B O 1
ATOM 2783 N N . LEU B 1 93 ? 5.855 -2.6 16.188 1 98.69 93 LEU B N 1
ATOM 2784 C CA . LEU B 1 93 ? 6.613 -2.482 14.945 1 98.69 93 LEU B CA 1
ATOM 2785 C C . LEU B 1 93 ? 7.895 -1.68 15.164 1 98.69 93 LEU B C 1
ATOM 2787 O O . LEU B 1 93 ? 8.969 -2.072 14.703 1 98.69 93 LEU B O 1
ATOM 2791 N N . ASN B 1 94 ? 7.801 -0.568 15.883 1 98.75 94 ASN B N 1
ATOM 2792 C CA . ASN B 1 94 ? 8.93 0.319 16.141 1 98.75 94 ASN B CA 1
ATOM 2793 C C . ASN B 1 94 ? 8.805 1.006 17.5 1 98.75 94 ASN B C 1
ATOM 2795 O O . ASN B 1 94 ? 8.148 2.045 17.609 1 98.75 94 ASN B O 1
ATOM 2799 N N . SER B 1 95 ? 9.469 0.53 18.438 1 98.38 95 SER B N 1
ATOM 2800 C CA . SER B 1 95 ? 9.336 0.997 19.812 1 98.38 95 SER B CA 1
ATOM 2801 C C . SER B 1 95 ? 10 2.357 20 1 98.38 95 SER B C 1
ATOM 2803 O O . SER B 1 95 ? 9.789 3.02 21.031 1 98.38 95 SER B O 1
ATOM 2805 N N . ASN B 1 96 ? 10.758 2.793 18.984 1 97.38 96 ASN B N 1
ATOM 2806 C CA . ASN B 1 96 ? 11.414 4.094 19.062 1 97.38 96 ASN B CA 1
ATOM 2807 C C . ASN B 1 96 ? 10.461 5.23 18.703 1 97.38 96 ASN B C 1
ATOM 2809 O O . ASN B 1 96 ? 10.75 6.395 18.984 1 97.38 96 ASN B O 1
ATOM 2813 N N . VAL B 1 97 ? 9.352 4.934 18.078 1 98.69 97 VAL B N 1
ATOM 2814 C CA . VAL B 1 97 ? 8.398 5.957 17.656 1 98.69 97 VAL B CA 1
ATOM 2815 C C . VAL B 1 97 ? 7.453 6.281 18.812 1 98.69 97 VAL B C 1
ATOM 2817 O O . VAL B 1 97 ? 6.844 5.379 19.406 1 98.69 97 VAL B O 1
ATOM 2820 N N . LYS B 1 98 ? 7.395 7.531 19.172 1 98.75 98 LYS B N 1
ATOM 2821 C CA . LYS B 1 98 ? 6.426 7.961 20.172 1 98.75 98 LYS B CA 1
ATOM 2822 C C . LYS B 1 98 ? 5.023 8.047 19.594 1 98.75 98 LYS B C 1
ATOM 2824 O O . LYS B 1 98 ? 4.797 8.75 18.594 1 98.75 98 LYS B O 1
ATOM 2829 N N . ILE B 1 99 ? 4.09 7.324 20.203 1 98.88 99 ILE B N 1
ATOM 2830 C CA . ILE B 1 99 ? 2.715 7.32 19.719 1 98.88 99 ILE B CA 1
ATOM 2831 C C . ILE B 1 99 ? 1.825 8.086 20.688 1 98.88 99 ILE B C 1
ATOM 2833 O O . ILE B 1 99 ? 1.827 7.812 21.891 1 98.88 99 ILE B O 1
ATOM 2837 N N . VAL B 1 100 ? 1.132 9.047 20.219 1 98.81 100 VAL B N 1
ATOM 2838 C CA . VAL B 1 100 ? 0.142 9.789 21 1 98.81 100 VAL B CA 1
ATOM 2839 C C . VAL B 1 100 ? -1.257 9.508 20.453 1 98.81 100 VAL B C 1
ATOM 2841 O O . VAL B 1 100 ? -1.55 9.82 19.297 1 98.81 100 VAL B O 1
ATOM 2844 N N . VAL B 1 101 ? -2.094 9 21.297 1 98.81 101 VAL B N 1
ATOM 2845 C CA . VAL B 1 101 ? -3.441 8.609 20.891 1 98.81 101 VAL B CA 1
ATOM 2846 C C . VAL B 1 101 ? -4.438 9.688 21.297 1 98.81 101 VAL B C 1
ATOM 2848 O O . VAL B 1 101 ? -4.434 10.141 22.453 1 98.81 101 VAL B O 1
ATOM 2851 N N . ARG B 1 102 ? -5.215 10.102 20.391 1 98.81 102 ARG B N 1
ATOM 2852 C CA . ARG B 1 102 ? -6.328 11.016 20.625 1 98.81 102 ARG B CA 1
ATOM 2853 C C . ARG B 1 102 ? -7.66 10.352 20.266 1 98.81 102 ARG B C 1
ATOM 2855 O O . ARG B 1 102 ? -8.07 10.375 19.109 1 98.81 102 ARG B O 1
ATOM 2862 N N . LYS B 1 103 ? -8.406 9.891 21.297 1 98.62 103 LYS B N 1
ATOM 2863 C CA . LYS B 1 103 ? -9.672 9.195 21.109 1 98.62 103 LYS B CA 1
ATOM 2864 C C . LYS B 1 103 ? -10.836 10.18 21 1 98.62 103 LYS B C 1
ATOM 2866 O O . LYS B 1 103 ? -11.797 10.094 21.781 1 98.62 103 LYS B O 1
ATOM 2871 N N . GLU B 1 104 ? -10.75 11.047 20.109 1 97.88 104 GLU B N 1
ATOM 2872 C CA . GLU B 1 104 ? -11.727 12.109 19.906 1 97.88 104 GLU B CA 1
ATOM 2873 C C . GLU B 1 104 ? -11.828 12.492 18.438 1 97.88 104 GLU B C 1
ATOM 2875 O O . GLU B 1 104 ? -10.992 12.094 17.625 1 97.88 104 GLU B O 1
ATOM 2880 N N . LYS B 1 105 ? -12.867 13.203 18.125 1 97.12 105 LYS B N 1
ATOM 2881 C CA . LYS B 1 105 ? -13.047 13.727 16.781 1 97.12 105 LYS B CA 1
ATOM 2882 C C . LYS B 1 105 ? -12.164 14.953 16.547 1 97.12 105 LYS B C 1
ATOM 2884 O O . LYS B 1 105 ? -11.984 15.773 17.453 1 97.12 105 LYS B O 1
ATOM 2889 N N . PHE B 1 106 ? -11.594 15.055 15.43 1 98.06 106 PHE B N 1
ATOM 2890 C CA . PHE B 1 106 ? -10.891 16.266 15.047 1 98.06 106 PHE B CA 1
ATOM 2891 C C . PHE B 1 106 ? -11.875 17.391 14.734 1 98.06 106 PHE B C 1
ATOM 2893 O O . PHE B 1 106 ? -12.648 17.297 13.773 1 98.06 106 PHE B O 1
ATOM 2900 N N . THR B 1 107 ? -11.961 18.375 15.531 1 96.81 107 THR B N 1
ATOM 2901 C CA . THR B 1 107 ? -12.844 19.516 15.375 1 96.81 107 THR B CA 1
ATOM 2902 C C . THR B 1 107 ? -12.094 20.828 15.602 1 96.81 107 THR B C 1
ATOM 2904 O O . THR B 1 107 ? -10.922 20.812 15.984 1 96.81 107 THR B O 1
ATOM 2907 N N . ARG B 1 108 ? -12.844 21.859 15.352 1 95.31 108 ARG B N 1
ATOM 2908 C CA . ARG B 1 108 ? -12.258 23.172 15.617 1 95.31 108 ARG B CA 1
ATOM 2909 C C . ARG B 1 108 ? -11.906 23.328 17.094 1 95.31 108 ARG B C 1
ATOM 2911 O O . ARG B 1 108 ? -10.922 23.969 17.438 1 95.31 108 ARG B O 1
ATOM 2918 N N . GLU B 1 109 ? -12.664 22.719 17.922 1 96.44 109 GLU B N 1
ATOM 2919 C CA . GLU B 1 109 ? -12.484 22.828 19.375 1 96.44 109 GLU B CA 1
ATOM 2920 C C . GLU B 1 109 ? -11.336 21.938 19.844 1 96.44 109 GLU B C 1
ATOM 2922 O O . GLU B 1 109 ? -10.578 22.328 20.75 1 96.44 109 GLU B O 1
ATOM 2927 N N . THR B 1 110 ? -11.125 20.797 19.234 1 97.94 110 THR B N 1
ATOM 2928 C CA . THR B 1 110 ? -10.141 19.828 19.734 1 97.94 110 THR B CA 1
ATOM 2929 C C . THR B 1 110 ? -8.797 20.031 19.031 1 97.94 110 THR B C 1
ATOM 2931 O O . THR B 1 110 ? -7.758 19.641 19.562 1 97.94 110 THR B O 1
ATOM 2934 N N . ALA B 1 111 ? -8.758 20.625 17.891 1 98 111 ALA B N 1
ATOM 2935 C CA . ALA B 1 111 ? -7.582 20.734 17.016 1 98 111 ALA B CA 1
ATOM 2936 C C . ALA B 1 111 ? -6.43 21.422 17.75 1 98 111 ALA B C 1
ATOM 2938 O O . ALA B 1 111 ? -5.285 20.969 17.688 1 98 111 ALA B O 1
ATOM 2939 N N . PRO B 1 112 ? -6.719 22.547 18.531 1 97.12 112 PRO B N 1
ATOM 2940 C CA . PRO B 1 112 ? -5.609 23.234 19.203 1 97.12 112 PRO B CA 1
ATOM 2941 C C . PRO B 1 112 ? -4.867 22.328 20.188 1 97.12 112 PRO B C 1
ATOM 2943 O O . PRO B 1 112 ? -3.637 22.359 20.25 1 97.12 112 PRO B O 1
ATOM 2946 N N . LYS B 1 113 ? -5.582 21.516 20.875 1 97.81 113 LYS B N 1
ATOM 2947 C CA . LYS B 1 113 ? -4.953 20.609 21.828 1 97.81 113 LYS B CA 1
ATOM 2948 C C . LYS B 1 113 ? -4.238 19.469 21.109 1 97.81 113 LYS B C 1
ATOM 2950 O O . LYS B 1 113 ? -3.131 19.078 21.484 1 97.81 113 LYS B O 1
ATOM 2955 N N . ILE B 1 114 ? -4.855 18.922 20.078 1 98.44 114 ILE B N 1
ATOM 2956 C CA . ILE B 1 114 ? -4.316 17.812 19.312 1 98.44 114 ILE B CA 1
ATOM 2957 C C . ILE B 1 114 ? -2.99 18.203 18.672 1 98.44 114 ILE B C 1
ATOM 2959 O O . ILE B 1 114 ? -2.045 17.422 18.625 1 98.44 114 ILE B O 1
ATOM 2963 N N . LEU B 1 115 ? -2.967 19.453 18.188 1 98.44 115 LEU B N 1
ATOM 2964 C CA . LEU B 1 115 ? -1.822 19.938 17.422 1 98.44 115 LEU B CA 1
ATOM 2965 C C . LEU B 1 115 ? -0.921 20.812 18.281 1 98.44 115 LEU B C 1
ATOM 2967 O O . LEU B 1 115 ? -0.222 21.688 17.766 1 98.44 115 LEU B O 1
ATOM 2971 N N . GLU B 1 116 ? -1.024 20.562 19.578 1 96.5 116 GLU B N 1
ATOM 2972 C CA . GLU B 1 116 ? -0.161 21.328 20.469 1 96.5 116 GLU B CA 1
ATOM 2973 C C . GLU B 1 116 ? 1.311 21 20.234 1 96.5 116 GLU B C 1
ATOM 2975 O O . GLU B 1 116 ? 1.681 19.844 20.078 1 96.5 116 GLU B O 1
ATOM 2980 N N . GLY B 1 117 ? 2.145 21.984 20.188 1 95.19 117 GLY B N 1
ATOM 2981 C CA . GLY B 1 117 ? 3.559 21.812 19.891 1 95.19 117 GLY B CA 1
ATOM 2982 C C . GLY B 1 117 ? 3.867 21.797 18.406 1 95.19 117 GLY B C 1
ATOM 2983 O O . GLY B 1 117 ? 3.082 22.297 17.609 1 95.19 117 GLY B O 1
ATOM 2984 N N . ARG B 1 118 ? 4.977 21.297 18.094 1 95.5 118 ARG B N 1
ATOM 2985 C CA . ARG B 1 118 ? 5.41 21.281 16.703 1 95.5 118 ARG B CA 1
ATOM 2986 C C . ARG B 1 118 ? 4.82 20.078 15.953 1 95.5 118 ARG B C 1
ATOM 2988 O O . ARG B 1 118 ? 4.914 18.953 16.422 1 95.5 118 ARG B O 1
ATOM 2995 N N . VAL B 1 119 ? 4.172 20.328 14.922 1 98.5 119 VAL B N 1
ATOM 2996 C CA . VAL B 1 119 ? 3.689 19.328 13.984 1 98.5 119 VAL B CA 1
ATOM 2997 C C . VAL B 1 119 ? 4.238 19.625 12.586 1 98.5 119 VAL B C 1
ATOM 2999 O O . VAL B 1 119 ? 3.998 20.688 12.031 1 98.5 119 VAL B O 1
ATOM 3002 N N . ASP B 1 120 ? 4.957 18.641 12.055 1 98.44 120 ASP B N 1
ATOM 3003 C CA . ASP B 1 120 ? 5.672 18.875 10.797 1 98.44 120 ASP B CA 1
ATOM 3004 C C . ASP B 1 120 ? 4.773 18.578 9.594 1 98.44 120 ASP B C 1
ATOM 3006 O O . ASP B 1 120 ? 5 19.109 8.508 1 98.44 120 ASP B O 1
ATOM 3010 N N . CYS B 1 121 ? 3.783 17.766 9.797 1 98.81 121 CYS B N 1
ATOM 3011 C CA . CYS B 1 121 ? 2.875 17.391 8.719 1 98.81 121 CYS B CA 1
ATOM 3012 C C . CYS B 1 121 ? 1.577 16.812 9.273 1 98.81 121 CYS B C 1
ATOM 3014 O O . CYS B 1 121 ? 1.591 16.094 10.266 1 98.81 121 CYS B O 1
ATOM 3016 N N . ILE B 1 122 ? 0.482 17.188 8.688 1 98.94 122 ILE B N 1
ATOM 3017 C CA . ILE B 1 122 ? -0.802 16.531 8.922 1 98.94 122 ILE B CA 1
ATOM 3018 C C . ILE B 1 122 ? -1.156 15.641 7.734 1 98.94 122 ILE B C 1
ATOM 3020 O O . ILE B 1 122 ? -1.033 16.062 6.578 1 98.94 122 ILE B O 1
ATOM 3024 N N . VAL B 1 123 ? -1.519 14.391 8 1 98.94 123 VAL B N 1
ATOM 3025 C CA . VAL B 1 123 ? -2.066 13.5 6.984 1 98.94 123 VAL B CA 1
ATOM 3026 C C . VAL B 1 123 ? -3.564 13.32 7.207 1 98.94 123 VAL B C 1
ATOM 3028 O O . VAL B 1 123 ? -3.984 12.766 8.227 1 98.94 123 VAL B O 1
ATOM 3031 N N . ASP B 1 124 ? -4.32 13.82 6.246 1 98.81 124 ASP B N 1
ATOM 3032 C CA . ASP B 1 124 ? -5.773 13.703 6.289 1 98.81 124 ASP B CA 1
ATOM 3033 C C . ASP B 1 124 ? -6.246 12.438 5.586 1 98.81 124 ASP B C 1
ATOM 3035 O O . ASP B 1 124 ? -6.109 12.305 4.367 1 98.81 124 ASP B O 1
ATOM 3039 N N . THR B 1 125 ? -6.812 11.516 6.355 1 98.44 125 THR B N 1
ATOM 3040 C CA . THR B 1 125 ? -7.336 10.266 5.801 1 98.44 125 THR B CA 1
ATOM 3041 C C . THR B 1 125 ? -8.82 10.117 6.117 1 98.44 125 THR B C 1
ATOM 3043 O O . THR B 1 125 ? -9.344 9 6.184 1 98.44 125 THR B O 1
ATOM 3046 N N . THR B 1 126 ? -9.477 11.219 6.355 1 95.81 126 THR B N 1
ATOM 3047 C CA . THR B 1 126 ? -10.891 11.203 6.715 1 95.81 126 THR B CA 1
ATOM 3048 C C . THR B 1 126 ? -11.75 10.844 5.504 1 95.81 126 THR B C 1
ATOM 3050 O O . THR B 1 126 ? -11.273 10.859 4.367 1 95.81 126 THR B O 1
ATOM 3053 N N . ASP B 1 127 ? -12.984 10.469 5.715 1 89.81 127 ASP B N 1
ATOM 3054 C CA . ASP B 1 127 ? -13.758 9.914 4.605 1 89.81 127 ASP B CA 1
ATOM 3055 C C . ASP B 1 127 ? -15.016 10.742 4.352 1 89.81 127 ASP B C 1
ATOM 3057 O O . ASP B 1 127 ? -15.938 10.281 3.664 1 89.81 127 ASP B O 1
ATOM 3061 N N . THR B 1 128 ? -15.125 11.977 5.012 1 87.75 128 THR B N 1
ATOM 3062 C CA . THR B 1 128 ? -16.25 12.852 4.738 1 87.75 128 THR B CA 1
ATOM 3063 C C . THR B 1 128 ? -15.773 14.227 4.27 1 87.75 128 THR B C 1
ATOM 3065 O O . THR B 1 128 ? -14.742 14.711 4.73 1 87.75 128 THR B O 1
ATOM 3068 N N . PRO B 1 129 ? -16.562 14.766 3.432 1 87.5 129 PRO B N 1
ATOM 3069 C CA . PRO B 1 129 ? -16.172 16.094 2.936 1 87.5 129 PRO B CA 1
ATOM 3070 C C . PRO B 1 129 ? -16.031 17.125 4.051 1 87.5 129 PRO B C 1
ATOM 3072 O O . PRO B 1 129 ? -15.117 17.938 4.02 1 87.5 129 PRO B O 1
ATOM 3075 N N . GLU B 1 130 ? -16.922 17.078 5.012 1 88 130 GLU B N 1
ATOM 3076 C CA . GLU B 1 130 ? -16.891 18.031 6.117 1 88 130 GLU B CA 1
ATOM 3077 C C . GLU B 1 130 ? -15.586 17.938 6.902 1 88 130 GLU B C 1
ATOM 3079 O O . GLU B 1 130 ? -14.977 18.953 7.234 1 88 130 GLU B O 1
ATOM 3084 N N . ALA B 1 131 ? -15.18 16.734 7.188 1 92.62 131 ALA B N 1
ATOM 3085 C CA . ALA B 1 131 ? -13.938 16.516 7.926 1 92.62 131 ALA B CA 1
ATOM 3086 C C . ALA B 1 131 ? -12.727 16.953 7.109 1 92.62 131 ALA B C 1
ATOM 3088 O O . ALA B 1 131 ? -11.805 17.562 7.641 1 92.62 131 ALA B O 1
ATOM 3089 N N . ARG B 1 132 ? -12.75 16.672 5.84 1 93.62 132 ARG B N 1
ATOM 3090 C CA . ARG B 1 132 ? -11.648 17.031 4.953 1 93.62 132 ARG B CA 1
ATOM 3091 C C . ARG B 1 132 ? -11.445 18.547 4.906 1 93.62 132 ARG B C 1
ATOM 3093 O O . ARG B 1 132 ? -10.32 19.031 4.984 1 93.62 132 ARG B O 1
ATOM 3100 N N . PHE B 1 133 ? -12.539 19.219 4.844 1 91.06 133 PHE B N 1
ATOM 3101 C CA . PHE B 1 133 ? -12.484 20.672 4.789 1 91.06 133 PHE B CA 1
ATOM 3102 C C . PHE B 1 133 ? -11.953 21.25 6.102 1 91.06 133 PHE B C 1
ATOM 3104 O O . PHE B 1 133 ? -11.164 22.188 6.102 1 91.06 133 PHE B O 1
ATOM 3111 N N . LEU B 1 134 ? -12.445 20.703 7.109 1 94.81 134 LEU B N 1
ATOM 3112 C CA . LEU B 1 134 ? -12.039 21.188 8.43 1 94.81 134 LEU B CA 1
ATOM 3113 C C . LEU B 1 134 ? -10.547 20.969 8.648 1 94.81 134 LEU B C 1
ATOM 3115 O O . LEU B 1 134 ? -9.844 21.891 9.094 1 94.81 134 LEU B O 1
ATOM 3119 N N . VAL B 1 135 ? -10.039 19.797 8.32 1 97.75 135 VAL B N 1
ATOM 3120 C CA . VAL B 1 135 ? -8.625 19.484 8.484 1 97.75 135 VAL B CA 1
ATOM 3121 C C . VAL B 1 135 ? -7.785 20.406 7.617 1 97.75 135 VAL B C 1
ATOM 3123 O O . VAL B 1 135 ? -6.754 20.922 8.062 1 97.75 135 VAL B O 1
ATOM 3126 N N . ALA B 1 136 ? -8.273 20.641 6.434 1 96.56 136 ALA B N 1
ATOM 3127 C CA . ALA B 1 136 ? -7.566 21.516 5.5 1 96.56 136 ALA B CA 1
ATOM 3128 C C . ALA B 1 136 ? -7.484 22.938 6.031 1 96.56 136 ALA B C 1
ATOM 3130 O O . ALA B 1 136 ? -6.438 23.578 5.941 1 96.56 136 ALA B O 1
ATOM 3131 N N . GLU B 1 137 ? -8.57 23.391 6.539 1 95.44 137 GLU B N 1
ATOM 3132 C CA . GLU B 1 137 ? -8.625 24.75 7.074 1 95.44 137 GLU B CA 1
ATOM 3133 C C . GLU B 1 137 ? -7.676 24.906 8.258 1 95.44 137 GLU B C 1
ATOM 3135 O O . GLU B 1 137 ? -6.91 25.875 8.32 1 95.44 137 GLU B O 1
ATOM 3140 N N . VAL B 1 138 ? -7.73 23.984 9.156 1 97.19 138 VAL B N 1
ATOM 3141 C CA . VAL B 1 138 ? -6.898 24.031 10.352 1 97.19 138 VAL B CA 1
ATOM 3142 C C . VAL B 1 138 ? -5.426 23.969 9.961 1 97.19 138 VAL B C 1
ATOM 3144 O O . VAL B 1 138 ? -4.609 24.75 10.461 1 97.19 138 VAL B O 1
ATOM 3147 N N . ALA B 1 139 ? -5.07 23.062 9.062 1 98 139 ALA B N 1
ATOM 3148 C CA . ALA B 1 139 ? -3.691 22.922 8.609 1 98 139 ALA B CA 1
ATOM 3149 C C . ALA B 1 139 ? -3.182 24.219 7.988 1 98 139 ALA B C 1
ATOM 3151 O O . ALA B 1 139 ? -2.072 24.656 8.289 1 98 139 ALA B O 1
ATOM 3152 N N . TYR B 1 140 ? -3.984 24.781 7.16 1 96.19 140 TYR B N 1
ATOM 3153 C CA . TYR B 1 140 ? -3.586 26 6.457 1 96.19 140 TYR B CA 1
ATOM 3154 C C . TYR B 1 140 ? -3.385 27.156 7.434 1 96.19 140 TYR B C 1
ATOM 3156 O O . TYR B 1 140 ? -2.367 27.844 7.383 1 96.19 140 TYR B O 1
ATOM 3164 N N . ARG B 1 141 ? -4.316 27.344 8.344 1 94.12 141 ARG B N 1
ATOM 3165 C CA . ARG B 1 141 ? -4.277 28.453 9.289 1 94.12 141 ARG B CA 1
ATOM 3166 C C . ARG B 1 141 ? -3.098 28.312 10.242 1 94.12 141 ARG B C 1
ATOM 3168 O O . ARG B 1 141 ? -2.512 29.312 10.664 1 94.12 141 ARG B O 1
ATOM 3175 N N . ARG B 1 142 ? -2.715 27.109 10.5 1 96.25 142 ARG B N 1
ATOM 3176 C CA . ARG B 1 142 ? -1.606 26.859 11.422 1 96.25 142 ARG B CA 1
ATOM 3177 C C . ARG B 1 142 ? -0.287 26.734 10.664 1 96.25 142 ARG B C 1
ATOM 3179 O O . ARG B 1 142 ? 0.756 26.484 11.273 1 96.25 142 ARG B O 1
ATOM 3186 N N . SER B 1 143 ? -0.346 26.875 9.398 1 96.31 143 SER B N 1
ATOM 3187 C CA . SER B 1 143 ? 0.823 26.781 8.531 1 96.31 143 SER B CA 1
ATOM 3188 C C . SER B 1 143 ? 1.518 25.438 8.672 1 96.31 143 SER B C 1
ATOM 3190 O O . SER B 1 143 ? 2.736 25.375 8.844 1 96.31 143 SER B O 1
ATOM 3192 N N . ILE B 1 144 ? 0.726 24.359 8.742 1 98.06 144 ILE B N 1
ATOM 3193 C CA . ILE B 1 144 ? 1.232 23 8.766 1 98.06 144 ILE B CA 1
ATOM 3194 C C . ILE B 1 144 ? 0.975 22.328 7.422 1 98.06 144 ILE B C 1
ATOM 3196 O O . ILE B 1 144 ? -0.148 22.344 6.914 1 98.06 144 ILE B O 1
ATOM 3200 N N . PRO B 1 145 ? 2.012 21.75 6.793 1 98.5 145 PRO B N 1
ATOM 3201 C CA . PRO B 1 145 ? 1.783 21 5.555 1 98.5 145 PRO B CA 1
ATOM 3202 C C . PRO B 1 145 ? 0.716 19.922 5.707 1 98.5 145 PRO B C 1
ATOM 3204 O O . PRO B 1 145 ? 0.642 19.266 6.75 1 98.5 145 PRO B O 1
ATOM 3207 N N . LEU B 1 146 ? -0.09 19.766 4.602 1 98.75 146 LEU B N 1
ATOM 3208 C CA . LEU B 1 146 ? -1.181 18.797 4.598 1 98.75 146 LEU B CA 1
ATOM 3209 C C . LEU B 1 146 ? -1.026 17.812 3.451 1 98.75 146 LEU B C 1
ATOM 3211 O O . LEU B 1 146 ? -0.921 18.219 2.289 1 98.75 146 LEU B O 1
ATOM 3215 N N . VAL B 1 147 ? -0.932 16.516 3.781 1 98.88 147 VAL B N 1
ATOM 3216 C CA . VAL B 1 147 ? -1.115 15.445 2.807 1 98.88 147 VAL B CA 1
ATOM 3217 C C . VAL B 1 147 ? -2.557 14.945 2.855 1 98.88 147 VAL B C 1
ATOM 3219 O O . VAL B 1 147 ? -3.02 14.469 3.896 1 98.88 147 VAL B O 1
ATOM 3222 N N . HIS B 1 148 ? -3.232 15.117 1.786 1 98.56 148 HIS B N 1
ATOM 3223 C CA . HIS B 1 148 ? -4.609 14.648 1.677 1 98.56 148 HIS B CA 1
ATOM 3224 C C . HIS B 1 148 ? -4.691 13.383 0.821 1 98.56 148 HIS B C 1
ATOM 3226 O O . HIS B 1 148 ? -4.324 13.406 -0.355 1 98.56 148 HIS B O 1
ATOM 3232 N N . ALA B 1 149 ? -5.145 12.297 1.417 1 98.44 149 ALA B N 1
ATOM 3233 C CA . ALA B 1 149 ? -5.277 11.016 0.735 1 98.44 149 ALA B CA 1
ATOM 3234 C C . ALA B 1 149 ? -6.664 10.414 0.958 1 98.44 149 ALA B C 1
ATOM 3236 O O . ALA B 1 149 ? -7.168 10.406 2.082 1 98.44 149 ALA B O 1
ATOM 3237 N N . ALA B 1 150 ? -7.223 9.953 -0.087 1 96.75 150 ALA B N 1
ATOM 3238 C CA . ALA B 1 150 ? -8.539 9.328 -0.018 1 96.75 150 ALA B CA 1
ATOM 3239 C C . ALA B 1 150 ? -8.641 8.141 -0.969 1 96.75 150 ALA B C 1
ATOM 3241 O O . ALA B 1 150 ? -7.852 8.023 -1.91 1 96.75 150 ALA B O 1
ATOM 3242 N N . ALA B 1 151 ? -9.547 7.266 -0.655 1 96.81 151 ALA B N 1
ATOM 3243 C CA . ALA B 1 151 ? -9.875 6.129 -1.514 1 96.81 151 ALA B CA 1
ATOM 3244 C C . ALA B 1 151 ? -11.375 5.836 -1.476 1 96.81 151 ALA B C 1
ATOM 3246 O O . ALA B 1 151 ? -11.977 5.781 -0.401 1 96.81 151 ALA B O 1
ATOM 3247 N N . VAL B 1 152 ? -11.953 5.727 -2.582 1 95.38 152 VAL B N 1
ATOM 3248 C CA . VAL B 1 152 ? -13.344 5.32 -2.744 1 95.38 152 VAL B CA 1
ATOM 3249 C C . VAL B 1 152 ? -13.469 4.383 -3.941 1 95.38 152 VAL B C 1
ATOM 3251 O O . VAL B 1 152 ? -12.82 4.586 -4.973 1 95.38 152 VAL B O 1
ATOM 3254 N N . ARG B 1 153 ? -14.328 3.363 -3.795 1 96.56 153 ARG B N 1
ATOM 3255 C CA . ARG B 1 153 ? -14.406 2.314 -4.809 1 96.56 153 ARG B CA 1
ATOM 3256 C C . ARG B 1 153 ? -13.016 1.798 -5.164 1 96.56 153 ARG B C 1
ATOM 3258 O O . ARG B 1 153 ? -12.273 1.346 -4.293 1 96.56 153 ARG B O 1
ATOM 3265 N N . PHE B 1 154 ? -12.602 2.096 -6.383 1 97.31 154 PHE B N 1
ATOM 3266 C CA . PHE B 1 154 ? -11.289 1.606 -6.809 1 97.31 154 PHE B CA 1
ATOM 3267 C C . PHE B 1 154 ? -10.305 2.758 -6.961 1 97.31 154 PHE B C 1
ATOM 3269 O O . PHE B 1 154 ? -9.164 2.553 -7.371 1 97.31 154 PHE B O 1
ATOM 3276 N N . THR B 1 155 ? -10.664 3.965 -6.555 1 97 155 THR B N 1
ATOM 3277 C CA . THR B 1 155 ? -9.914 5.156 -6.941 1 97 155 THR B CA 1
ATOM 3278 C C . THR B 1 155 ? -9.195 5.758 -5.734 1 97 155 THR B C 1
ATOM 3280 O O . THR B 1 155 ? -9.797 5.941 -4.676 1 97 155 THR B O 1
ATOM 3283 N N . VAL B 1 156 ? -7.973 6.023 -5.953 1 97.69 156 VAL B N 1
ATOM 3284 C CA . VAL B 1 156 ? -7.129 6.727 -4.992 1 97.69 156 VAL B CA 1
ATOM 3285 C C . VAL B 1 156 ? -6.945 8.18 -5.426 1 97.69 156 VAL B C 1
ATOM 3287 O O . VAL B 1 156 ? -6.727 8.453 -6.609 1 97.69 156 VAL B O 1
ATOM 3290 N N . THR B 1 157 ? -7.082 9.117 -4.527 1 96.88 157 THR B N 1
ATOM 3291 C CA . THR B 1 157 ? -6.711 10.516 -4.762 1 96.88 157 THR B CA 1
ATOM 3292 C C . THR B 1 157 ? -5.703 10.984 -3.723 1 96.88 157 THR B C 1
ATOM 3294 O O . THR B 1 157 ? -5.793 10.617 -2.551 1 96.88 157 THR B O 1
ATOM 3297 N N . LEU B 1 158 ? -4.75 11.75 -4.137 1 98.12 158 LEU B N 1
ATOM 3298 C CA . LEU B 1 158 ? -3.643 12.188 -3.289 1 98.12 158 LEU B CA 1
ATOM 3299 C C . LEU B 1 158 ? -3.148 13.57 -3.711 1 98.12 158 LEU B C 1
ATOM 3301 O O . LEU B 1 158 ? -2.984 13.836 -4.902 1 98.12 158 LEU B O 1
ATOM 3305 N N . THR B 1 159 ? -2.979 14.469 -2.75 1 98.06 159 THR B N 1
ATOM 3306 C CA . THR B 1 159 ? -2.357 15.766 -2.998 1 98.06 159 THR B CA 1
ATOM 3307 C C . THR B 1 159 ? -1.678 16.297 -1.737 1 98.06 159 THR B C 1
ATOM 3309 O O . THR B 1 159 ? -1.838 15.719 -0.657 1 98.06 159 THR B O 1
ATOM 3312 N N . THR B 1 160 ? -0.843 17.297 -1.938 1 98.5 160 THR B N 1
ATOM 3313 C CA . THR B 1 160 ? -0.118 17.906 -0.833 1 98.5 160 THR B CA 1
ATOM 3314 C C . THR B 1 160 ? -0.262 19.422 -0.875 1 98.5 160 THR B C 1
ATOM 3316 O O . THR B 1 160 ? -0.125 20.047 -1.937 1 98.5 160 THR B O 1
ATOM 3319 N N . VAL B 1 161 ? -0.594 19.984 0.236 1 97.88 161 VAL B N 1
ATOM 3320 C CA . VAL B 1 161 ? -0.708 21.438 0.371 1 97.88 161 VAL B CA 1
ATOM 3321 C C . VAL B 1 161 ? 0.368 21.953 1.324 1 97.88 161 VAL B C 1
ATOM 3323 O O . VAL B 1 161 ? 0.493 21.469 2.451 1 97.88 161 VAL B O 1
ATOM 3326 N N . ILE B 1 162 ? 1.112 22.891 0.882 1 97 162 ILE B N 1
ATOM 3327 C CA . ILE B 1 162 ? 2.1 23.578 1.702 1 97 162 ILE B CA 1
ATOM 3328 C C . ILE B 1 162 ? 1.664 25.031 1.919 1 97 162 ILE B C 1
ATOM 3330 O O . ILE B 1 162 ? 1.842 25.875 1.04 1 97 162 ILE B O 1
ATOM 3334 N N . PRO B 1 163 ? 1.271 25.375 3.129 1 95.31 163 PRO B N 1
ATOM 3335 C CA . PRO B 1 163 ? 0.545 26.625 3.354 1 95.31 163 PRO B CA 1
ATOM 3336 C C . PRO B 1 163 ? 1.417 27.859 3.139 1 95.31 163 PRO B C 1
ATOM 3338 O O . PRO B 1 163 ? 0.91 28.922 2.77 1 95.31 163 PRO B O 1
ATOM 3341 N N . TRP B 1 164 ? 2.699 27.75 3.408 1 93.44 164 TRP B N 1
ATOM 3342 C CA . TRP B 1 164 ? 3.527 28.938 3.303 1 93.44 164 TRP B CA 1
ATOM 3343 C C . TRP B 1 164 ? 3.939 29.188 1.855 1 93.44 164 TRP B C 1
ATOM 3345 O O . TRP B 1 164 ? 4.527 30.234 1.541 1 93.44 164 TRP B O 1
ATOM 3355 N N . LEU B 1 165 ? 3.717 28.234 0.999 1 92.69 165 LEU B N 1
ATOM 3356 C CA . LEU B 1 165 ? 3.941 28.453 -0.425 1 92.69 165 LEU B CA 1
ATOM 3357 C C . LEU B 1 165 ? 2.729 29.125 -1.068 1 92.69 165 LEU B C 1
ATOM 3359 O O . LEU B 1 165 ? 1.951 28.453 -1.762 1 92.69 165 LEU B O 1
ATOM 3363 N N . LYS B 1 166 ? 2.648 30.344 -1.024 1 89.94 166 LYS B N 1
ATOM 3364 C CA . LYS B 1 166 ? 1.457 31.125 -1.326 1 89.94 166 LYS B CA 1
ATOM 3365 C C . LYS B 1 166 ? 1.114 31.062 -2.812 1 89.94 166 LYS B C 1
ATOM 3367 O O . LYS B 1 166 ? -0.028 31.312 -3.203 1 89.94 166 LYS B O 1
ATOM 3372 N N . LYS B 1 167 ? 2.004 30.734 -3.648 1 91.12 167 LYS B N 1
ATOM 3373 C CA . LYS B 1 167 ? 1.764 30.625 -5.086 1 91.12 167 LYS B CA 1
ATOM 3374 C C . LYS B 1 167 ? 0.936 29.391 -5.418 1 91.12 167 LYS B C 1
ATOM 3376 O O . LYS B 1 167 ? 0.254 29.344 -6.445 1 91.12 167 LYS B O 1
ATOM 3381 N N . TYR B 1 168 ? 0.947 28.422 -4.551 1 94.69 168 TYR B N 1
ATOM 3382 C CA . TYR B 1 168 ? 0.263 27.156 -4.809 1 94.69 168 TYR B CA 1
ATOM 3383 C C . TYR B 1 168 ? -1.123 27.156 -4.176 1 94.69 168 TYR B C 1
ATOM 3385 O O . TYR B 1 168 ? -1.354 27.812 -3.164 1 94.69 168 TYR B O 1
ATOM 3393 N N . PRO B 1 169 ? -2.043 26.438 -4.824 1 95.81 169 PRO B N 1
ATOM 3394 C CA . PRO B 1 169 ? -3.42 26.375 -4.324 1 95.81 169 PRO B CA 1
ATOM 3395 C C . PRO B 1 169 ? -3.547 25.578 -3.031 1 95.81 169 PRO B C 1
ATOM 3397 O O . PRO B 1 169 ? -2.697 24.734 -2.74 1 95.81 169 PRO B O 1
ATOM 3400 N N . CYS B 1 170 ? -4.605 25.906 -2.277 1 96.06 170 CYS B N 1
ATOM 3401 C CA . CYS B 1 170 ? -4.957 25.109 -1.102 1 96.06 170 CYS B CA 1
ATOM 3402 C C . CYS B 1 170 ? -5.977 24.031 -1.451 1 96.06 170 CYS B C 1
ATOM 3404 O O . CYS B 1 170 ? -6.359 23.891 -2.613 1 96.06 170 CYS B O 1
ATOM 3406 N N . LEU B 1 171 ? -6.367 23.219 -0.496 1 95.06 171 LEU B N 1
ATOM 3407 C CA . LEU B 1 171 ? -7.297 22.125 -0.761 1 95.06 171 LEU B CA 1
ATOM 3408 C C . LEU B 1 171 ? -8.664 22.672 -1.163 1 95.06 171 LEU B C 1
ATOM 3410 O O . LEU B 1 171 ? -9.367 22.047 -1.974 1 95.06 171 LEU B O 1
ATOM 3414 N N . ARG B 1 172 ? -9.094 23.797 -0.601 1 92.31 172 ARG B N 1
ATOM 3415 C CA . ARG B 1 172 ? -10.359 24.406 -0.968 1 92.31 172 ARG B CA 1
ATOM 3416 C C . ARG B 1 172 ? -10.383 24.781 -2.447 1 92.31 172 ARG B C 1
ATOM 3418 O O . ARG B 1 172 ? -11.422 24.688 -3.102 1 92.31 172 ARG B O 1
ATOM 3425 N N . CYS B 1 173 ? -9.258 25.281 -2.957 1 94.19 173 CYS B N 1
ATOM 3426 C CA . CYS B 1 173 ? -9.148 25.578 -4.379 1 94.19 173 CYS B CA 1
ATOM 3427 C C . CYS B 1 173 ? -9.43 24.328 -5.223 1 94.19 173 CYS B C 1
ATOM 3429 O O . CYS B 1 173 ? -10.07 24.422 -6.266 1 94.19 173 CYS B O 1
ATOM 3431 N N . LEU B 1 174 ? -8.953 23.125 -4.75 1 92.94 174 LEU B N 1
ATOM 3432 C CA . LEU B 1 174 ? -9.18 21.859 -5.438 1 92.94 174 LEU B CA 1
ATOM 3433 C C . LEU B 1 174 ? -10.664 21.516 -5.457 1 92.94 174 LEU B C 1
ATOM 3435 O O . LEU B 1 174 ? -11.203 21.141 -6.5 1 92.94 174 LEU B O 1
ATOM 3439 N N . TYR B 1 175 ? -11.281 21.672 -4.324 1 87.25 175 TYR B N 1
ATOM 3440 C CA . TYR B 1 175 ? -12.68 21.266 -4.184 1 87.25 175 TYR B CA 1
ATOM 3441 C C . TYR B 1 175 ? -13.594 22.141 -5.027 1 87.25 175 TYR B C 1
ATOM 3443 O O . TYR B 1 175 ? -14.672 21.703 -5.441 1 87.25 175 TYR B O 1
ATOM 3451 N N . ARG B 1 176 ? -13.195 23.266 -5.227 1 84.31 176 ARG B N 1
ATOM 3452 C CA . ARG B 1 176 ? -13.961 24.172 -6.086 1 84.31 176 ARG B CA 1
ATOM 3453 C C . ARG B 1 176 ? -13.75 23.828 -7.559 1 84.31 176 ARG B C 1
ATOM 3455 O O . ARG B 1 176 ? -14.531 24.234 -8.414 1 84.31 176 ARG B O 1
ATOM 3462 N N . ALA B 1 177 ? -12.719 23.109 -7.777 1 81.12 177 ALA B N 1
ATOM 3463 C CA . ALA B 1 177 ? -12.344 22.797 -9.156 1 81.12 177 ALA B CA 1
ATOM 3464 C C . ALA B 1 177 ? -12.969 21.484 -9.602 1 81.12 177 ALA B C 1
ATOM 3466 O O . ALA B 1 177 ? -13.062 21.203 -10.797 1 81.12 177 ALA B O 1
ATOM 3467 N N . ILE B 1 178 ? -13.398 20.641 -8.625 1 78.56 178 ILE B N 1
ATOM 3468 C CA . ILE B 1 178 ? -13.891 19.312 -8.969 1 78.56 178 ILE B CA 1
ATOM 3469 C C . ILE B 1 178 ? -15.406 19.266 -8.812 1 78.56 178 ILE B C 1
ATOM 3471 O O . ILE B 1 178 ? -15.969 19.938 -7.949 1 78.56 178 ILE B O 1
ATOM 3475 N N . PRO B 1 179 ? -16 18.453 -9.594 1 72.25 179 PRO B N 1
ATOM 3476 C CA . PRO B 1 179 ? -17.469 18.328 -9.5 1 72.25 179 PRO B CA 1
ATOM 3477 C C . PRO B 1 179 ? -17.922 17.828 -8.125 1 72.25 179 PRO B C 1
ATOM 3479 O O . PRO B 1 179 ? -17.266 16.984 -7.516 1 72.25 179 PRO B O 1
ATOM 3482 N N . SER B 1 180 ? -19.047 18.312 -7.73 1 69.88 180 SER B N 1
ATOM 3483 C CA . SER B 1 180 ? -19.609 18.016 -6.41 1 69.88 180 SER B CA 1
ATOM 3484 C C . SER B 1 180 ? -19.859 16.516 -6.246 1 69.88 180 SER B C 1
ATOM 3486 O O . SER B 1 180 ? -19.703 15.977 -5.148 1 69.88 180 SER B O 1
ATOM 3488 N N . ARG B 1 181 ? -20.25 15.922 -7.27 1 68.69 181 ARG B N 1
ATOM 3489 C CA . ARG B 1 181 ? -20.547 14.5 -7.223 1 68.69 181 ARG B CA 1
ATOM 3490 C C . ARG B 1 181 ? -19.328 13.688 -6.797 1 68.69 181 ARG B C 1
ATOM 3492 O O . ARG B 1 181 ? -19.453 12.734 -6.031 1 68.69 181 ARG B O 1
ATOM 3499 N N . GLU B 1 182 ? -18.266 14.078 -7.289 1 70.81 182 GLU B N 1
ATOM 3500 C CA . GLU B 1 182 ? -17.016 13.391 -6.949 1 70.81 182 GLU B CA 1
ATOM 3501 C C . GLU B 1 182 ? -16.641 13.641 -5.492 1 70.81 182 GLU B C 1
ATOM 3503 O O . GLU B 1 182 ? -16.172 12.727 -4.809 1 70.81 182 GLU B O 1
ATOM 3508 N N . LEU B 1 183 ? -16.984 14.75 -5.102 1 71.81 183 LEU B N 1
ATOM 3509 C CA . LEU B 1 183 ? -16.656 15.148 -3.738 1 71.81 183 LEU B CA 1
ATOM 3510 C C . LEU B 1 183 ? -17.531 14.398 -2.73 1 71.81 183 LEU B C 1
ATOM 3512 O O . LEU B 1 183 ? -17.125 14.211 -1.579 1 71.81 183 LEU B O 1
ATOM 3516 N N . ARG B 1 184 ? -18.625 13.891 -3.236 1 67.88 184 ARG B N 1
ATOM 3517 C CA . ARG B 1 184 ? -19.609 13.328 -2.324 1 67.88 184 ARG B CA 1
ATOM 3518 C C . ARG B 1 184 ? -19.422 11.82 -2.18 1 67.88 184 ARG B C 1
ATOM 3520 O O . ARG B 1 184 ? -20.078 11.188 -1.348 1 67.88 184 ARG B O 1
ATOM 3527 N N . GLN B 1 185 ? -18.641 11.336 -2.932 1 74.81 185 GLN B N 1
ATOM 3528 C CA . GLN B 1 185 ? -18.438 9.898 -2.822 1 74.81 185 GLN B CA 1
ATOM 3529 C C . GLN B 1 185 ? -17.766 9.531 -1.502 1 74.81 185 GLN B C 1
ATOM 3531 O O . GLN B 1 185 ? -16.797 10.172 -1.097 1 74.81 185 GLN B O 1
ATOM 3536 N N . VAL B 1 186 ? -18.516 8.523 -0.88 1 80.19 186 VAL B N 1
ATOM 3537 C CA . VAL B 1 186 ? -18 8.07 0.409 1 80.19 186 VAL B CA 1
ATOM 3538 C C . VAL B 1 186 ? -17.906 6.547 0.424 1 80.19 186 VAL B C 1
ATOM 3540 O O . VAL B 1 186 ? -18.766 5.863 -0.146 1 80.19 186 VAL B O 1
ATOM 3543 N N . SER B 1 187 ? -17 6.027 1.066 1 80.5 187 SER B N 1
ATOM 3544 C CA . SER B 1 187 ? -16.703 4.602 1.039 1 80.5 187 SER B CA 1
ATOM 3545 C C . SER B 1 187 ? -17.844 3.787 1.654 1 80.5 187 SER B C 1
ATOM 3547 O O . SER B 1 187 ? -18.078 2.648 1.25 1 80.5 187 SER B O 1
ATOM 3549 N N . ASP B 1 188 ? -18.438 4.344 2.592 1 75.62 188 ASP B N 1
ATOM 3550 C CA . ASP B 1 188 ? -19.484 3.607 3.297 1 75.62 188 ASP B CA 1
ATOM 3551 C C . ASP B 1 188 ? -20.641 3.266 2.361 1 75.62 188 ASP B C 1
ATOM 3553 O O . ASP B 1 188 ? -21.156 2.143 2.375 1 75.62 188 ASP B O 1
ATOM 3557 N N . ARG B 1 189 ? -20.906 4.16 1.535 1 76.94 189 ARG B N 1
ATOM 3558 C CA . ARG B 1 189 ? -22.047 3.98 0.639 1 76.94 189 ARG B CA 1
ATOM 3559 C C . ARG B 1 189 ? -21.594 3.43 -0.711 1 76.94 189 ARG B C 1
ATOM 3561 O O . ARG B 1 189 ? -22.25 2.551 -1.277 1 76.94 189 ARG B O 1
ATOM 3568 N N . ASP B 1 190 ? -20.453 3.799 -1.138 1 87.31 190 ASP B N 1
ATOM 3569 C CA . ASP B 1 190 ? -20.047 3.525 -2.512 1 87.31 190 ASP B CA 1
ATOM 3570 C C . ASP B 1 190 ? -19.109 2.322 -2.578 1 87.31 190 ASP B C 1
ATOM 3572 O O . ASP B 1 190 ? -18.828 1.807 -3.66 1 87.31 190 ASP B O 1
ATOM 3576 N N . GLY B 1 191 ? -18.672 1.858 -1.445 1 93.12 191 GLY B N 1
ATOM 3577 C CA . GLY B 1 191 ? -17.75 0.735 -1.391 1 93.12 191 GLY B CA 1
ATOM 3578 C C . GLY B 1 191 ? -16.297 1.151 -1.497 1 93.12 191 GLY B C 1
ATOM 3579 O O . GLY B 1 191 ? -15.992 2.291 -1.858 1 93.12 191 GLY B O 1
ATOM 3580 N N . ILE B 1 192 ? -15.461 0.245 -1.156 1 96.31 192 ILE B N 1
ATOM 3581 C CA . ILE B 1 192 ? -14.031 0.525 -1.226 1 96.31 192 ILE B CA 1
ATOM 3582 C C . ILE B 1 192 ? -13.258 -0.779 -1.409 1 96.31 192 ILE B C 1
ATOM 3584 O O . ILE B 1 192 ? -13.523 -1.766 -0.715 1 96.31 192 ILE B O 1
ATOM 3588 N N . PHE B 1 193 ? -12.477 -0.736 -2.41 1 98 193 PHE B N 1
ATOM 3589 C CA . PHE B 1 193 ? -11.547 -1.819 -2.703 1 98 193 PHE B CA 1
ATOM 3590 C C . PHE B 1 193 ? -10.367 -1.796 -1.74 1 98 193 PHE B C 1
ATOM 3592 O O . PHE B 1 193 ? -9.68 -0.78 -1.618 1 98 193 PHE B O 1
ATOM 3599 N N . GLY B 1 194 ? -10.109 -2.865 -0.91 1 98.5 194 GLY B N 1
ATOM 3600 C CA . GLY B 1 194 ? -9.07 -2.912 0.106 1 98.5 194 GLY B CA 1
ATOM 3601 C C . GLY B 1 194 ? -7.719 -2.436 -0.398 1 98.5 194 GLY B C 1
ATOM 3602 O O . GLY B 1 194 ? -7.129 -1.518 0.171 1 98.5 194 GLY B O 1
ATOM 3603 N N . PRO B 1 195 ? -7.246 -3.029 -1.483 1 98.81 195 PRO B N 1
ATOM 3604 C CA . PRO B 1 195 ? -5.949 -2.633 -2.041 1 98.81 195 PRO B CA 1
ATOM 3605 C C . PRO B 1 195 ? -5.891 -1.149 -2.396 1 98.81 195 PRO B C 1
ATOM 3607 O O . PRO B 1 195 ? -4.82 -0.536 -2.322 1 98.81 195 PRO B O 1
ATOM 3610 N N . ALA B 1 196 ? -7.012 -0.562 -2.807 1 98.69 196 ALA B N 1
ATOM 3611 C CA . ALA B 1 196 ? -7.031 0.872 -3.084 1 98.69 196 ALA B CA 1
ATOM 3612 C C . ALA B 1 196 ? -6.777 1.681 -1.815 1 98.69 196 ALA B C 1
ATOM 3614 O O . ALA B 1 196 ? -5.977 2.619 -1.819 1 98.69 196 ALA B O 1
ATOM 3615 N N . ALA B 1 197 ? -7.457 1.287 -0.734 1 98.69 197 ALA B N 1
ATOM 3616 C CA . ALA B 1 197 ? -7.211 1.944 0.547 1 98.69 197 ALA B CA 1
ATOM 3617 C C . ALA B 1 197 ? -5.746 1.824 0.957 1 98.69 197 ALA B C 1
ATOM 3619 O O . ALA B 1 197 ? -5.129 2.809 1.367 1 98.69 197 ALA B O 1
ATOM 3620 N N . GLY B 1 198 ? -5.203 0.615 0.815 1 98.88 198 GLY B N 1
ATOM 3621 C CA . GLY B 1 198 ? -3.805 0.385 1.14 1 98.88 198 GLY B CA 1
ATOM 3622 C C . GLY B 1 198 ? -2.854 1.227 0.31 1 98.88 198 GLY B C 1
ATOM 3623 O O . GLY B 1 198 ? -1.895 1.794 0.839 1 98.88 198 GLY B O 1
ATOM 3624 N N . THR B 1 199 ? -3.129 1.296 -0.993 1 98.94 199 THR B N 1
ATOM 3625 C CA . THR B 1 199 ? -2.289 2.062 -1.905 1 98.94 199 THR B CA 1
ATOM 3626 C C . THR B 1 199 ? -2.324 3.547 -1.554 1 98.94 199 THR B C 1
ATOM 3628 O O . THR B 1 199 ? -1.284 4.211 -1.53 1 98.94 199 THR B O 1
ATOM 3631 N N . ALA B 1 200 ? -3.506 4.059 -1.261 1 98.81 200 ALA B N 1
ATOM 3632 C CA . ALA B 1 200 ? -3.627 5.457 -0.848 1 98.81 200 ALA B CA 1
ATOM 3633 C C . ALA B 1 200 ? -2.752 5.746 0.369 1 98.81 200 ALA B C 1
ATOM 3635 O O . ALA B 1 200 ? -2.072 6.773 0.422 1 98.81 200 ALA B O 1
ATOM 3636 N N . GLY B 1 201 ? -2.754 4.82 1.295 1 98.94 201 GLY B N 1
ATOM 3637 C CA . GLY B 1 201 ? -2.002 5.008 2.525 1 98.94 201 GLY B CA 1
ATOM 3638 C C . GLY B 1 201 ? -0.5 4.98 2.314 1 98.94 201 GLY B C 1
ATOM 3639 O O . GLY B 1 201 ? 0.226 5.801 2.883 1 98.94 201 GLY B O 1
ATOM 3640 N N . THR B 1 202 ? -0.019 4.043 1.502 1 98.94 202 THR B N 1
ATOM 3641 C CA . THR B 1 202 ? 1.416 3.955 1.257 1 98.94 202 THR B CA 1
ATOM 3642 C C . THR B 1 202 ? 1.916 5.195 0.52 1 98.94 202 THR B C 1
ATOM 3644 O O . THR B 1 202 ? 2.982 5.723 0.838 1 98.94 202 THR B O 1
ATOM 3647 N N . LEU B 1 203 ? 1.109 5.668 -0.393 1 98.88 203 LEU B N 1
ATOM 3648 C CA . LEU B 1 203 ? 1.506 6.859 -1.139 1 98.88 203 LEU B CA 1
ATOM 3649 C C . LEU B 1 203 ? 1.407 8.102 -0.265 1 98.88 203 LEU B C 1
ATOM 3651 O O . LEU B 1 203 ? 2.205 9.031 -0.41 1 98.88 203 LEU B O 1
ATOM 3655 N N . ALA B 1 204 ? 0.427 8.133 0.636 1 98.94 204 ALA B N 1
ATOM 3656 C CA . ALA B 1 204 ? 0.351 9.219 1.605 1 98.94 204 ALA B CA 1
ATOM 3657 C C . ALA B 1 204 ? 1.603 9.266 2.479 1 98.94 204 ALA B C 1
ATOM 3659 O O . ALA B 1 204 ? 2.135 10.344 2.754 1 98.94 204 ALA B O 1
ATOM 3660 N N . ALA B 1 205 ? 2.053 8.078 2.908 1 98.94 205 ALA B N 1
ATOM 3661 C CA . ALA B 1 205 ? 3.287 8 3.686 1 98.94 205 ALA B CA 1
ATOM 3662 C C . ALA B 1 205 ? 4.469 8.555 2.893 1 98.94 205 ALA B C 1
ATOM 3664 O O . ALA B 1 205 ? 5.324 9.25 3.443 1 98.94 205 ALA B O 1
ATOM 3665 N N . SER B 1 206 ? 4.512 8.266 1.612 1 98.81 206 SER B N 1
ATOM 3666 C CA . SER B 1 206 ? 5.566 8.789 0.75 1 98.81 206 SER B CA 1
ATOM 3667 C C . SER B 1 206 ? 5.566 10.312 0.733 1 98.81 206 SER B C 1
ATOM 3669 O O . SER B 1 206 ? 6.609 10.938 0.931 1 98.81 206 SER B O 1
ATOM 3671 N N . GLU B 1 207 ? 4.41 10.883 0.519 1 98.75 207 GLU B N 1
ATOM 3672 C CA . GLU B 1 207 ? 4.293 12.344 0.494 1 98.75 207 GLU B CA 1
ATOM 3673 C C . GLU B 1 207 ? 4.707 12.945 1.83 1 98.75 207 GLU B C 1
ATOM 3675 O O . GLU B 1 207 ? 5.434 13.945 1.866 1 98.75 207 GLU B O 1
ATOM 3680 N N . CYS B 1 208 ? 4.238 12.344 2.889 1 98.88 208 CYS B N 1
ATOM 3681 C CA . CYS B 1 208 ? 4.551 12.844 4.223 1 98.88 208 CYS B CA 1
ATOM 3682 C C . CYS B 1 208 ? 6.051 12.82 4.48 1 98.88 208 CYS B C 1
ATOM 3684 O O . CYS B 1 208 ? 6.617 13.789 4.988 1 98.88 208 CYS B O 1
ATOM 3686 N N . LEU B 1 209 ? 6.68 11.734 4.121 1 98.56 209 LEU B N 1
ATOM 3687 C CA . LEU B 1 209 ? 8.117 11.609 4.328 1 98.56 209 LEU B CA 1
ATOM 3688 C C . LEU B 1 209 ? 8.883 12.641 3.498 1 98.56 209 LEU B C 1
ATOM 3690 O O . LEU B 1 209 ? 9.875 13.195 3.959 1 98.56 209 LEU B O 1
ATOM 3694 N N . LYS B 1 210 ? 8.406 12.938 2.281 1 97.81 210 LYS B N 1
ATOM 3695 C CA . LYS B 1 210 ? 9.023 13.977 1.466 1 97.81 210 LYS B CA 1
ATOM 3696 C C . LYS B 1 210 ? 8.93 15.344 2.148 1 97.81 210 LYS B C 1
ATOM 3698 O O . LYS B 1 210 ? 9.891 16.109 2.156 1 97.81 210 LYS B O 1
ATOM 3703 N N . VAL B 1 211 ? 7.762 15.578 2.705 1 98 211 VAL B N 1
ATOM 3704 C CA . VAL B 1 211 ? 7.551 16.844 3.414 1 98 211 VAL B CA 1
ATOM 3705 C C . VAL B 1 211 ? 8.516 16.938 4.59 1 98 211 VAL B C 1
ATOM 3707 O O . VAL B 1 211 ? 9.125 17.984 4.809 1 98 211 VAL B O 1
ATOM 3710 N N . CYS B 1 212 ? 8.719 15.852 5.324 1 97.38 212 CYS B N 1
ATOM 3711 C CA . CYS B 1 212 ? 9.625 15.828 6.469 1 97.38 212 CYS B CA 1
ATOM 3712 C C . CYS B 1 212 ? 11.07 16 6.023 1 97.38 212 CYS B C 1
ATOM 3714 O O . CYS B 1 212 ? 11.836 16.734 6.648 1 97.38 212 CYS B O 1
ATOM 3716 N N . LEU B 1 213 ? 11.391 15.398 4.941 1 96.56 213 LEU B N 1
ATOM 3717 C CA . LEU B 1 213 ? 12.766 15.375 4.449 1 96.56 213 LEU B CA 1
ATOM 3718 C C . LEU B 1 213 ? 13.164 16.734 3.881 1 96.56 213 LEU B C 1
ATOM 3720 O O . LEU B 1 213 ? 14.297 17.188 4.082 1 96.56 213 LEU B O 1
ATOM 3724 N N . TYR B 1 214 ? 12.172 17.391 3.238 1 94.75 214 TYR B N 1
ATOM 3725 C CA . TYR B 1 214 ? 12.539 18.547 2.426 1 94.75 214 TYR B CA 1
ATOM 3726 C C . TYR B 1 214 ? 11.773 19.781 2.877 1 94.75 214 TYR B C 1
ATOM 3728 O O . TYR B 1 214 ? 11.609 20.734 2.109 1 94.75 214 TYR B O 1
ATOM 3736 N N . ARG B 1 215 ? 11.336 19.828 4.008 1 90.5 215 ARG B N 1
ATOM 3737 C CA . ARG B 1 215 ? 10.422 20.844 4.539 1 90.5 215 ARG B CA 1
ATOM 3738 C C . ARG B 1 215 ? 10.867 22.25 4.133 1 90.5 215 ARG B C 1
ATOM 3740 O O . ARG B 1 215 ? 10.055 23.062 3.693 1 90.5 215 ARG B O 1
ATOM 3747 N N . ASP B 1 216 ? 12.117 22.547 4.18 1 87.12 216 ASP B N 1
ATOM 3748 C CA . ASP B 1 216 ? 12.617 23.891 3.93 1 87.12 216 ASP B CA 1
ATOM 3749 C C . ASP B 1 216 ? 13.398 23.953 2.619 1 87.12 216 ASP B C 1
ATOM 3751 O O . ASP B 1 216 ? 14.055 24.953 2.332 1 87.12 216 ASP B O 1
ATOM 3755 N N . ASP B 1 217 ? 13.273 22.891 1.908 1 91.19 217 ASP B N 1
ATOM 3756 C CA . ASP B 1 217 ? 14.023 22.828 0.66 1 91.19 217 ASP B CA 1
ATOM 3757 C C . ASP B 1 217 ? 13.219 23.406 -0.501 1 91.19 217 ASP B C 1
ATOM 3759 O O . ASP B 1 217 ? 12.008 23.188 -0.588 1 91.19 217 ASP B O 1
ATOM 3763 N N . LYS B 1 218 ? 13.891 24.094 -1.36 1 90.94 218 LYS B N 1
ATOM 3764 C CA . LYS B 1 218 ? 13.258 24.719 -2.514 1 90.94 218 LYS B CA 1
ATOM 3765 C C . LYS B 1 218 ? 12.695 23.688 -3.477 1 90.94 218 LYS B C 1
ATOM 3767 O O . LYS B 1 218 ? 11.836 24 -4.305 1 90.94 218 LYS B O 1
ATOM 3772 N N . LYS B 1 219 ? 13.078 22.438 -3.299 1 90.88 219 LYS B N 1
ATOM 3773 C CA . LYS B 1 219 ? 12.664 21.375 -4.203 1 90.88 219 LYS B CA 1
ATOM 3774 C C . LYS B 1 219 ? 11.328 20.766 -3.77 1 90.88 219 LYS B C 1
ATOM 3776 O O . LYS B 1 219 ? 10.695 20.031 -4.531 1 90.88 219 LYS B O 1
ATOM 3781 N N . LEU B 1 220 ? 10.867 21.109 -2.545 1 91.94 220 LEU B N 1
ATOM 3782 C CA . LEU B 1 220 ? 9.719 20.422 -1.956 1 91.94 220 LEU B CA 1
ATOM 3783 C C . LEU B 1 220 ? 8.492 20.578 -2.842 1 91.94 220 LEU B C 1
ATOM 3785 O O . LEU B 1 220 ? 7.793 19.594 -3.117 1 91.94 220 LEU B O 1
ATOM 3789 N N . PRO B 1 221 ? 8.25 21.797 -3.469 1 88.19 221 PRO B N 1
ATOM 3790 C CA . PRO B 1 221 ? 7.031 21.938 -4.27 1 88.19 221 PRO B CA 1
ATOM 3791 C C . PRO B 1 221 ? 7.027 21.031 -5.504 1 88.19 221 PRO B C 1
ATOM 3793 O O . PRO B 1 221 ? 5.973 20.547 -5.914 1 88.19 221 PRO B O 1
ATOM 3796 N N . ASP B 1 222 ? 8.219 20.75 -6.035 1 88.75 222 ASP B N 1
ATOM 3797 C CA . ASP B 1 222 ? 8.328 19.906 -7.219 1 88.75 222 ASP B CA 1
ATOM 3798 C C . ASP B 1 222 ? 8.289 18.422 -6.84 1 88.75 222 ASP B C 1
ATOM 3800 O O . ASP B 1 222 ? 7.816 17.594 -7.617 1 88.75 222 ASP B O 1
ATOM 3804 N N . LEU B 1 223 ? 8.766 18.156 -5.688 1 91.69 223 LEU B N 1
ATOM 3805 C CA . LEU B 1 223 ? 8.836 16.766 -5.227 1 91.69 223 LEU B CA 1
ATOM 3806 C C . LEU B 1 223 ? 7.484 16.297 -4.703 1 91.69 223 LEU B C 1
ATOM 3808 O O . LEU B 1 223 ? 7.113 15.141 -4.887 1 91.69 223 LEU B O 1
ATOM 3812 N N . ALA B 1 224 ? 6.809 17.203 -4.055 1 95.88 224 ALA B N 1
ATOM 3813 C CA . ALA B 1 224 ? 5.488 16.891 -3.514 1 95.88 224 ALA B CA 1
ATOM 3814 C C . ALA B 1 224 ? 4.387 17.281 -4.496 1 95.88 224 ALA B C 1
ATOM 3816 O O . ALA B 1 224 ? 4.637 18.016 -5.461 1 95.88 224 ALA B O 1
ATOM 3817 N N . LEU B 1 225 ? 3.252 16.875 -4.375 1 97.62 225 LEU B N 1
ATOM 3818 C CA . LEU B 1 225 ? 2.139 17.031 -5.301 1 97.62 225 LEU B CA 1
ATOM 3819 C C . LEU B 1 225 ? 1.477 18.406 -5.117 1 97.62 225 LEU B C 1
ATOM 3821 O O . LEU B 1 225 ? 0.251 18.516 -5.184 1 97.62 225 LEU B O 1
ATOM 3825 N N . CYS B 1 226 ? 2.268 19.453 -4.777 1 96.44 226 CYS B N 1
ATOM 3826 C CA . CYS B 1 226 ? 1.715 20.781 -4.633 1 96.44 226 CYS B CA 1
ATOM 3827 C C . CYS B 1 226 ? 1.061 21.25 -5.93 1 96.44 226 CYS B C 1
ATOM 3829 O O . CYS B 1 226 ? 1.716 21.312 -6.973 1 96.44 226 CYS B O 1
ATOM 3831 N N . GLY B 1 227 ? -0.235 21.531 -5.863 1 96.31 227 GLY B N 1
ATOM 3832 C CA . GLY B 1 227 ? -0.965 22.016 -7.023 1 96.31 227 GLY B CA 1
ATOM 3833 C C . GLY B 1 227 ? -1.319 20.922 -8.008 1 96.31 227 GLY B C 1
ATOM 3834 O O . GLY B 1 227 ? -1.738 21.203 -9.133 1 96.31 227 GLY B O 1
ATOM 3835 N N . ARG B 1 228 ? -1.142 19.703 -7.66 1 96.94 228 ARG B N 1
ATOM 3836 C CA . ARG B 1 228 ? -1.446 18.547 -8.508 1 96.94 228 ARG B CA 1
ATOM 3837 C C . ARG B 1 228 ? -2.24 17.5 -7.738 1 96.94 228 ARG B C 1
ATOM 3839 O O . ARG B 1 228 ? -1.988 17.266 -6.551 1 96.94 228 ARG B O 1
ATOM 3846 N N . LEU B 1 229 ? -3.199 16.969 -8.359 1 97.06 229 LEU B N 1
ATOM 3847 C CA . LEU B 1 229 ? -3.982 15.859 -7.828 1 97.06 229 LEU B CA 1
ATOM 3848 C C . LEU B 1 229 ? -3.641 14.555 -8.547 1 97.06 229 LEU B C 1
ATOM 3850 O O . LEU B 1 229 ? -3.855 14.438 -9.758 1 97.06 229 LEU B O 1
ATOM 3854 N N . MET B 1 230 ? -3.1 13.633 -7.816 1 97.62 230 MET B N 1
ATOM 3855 C CA . MET B 1 230 ? -2.867 12.305 -8.375 1 97.62 230 MET B CA 1
ATOM 3856 C C . MET B 1 230 ? -4.105 11.422 -8.227 1 97.62 230 MET B C 1
ATOM 3858 O O . MET B 1 230 ? -4.723 11.391 -7.16 1 97.62 230 MET B O 1
ATOM 3862 N N . ILE B 1 231 ? -4.465 10.766 -9.266 1 97.19 231 ILE B N 1
ATOM 3863 C CA . ILE B 1 231 ? -5.586 9.836 -9.297 1 97.19 231 ILE B CA 1
ATOM 3864 C C . ILE B 1 231 ? -5.117 8.477 -9.805 1 97.19 231 ILE B C 1
ATOM 3866 O O . ILE B 1 231 ? -4.469 8.391 -10.852 1 97.19 231 ILE B O 1
ATOM 3870 N N . ILE B 1 232 ? -5.387 7.441 -9.07 1 97.44 232 ILE B N 1
ATOM 3871 C CA . ILE B 1 232 ? -5.047 6.086 -9.492 1 97.44 232 ILE B CA 1
ATOM 3872 C C . ILE B 1 232 ? -6.281 5.195 -9.406 1 97.44 232 ILE B C 1
ATOM 3874 O O . ILE B 1 232 ? -6.957 5.152 -8.375 1 97.44 232 ILE B O 1
ATOM 3878 N N . HIS B 1 233 ? -6.641 4.594 -10.492 1 97.12 233 HIS B N 1
ATOM 3879 C CA . HIS B 1 233 ? -7.633 3.523 -10.477 1 97.12 233 HIS B CA 1
ATOM 3880 C C . HIS B 1 233 ? -6.977 2.162 -10.281 1 97.12 233 HIS B C 1
ATOM 3882 O O . HIS B 1 233 ? -6.457 1.575 -11.227 1 97.12 233 HIS B O 1
ATOM 3888 N N . CYS B 1 234 ? -7.105 1.56 -9.133 1 97.38 234 CYS B N 1
ATOM 3889 C CA . CYS B 1 234 ? -6.297 0.428 -8.695 1 97.38 234 CYS B CA 1
ATOM 3890 C C . CYS B 1 234 ? -6.793 -0.871 -9.32 1 97.38 234 CYS B C 1
ATOM 3892 O O . CYS B 1 234 ? -6.098 -1.888 -9.281 1 97.38 234 CYS B O 1
ATOM 3894 N N . PHE B 1 235 ? -7.988 -0.837 -9.906 1 96.44 235 PHE B N 1
ATOM 3895 C CA . PHE B 1 235 ? -8.516 -2.021 -10.57 1 96.44 235 PHE B CA 1
ATOM 3896 C C . PHE B 1 235 ? -8.125 -2.031 -12.039 1 96.44 235 PHE B C 1
ATOM 3898 O O . PHE B 1 235 ? -7.703 -3.062 -12.57 1 96.44 235 PHE B O 1
ATOM 3905 N N . GLU B 1 236 ? -8.148 -0.899 -12.695 1 95.12 236 GLU B N 1
ATOM 3906 C CA . GLU B 1 236 ? -7.797 -0.779 -14.102 1 95.12 236 GLU B CA 1
ATOM 3907 C C . GLU B 1 236 ? -6.312 -0.482 -14.281 1 95.12 236 GLU B C 1
ATOM 3909 O O . GLU B 1 236 ? -5.777 -0.59 -15.391 1 95.12 236 GLU B O 1
ATOM 3914 N N . MET B 1 237 ? -5.676 -0.107 -13.234 1 96.19 237 MET B N 1
ATOM 3915 C CA . MET B 1 237 ? -4.242 0.162 -13.195 1 96.19 237 MET B CA 1
ATOM 3916 C C . MET B 1 237 ? -3.883 1.316 -14.125 1 96.19 237 MET B C 1
ATOM 3918 O O . MET B 1 237 ? -2.969 1.199 -14.945 1 96.19 237 MET B O 1
ATOM 3922 N N . VAL B 1 238 ? -4.617 2.363 -13.953 1 94.56 238 VAL B N 1
ATOM 3923 C CA . VAL B 1 238 ? -4.359 3.609 -14.664 1 94.56 238 VAL B CA 1
ATOM 3924 C C . VAL B 1 238 ? -4.137 4.742 -13.664 1 94.56 238 VAL B C 1
ATOM 3926 O O . VAL B 1 238 ? -4.734 4.75 -12.586 1 94.56 238 VAL B O 1
ATOM 3929 N N . SER B 1 239 ? -3.275 5.598 -13.969 1 95.5 239 SER B N 1
ATOM 3930 C CA . SER B 1 239 ? -2.973 6.742 -13.117 1 95.5 239 SER B CA 1
ATOM 3931 C C . SER B 1 239 ? -2.848 8.023 -13.93 1 95.5 239 SER B C 1
ATOM 3933 O O . SER B 1 239 ? -2.432 7.988 -15.094 1 95.5 239 SER B O 1
ATOM 3935 N N . ARG B 1 240 ? -3.273 9.078 -13.336 1 94.44 240 ARG B N 1
ATOM 3936 C CA . ARG B 1 240 ? -3.098 10.398 -13.922 1 94.44 240 ARG B CA 1
ATOM 3937 C C . ARG B 1 240 ? -2.877 11.453 -12.844 1 94.44 240 ARG B C 1
ATOM 3939 O O . ARG B 1 240 ? -3.266 11.258 -11.688 1 94.44 240 ARG B O 1
ATOM 3946 N N . THR B 1 241 ? -2.201 12.438 -13.227 1 95.44 241 THR B N 1
ATOM 3947 C CA . THR B 1 241 ? -2.004 13.602 -12.367 1 95.44 241 THR B CA 1
ATOM 3948 C C . THR B 1 241 ? -2.564 14.859 -13.031 1 95.44 241 THR B C 1
ATOM 3950 O O . THR B 1 241 ? -2.182 15.203 -14.148 1 95.44 241 THR B O 1
ATOM 3953 N N . ILE B 1 242 ? -3.439 15.531 -12.312 1 95.56 242 ILE B N 1
ATOM 3954 C CA . ILE B 1 242 ? -4.125 16.688 -12.875 1 95.56 242 ILE B CA 1
ATOM 3955 C C . ILE B 1 242 ? -3.736 17.953 -12.094 1 95.56 242 ILE B C 1
ATOM 3957 O O . ILE B 1 242 ? -3.836 17.984 -10.867 1 95.56 242 ILE B O 1
ATOM 3961 N N . PRO B 1 243 ? -3.328 18.922 -12.836 1 95.81 243 PRO B N 1
ATOM 3962 C CA . PRO B 1 243 ? -3.062 20.172 -12.133 1 95.81 243 PRO B CA 1
ATOM 3963 C C . PRO B 1 243 ? -4.34 20.891 -11.711 1 95.81 243 PRO B C 1
ATOM 3965 O O . PRO B 1 243 ? -5.375 20.766 -12.367 1 95.81 243 PRO B O 1
ATOM 3968 N N . TYR B 1 244 ? -4.324 21.547 -10.656 1 94.88 244 TYR B N 1
ATOM 3969 C CA . TYR B 1 244 ? -5.359 22.484 -10.242 1 94.88 244 TYR B CA 1
ATOM 3970 C C . TYR B 1 244 ? -4.75 23.797 -9.758 1 94.88 244 TYR B C 1
ATOM 3972 O O . TYR B 1 244 ? -3.627 23.812 -9.242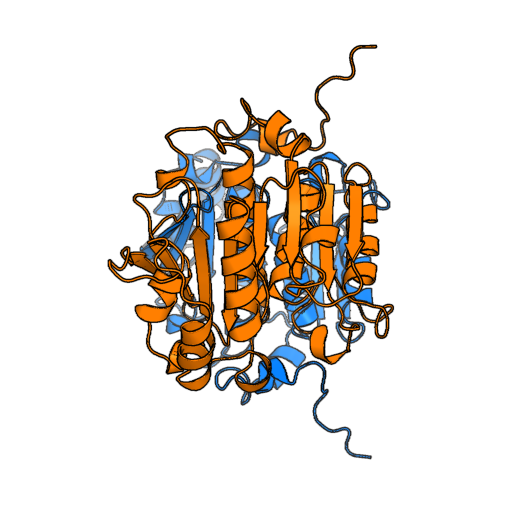 1 94.88 244 TYR B O 1
ATOM 3980 N N . THR B 1 245 ? -5.48 24.891 -9.906 1 94.25 245 THR B N 1
ATOM 3981 C CA . THR B 1 245 ? -4.871 26.203 -9.719 1 94.25 245 THR B CA 1
ATOM 3982 C C . THR B 1 245 ? -5.535 26.938 -8.555 1 94.25 245 THR B C 1
ATOM 3984 O O . THR B 1 245 ? -6.66 26.609 -8.172 1 94.25 245 THR B O 1
ATOM 3987 N N . LYS B 1 246 ? -4.738 27.859 -8.125 1 94.44 246 LYS B N 1
ATOM 3988 C CA . LYS B 1 246 ? -5.238 28.734 -7.078 1 94.44 246 LYS B CA 1
ATOM 3989 C C . LYS B 1 246 ? -6.395 29.594 -7.586 1 94.44 246 LYS B C 1
ATOM 3991 O O . LYS B 1 246 ? -6.316 30.172 -8.68 1 94.44 246 LYS B O 1
ATOM 3996 N N . LYS B 1 247 ? -7.43 29.625 -6.77 1 91.94 247 LYS B N 1
ATOM 3997 C CA . LYS B 1 247 ? -8.57 30.469 -7.109 1 91.94 247 LYS B CA 1
ATOM 3998 C C . LYS B 1 247 ? -8.43 31.859 -6.496 1 91.94 247 LYS B C 1
ATOM 4000 O O . LYS B 1 247 ? -8.109 32 -5.316 1 91.94 247 LYS B O 1
ATOM 4005 N N . ALA B 1 248 ? -8.688 32.875 -7.246 1 89 248 ALA B N 1
ATOM 4006 C CA . ALA B 1 248 ? -8.469 34.25 -6.844 1 89 248 ALA B CA 1
ATOM 4007 C C . ALA B 1 248 ? -9.391 34.656 -5.691 1 89 248 ALA B C 1
ATOM 4009 O O . ALA B 1 248 ? -9.055 35.531 -4.891 1 89 248 ALA B O 1
ATOM 4010 N N . ASP B 1 249 ? -10.453 34 -5.578 1 88.44 249 ASP B N 1
ATOM 4011 C CA . ASP B 1 249 ? -11.43 34.375 -4.555 1 88.44 249 ASP B CA 1
ATOM 4012 C C . ASP B 1 249 ? -11.555 33.25 -3.502 1 88.44 249 ASP B C 1
ATOM 4014 O O . ASP B 1 249 ? -12.609 33.094 -2.889 1 88.44 249 ASP B O 1
ATOM 4018 N N . CYS B 1 250 ? -10.484 32.562 -3.355 1 91.44 250 CYS B N 1
ATOM 4019 C CA . CYS B 1 250 ? -10.555 31.469 -2.383 1 91.44 250 CYS B CA 1
ATOM 4020 C C . CYS B 1 250 ? -10.609 32 -0.961 1 91.44 250 CYS B C 1
ATOM 4022 O O . CYS B 1 250 ? -9.75 32.781 -0.553 1 91.44 250 CYS B O 1
ATOM 4024 N N . ALA B 1 251 ? -11.523 31.562 -0.228 1 86.5 251 ALA B N 1
ATOM 4025 C CA . ALA B 1 251 ? -11.781 32.062 1.118 1 86.5 251 ALA B CA 1
ATOM 4026 C C . ALA B 1 251 ? -10.688 31.625 2.086 1 86.5 251 ALA B C 1
ATOM 4028 O O . ALA B 1 251 ? -10.516 32.219 3.152 1 86.5 251 ALA B O 1
ATOM 4029 N N . LEU B 1 252 ? -9.93 30.625 1.743 1 90.06 252 LEU B N 1
ATOM 4030 C CA . LEU B 1 252 ? -8.93 30.078 2.658 1 90.06 252 LEU B CA 1
ATOM 4031 C C . LEU B 1 252 ? -7.551 30.656 2.35 1 90.06 252 LEU B C 1
ATOM 4033 O O . LEU B 1 252 ? -6.93 31.281 3.207 1 90.06 252 LEU B O 1
ATOM 4037 N N . CYS B 1 253 ? -7.164 30.609 1.115 1 89.56 253 CYS B N 1
ATOM 4038 C CA . CYS B 1 253 ? -5.766 30.938 0.875 1 89.56 253 CYS B CA 1
ATOM 4039 C C . CYS B 1 253 ? -5.625 32.344 0.336 1 89.56 253 CYS B C 1
ATOM 4041 O O . CYS B 1 253 ? -4.516 32.875 0.238 1 89.56 253 CYS B O 1
ATOM 4043 N N . CYS B 1 254 ? -6.738 33 -0.102 1 82.69 254 CYS B N 1
ATOM 4044 C CA . CYS B 1 254 ? -6.668 34.406 -0.476 1 82.69 254 CYS B CA 1
ATOM 4045 C C . CYS B 1 254 ? -7.09 35.312 0.685 1 82.69 254 CYS B C 1
ATOM 4047 O O . CYS B 1 254 ? -7.129 36.531 0.548 1 82.69 254 CYS B O 1
ATOM 4049 N N . GLU B 1 255 ? -7.027 34.812 1.938 1 66.06 255 GLU B N 1
ATOM 4050 C CA . GLU B 1 255 ? -7.242 35.562 3.188 1 66.06 255 GLU B CA 1
ATOM 4051 C C . GLU B 1 255 ? -8.523 36.375 3.131 1 66.06 255 GLU B C 1
ATOM 4053 O O . GLU B 1 255 ? -8.633 37.406 3.805 1 66.06 255 GLU B O 1
ATOM 4058 N N . ILE B 1 256 ? -9.391 36.062 2.15 1 56.06 256 ILE B N 1
ATOM 4059 C CA . ILE B 1 256 ? -10.672 36.781 2.18 1 56.06 256 ILE B CA 1
ATOM 4060 C C . ILE B 1 256 ? -11.648 36.031 3.086 1 56.06 256 ILE B C 1
ATOM 4062 O O . ILE B 1 256 ? -12.336 35.094 2.643 1 56.06 256 ILE B O 1
ATOM 4066 N N . TYR B 1 257 ? -11.203 35.438 4.125 1 50.03 257 TYR B N 1
ATOM 4067 C CA . TYR B 1 257 ? -11.922 34.406 4.879 1 50.03 257 TYR B CA 1
ATOM 4068 C C . TYR B 1 257 ? -13.195 35 5.496 1 50.03 257 TYR B C 1
ATOM 4070 O O . TYR B 1 257 ? -13.141 35.938 6.27 1 50.03 257 TYR B O 1
ATOM 4078 N N . ASP B 1 258 ? -14.352 35 4.891 1 48.97 258 ASP B N 1
ATOM 4079 C CA . ASP B 1 258 ? -15.617 35.125 5.609 1 48.97 258 ASP B CA 1
ATOM 4080 C C . ASP B 1 258 ? -16.172 33.75 5.988 1 48.97 258 ASP B C 1
ATOM 4082 O O . ASP B 1 258 ? -16.453 32.938 5.113 1 48.97 258 ASP B O 1
ATOM 4086 N N . SER B 1 259 ? -16 33.156 7.172 1 46.22 259 SER B N 1
ATOM 4087 C CA . SER B 1 259 ? -16.438 31.891 7.723 1 46.22 259 SER B CA 1
ATOM 4088 C C . SER B 1 259 ? -17.828 31.531 7.223 1 46.22 259 SER B C 1
ATOM 4090 O O . SER B 1 259 ? -18.234 30.359 7.258 1 46.22 259 SER B O 1
ATOM 4092 N N . ARG B 1 260 ? -18.734 32.375 7.016 1 49.09 260 ARG B N 1
ATOM 4093 C CA . ARG B 1 260 ? -20.141 32.219 6.648 1 49.09 260 ARG B CA 1
ATOM 4094 C C . ARG B 1 260 ? -20.281 31.484 5.316 1 49.09 260 ARG B C 1
ATOM 4096 O O . ARG B 1 260 ? -21.266 30.781 5.09 1 49.09 260 ARG B O 1
ATOM 4103 N N . ASN B 1 261 ? -19.266 31.531 4.48 1 47.62 261 ASN B N 1
ATOM 4104 C CA . ASN B 1 261 ? -19.312 30.984 3.129 1 47.62 261 ASN B CA 1
ATOM 4105 C C . ASN B 1 261 ? -19 29.484 3.121 1 47.62 261 ASN B C 1
ATOM 4107 O O . ASN B 1 261 ? -19.266 28.797 2.129 1 47.62 261 ASN B O 1
ATOM 4111 N N . ASP B 1 262 ? -18.312 28.938 4.039 1 48.84 262 ASP B N 1
ATOM 4112 C CA . ASP B 1 262 ? -18.031 27.516 4.129 1 48.84 262 ASP B CA 1
ATOM 4113 C C . ASP B 1 262 ? -19.328 26.703 4.25 1 48.84 262 ASP B C 1
ATOM 4115 O O . ASP B 1 262 ? -19.469 25.641 3.65 1 48.84 262 ASP B O 1
ATOM 4119 N N . HIS B 1 263 ? -20.172 27.188 5.113 1 46.69 263 HIS B N 1
ATOM 4120 C CA . HIS B 1 263 ? -21.469 26.531 5.238 1 46.69 263 HIS B CA 1
ATOM 4121 C C . HIS B 1 263 ? -22.156 26.406 3.883 1 46.69 263 HIS B C 1
ATOM 4123 O O . HIS B 1 263 ? -22.812 25.406 3.602 1 46.69 263 HIS B O 1
ATOM 4129 N N . LYS B 1 264 ? -22.047 27.422 3.107 1 47.22 264 LYS B N 1
ATOM 4130 C CA . LYS B 1 264 ? -22.703 27.422 1.8 1 47.22 264 LYS B CA 1
ATOM 4131 C C . LYS B 1 264 ? -22.062 26.375 0.878 1 47.22 264 LYS B C 1
ATOM 4133 O O . LYS B 1 264 ? -22.766 25.672 0.152 1 47.22 264 LYS B O 1
ATOM 4138 N N . LEU B 1 265 ? -20.797 26.281 0.906 1 46.88 265 LEU B N 1
ATOM 4139 C CA . LEU B 1 265 ? -20.078 25.312 0.089 1 46.88 265 LEU B CA 1
ATOM 4140 C C . LEU B 1 265 ? -20.438 23.875 0.487 1 46.88 265 LEU B C 1
ATOM 4142 O O . LEU B 1 265 ? -20.672 23.031 -0.376 1 46.88 265 LEU B O 1
ATOM 4146 N N . LEU B 1 266 ? -20.469 23.625 1.771 1 47.09 266 LEU B N 1
ATOM 4147 C CA . LEU B 1 266 ? -20.844 22.297 2.252 1 47.09 266 LEU B CA 1
ATOM 4148 C C . LEU B 1 266 ? -22.297 21.969 1.896 1 47.09 266 LEU B C 1
ATOM 4150 O O . LEU B 1 266 ? -22.625 20.828 1.584 1 47.09 266 LEU B O 1
ATOM 4154 N N . LYS B 1 267 ? -23.219 23 2.074 1 50.41 267 LYS B N 1
ATOM 4155 C CA . LYS B 1 267 ? -24.625 22.828 1.722 1 50.41 267 LYS B CA 1
ATOM 4156 C C . LYS B 1 267 ? -24.781 22.578 0.225 1 50.41 267 LYS B C 1
ATOM 4158 O O . LYS B 1 267 ? -25.734 21.906 -0.198 1 50.41 267 LYS B O 1
ATOM 4163 N N . SER B 1 268 ? -23.891 23.109 -0.517 1 43.41 268 SER B N 1
ATOM 4164 C CA . SER B 1 268 ? -23.953 22.922 -1.964 1 43.41 268 SER B CA 1
ATOM 4165 C C . SER B 1 268 ? -23.344 21.578 -2.377 1 43.41 268 SER B C 1
ATOM 4167 O O . SER B 1 268 ? -23.469 21.172 -3.533 1 43.41 268 SER B O 1
ATOM 4169 N N . LEU B 1 269 ? -22.562 20.938 -1.641 1 40.91 269 LEU B N 1
ATOM 4170 C CA . LEU B 1 269 ? -22 19.625 -1.921 1 40.91 269 LEU B CA 1
ATOM 4171 C C . LEU B 1 269 ? -23 18.531 -1.629 1 40.91 269 LEU B C 1
ATOM 4173 O O . LEU B 1 269 ? -23.703 18.562 -0.611 1 40.91 269 LEU B O 1
#